Protein AF-A0A7S1A4Q5-F1 (afdb_monomer)

Nearest PDB structures (foldseek):
  4fxq-assembly2_B  TM=7.069E-01  e=4.166E-07  Bacillus cereus
  5urp-assembly1_A  TM=6.986E-01  e=5.870E-07  Paenibacillus larvae
  4fk7-assembly1_A  TM=6.008E-01  e=5.321E-08  Bacillus cereus
  3szi-assembly4_G  TM=4.950E-01  e=6.701E-01  Shewanella denitrificans OS217
  4lqq-assembly2_D  TM=1.536E-01  e=6.594E+00  Saccharomyces cerevisiae S288C

Solvent-accessible surface area (backbone atoms only — not comparable to full-atom values): 23622 Å² total; per-residue (Å²): 109,70,68,61,52,55,52,52,50,52,52,50,52,50,50,49,52,51,48,50,52,51,49,50,50,51,49,50,50,51,48,46,53,49,44,53,58,44,67,75,68,60,91,78,89,88,84,77,46,84,67,91,88,88,71,83,94,76,79,86,86,76,76,76,88,83,81,86,72,96,74,72,81,75,38,55,74,73,47,40,26,32,30,66,89,54,37,40,33,32,32,26,41,39,92,92,44,45,36,38,38,31,43,87,56,81,79,99,62,87,80,83,69,85,65,66,60,24,36,20,41,60,73,49,94,85,51,38,21,41,34,50,54,66,89,44,44,40,31,36,69,58,84,87,31,41,37,37,40,30,74,47,36,72,44,48,27,41,70,58,66,79,44,94,79,54,72,84,71,96,67,71,76,76,53,78,58,34,87,64,84,53,68,53,59,52,46,44,70,69,73,51,66,54,85,50,73,40,98,69,26,43,30,41,53,58,50,42,31,74,50,67,74,44,80,61,56,63,83,83,45,89,77,39,47,69,30,42,50,44,47,48,27,58,48,51,35,101,39,62,54,41,55,55,48,36,47,18,38,45,70,63,35,51,69,56,36,34,34,40,34,26,42,53,50,54,48,42,56,41,32,42,34,71,60,96,68,51,80,52,54,73,42,64,47,66,35,16,31,28,41,51,63,84,64,69,87,52,45,59,76,74,48,38,66,71,42,66,34,25,43,52,23,64,43,75,26,10,67,39,58,72,62,15,47,74,62,26,67,31,30,38,38,36,39,38,62,77,62,65,86,89,48,65,29,46,38,39,20,50,40,28,96,52,36,74,55,43,89,48,46,32,29,40,32,47,50,43,35,28,34,30,30,68,40,62,45,84,47,42,60,46,98,85,69,47,75,75,37,56,25,34,42,33,31,34,50,41,30,28,38,31,87,84,66,45,74,47,72,40,85,67,76,92,66,76,77,76,88,127

Foldseek 3Di:
DVVVVVVVVVVVVVVVVVVVVVVVVVVVVVVVVVVVVVVVPDDDDDDADDDDDQDDDDDLPPDDDDDAPPPDPPFDWQFWWAKRNGWIWIWGDDPPKIKIFTDDDDDDDPPPDRDTQWMWIQDDPQQWTFIGHDLTAIWHDDQQWIWGAHRHDIIIIHTSCVDQLRDGDQDDDQQQFDQAADPLLVCLQPVDPLPDCDPQAHAPQVVLCVWPVDGAPDPPPPLCLSRLLVLLQSCQDPTPLVRQCLCCQRVVPNSSVNNCSNSLVSNQVQQFDLDPSNNFDFDFFKWKAADADSDCPCVCVSAPAFDKGWRQGKDKTAPDHVLRNVSHLEMEIEGEDSFDHNAGFRGWGFSLVRHPHVVRSITIGRGTFMKGFHDWAPFDADPVRHTPGGTYGYIYGQWGQGPVRDTDGGPDPPDDDPPD

Radius of gyration: 25.94 Å; Cα contacts (8 Å, |Δi|>4): 741; chains: 1; bounding box: 69×56×72 Å

InterPro domains:
  IPR000768 NAD:arginine ADP-ribosyltransferase, ART [PF01129] (229-377)

Sequence (420 aa):
MVSALVVRARELVQQHQLHDVQMEQGLQNLDHMLQELKSFSDGKAAPRVHTDFQAPDVKPEEAVKVTLSEGVVCGIRIGAYKSDDGWIGAFFADGSDLHFTVTSCLKSVEITDERPWWTAKLQNEAGIFRVEGGPGGCMSMKGSTLVHTWNTHQRVWTYLEVVPKHNKFLREHSGLPLAEISQNFKQVMWSHTHSQNEIFSPDADRLVKTFTQKVLPSKDVEDGKARKIAVLKAYTMESGLYRLMNIALRDDLFKQMRYFSAFIQELRDVFLTGGAHDVVVPYKGLLWRGVRLKDTKDLEKTYQKGSTFVWPAFTSMSTEKKVAESFGNVTFCIRCGAGQTGVSMYRPAKVCMYSEFPSESEVIFPPNAHFKVLEVRPGKKTLFGLWNENPVVSCIMVALATTSDQIALLRVPSLSLPEV

Organism: Noctiluca scintillans (NCBI:txid2966)

Secondary structure (DSSP, 8-state):
-HHHHHHHHHHHHHHHHHHHHHHHHHHHHHHHHHHHHHHTT-S----------------TT--------SS----EEEEEEEETTS-EEEEEEETTEEEEEEE--SSS------S-SEEEEE-STT-EEEEESTT--EEEEETTEEEEEETTEEEEEEE---STT--SS------PPBSS--HHHHHHHHH--TTS-BTTB--HHHHHHHHHS--PPPTTSTTSHHHHHHHHHHHHSSSHHHHHHHHHHHTT-HHHHHHTHHHHHHHHHHSEESSTT--SEEP-EEEEEEE--S-STTHHHHS-TT-EEEE-S-EEEES-HHHHHTT-SEEEEEEE----TT--EE--EE-TTTSS-GGG-EEEEPTTEEEEEEEEEPPEE-TTS-EEE--EEEEEEEEEEBTT--EEE------PPPP-

pLDDT: mean 75.25, std 20.98, range [23.47, 97.62]

Structure (mmCIF, N/CA/C/O backbone):
data_AF-A0A7S1A4Q5-F1
#
_entry.id   AF-A0A7S1A4Q5-F1
#
loop_
_atom_site.group_PDB
_atom_site.id
_atom_site.type_symbol
_atom_site.label_atom_id
_atom_site.label_alt_id
_atom_site.label_comp_id
_atom_site.label_asym_id
_atom_site.label_entity_id
_atom_site.label_seq_id
_atom_site.pdbx_PDB_ins_code
_atom_site.Cartn_x
_atom_site.Cartn_y
_atom_site.Cartn_z
_atom_site.occupancy
_atom_site.B_iso_or_equiv
_atom_site.auth_seq_id
_atom_site.auth_comp_id
_atom_site.auth_asym_id
_atom_site.auth_atom_id
_atom_site.pdbx_PDB_model_num
ATOM 1 N N . MET A 1 1 ? 43.241 -26.275 -14.668 1.00 70.12 1 MET A N 1
ATOM 2 C CA . MET A 1 1 ? 41.874 -25.950 -14.195 1.00 70.12 1 MET A CA 1
ATOM 3 C C . MET A 1 1 ? 41.891 -25.122 -12.907 1.00 70.12 1 MET A C 1
ATOM 5 O O . MET A 1 1 ? 41.392 -24.009 -12.932 1.00 70.12 1 MET A O 1
ATOM 9 N N . VAL A 1 2 ? 42.544 -25.581 -11.830 1.00 64.50 2 VAL A N 1
ATOM 10 C CA . VAL A 1 2 ? 42.675 -24.822 -10.560 1.00 64.50 2 VAL A CA 1
ATOM 11 C C . VAL A 1 2 ? 43.346 -23.451 -10.742 1.00 64.50 2 VAL A C 1
ATOM 13 O O . VAL A 1 2 ? 42.856 -22.455 -10.227 1.00 64.50 2 VAL A O 1
ATOM 16 N N . SER A 1 3 ? 44.412 -23.367 -11.546 1.00 74.56 3 SER A N 1
ATOM 17 C CA . SER A 1 3 ? 45.103 -22.094 -11.821 1.00 74.56 3 SER A CA 1
ATOM 18 C C . SER A 1 3 ? 44.190 -21.030 -12.461 1.00 74.56 3 SER A C 1
ATOM 20 O O . SER A 1 3 ? 44.219 -19.880 -12.038 1.00 74.56 3 SER A O 1
ATOM 22 N N . ALA A 1 4 ? 43.304 -21.415 -13.386 1.00 73.69 4 ALA A N 1
ATOM 23 C CA . ALA A 1 4 ? 42.361 -20.488 -14.023 1.00 73.69 4 ALA A CA 1
ATOM 24 C C . ALA A 1 4 ? 41.278 -19.980 -13.049 1.00 73.69 4 ALA A C 1
ATOM 26 O O . ALA A 1 4 ? 40.873 -18.823 -13.117 1.00 73.69 4 ALA A O 1
ATOM 27 N N . LEU A 1 5 ? 40.847 -20.823 -12.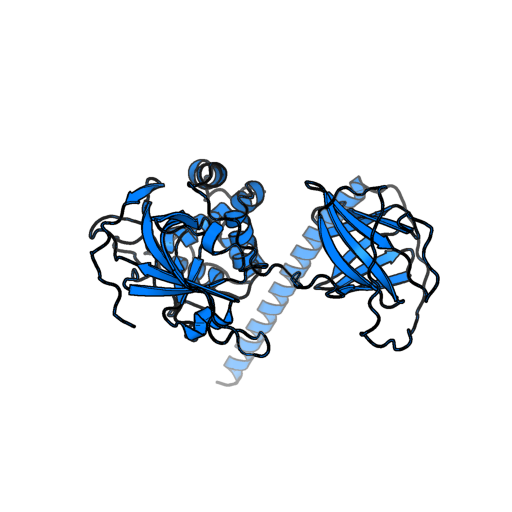104 1.00 58.34 5 LEU A N 1
ATOM 28 C CA . LEU A 1 5 ? 39.921 -20.437 -11.031 1.00 58.34 5 LEU A CA 1
ATOM 29 C C . LEU A 1 5 ? 40.551 -19.430 -10.062 1.00 58.34 5 LEU A C 1
ATOM 31 O O . LEU A 1 5 ? 39.894 -18.468 -9.675 1.00 58.34 5 LEU A O 1
ATOM 35 N N . VAL A 1 6 ? 41.829 -19.610 -9.711 1.00 69.44 6 VAL A N 1
ATOM 36 C CA . VAL A 1 6 ? 42.554 -18.665 -8.844 1.00 69.44 6 VAL A CA 1
ATOM 37 C C . VAL A 1 6 ? 42.739 -17.310 -9.531 1.00 69.44 6 VAL A C 1
ATOM 39 O O . VAL A 1 6 ? 42.589 -16.280 -8.879 1.00 69.44 6 VAL A O 1
ATOM 42 N N . VAL A 1 7 ? 43.020 -17.293 -10.840 1.00 83.25 7 VAL A N 1
ATOM 43 C CA . VAL A 1 7 ? 43.113 -16.046 -11.622 1.00 83.25 7 VAL A CA 1
ATOM 44 C C . VAL A 1 7 ? 41.775 -15.300 -11.608 1.00 83.25 7 VAL A C 1
ATOM 46 O O . VAL A 1 7 ? 41.735 -14.140 -11.211 1.00 83.25 7 VAL A O 1
ATOM 49 N N . ARG A 1 8 ? 40.666 -15.989 -11.900 1.00 72.50 8 ARG A N 1
ATOM 50 C CA . ARG A 1 8 ? 39.324 -15.384 -11.907 1.00 72.50 8 ARG A CA 1
ATOM 51 C C . ARG A 1 8 ? 38.873 -14.884 -10.528 1.00 72.50 8 ARG A C 1
ATOM 53 O O . ARG A 1 8 ? 38.211 -13.857 -10.425 1.00 72.50 8 ARG A O 1
ATOM 60 N N . ALA A 1 9 ? 39.240 -15.588 -9.455 1.00 58.00 9 ALA A N 1
ATOM 61 C CA . ALA A 1 9 ? 38.962 -15.144 -8.089 1.00 58.00 9 ALA A CA 1
ATOM 62 C C . ALA A 1 9 ? 39.733 -13.860 -7.735 1.00 58.00 9 ALA A C 1
ATOM 64 O O . ALA A 1 9 ? 39.181 -12.973 -7.089 1.00 58.00 9 ALA A O 1
ATOM 65 N N . ARG A 1 10 ? 40.987 -13.729 -8.190 1.00 75.00 10 ARG A N 1
ATOM 66 C CA . ARG A 1 10 ? 41.782 -12.505 -8.000 1.00 75.00 10 ARG A CA 1
ATOM 67 C C . ARG A 1 10 ? 41.213 -11.322 -8.778 1.00 75.00 10 ARG A C 1
ATOM 69 O O . ARG A 1 10 ? 41.162 -10.229 -8.226 1.00 75.00 10 ARG A O 1
ATOM 76 N N . GLU A 1 11 ? 40.743 -11.547 -10.003 1.00 79.44 11 GLU A N 1
ATOM 77 C CA . GLU A 1 11 ? 40.060 -10.522 -10.804 1.00 79.44 11 GLU A CA 1
ATOM 78 C C . GLU A 1 11 ? 38.780 -10.025 -10.115 1.00 79.44 11 GLU A C 1
ATOM 80 O O . GLU A 1 11 ? 38.565 -8.820 -10.027 1.00 79.44 11 GLU A O 1
ATOM 85 N N . LEU A 1 12 ? 37.969 -10.928 -9.548 1.00 61.56 12 LEU A N 1
ATOM 86 C CA . LEU A 1 12 ? 36.769 -10.559 -8.784 1.00 61.56 12 LEU A CA 1
ATOM 87 C C . LEU A 1 12 ? 37.105 -9.763 -7.517 1.00 61.56 12 LEU A C 1
ATOM 89 O O . LEU A 1 12 ? 36.447 -8.767 -7.232 1.00 61.56 12 LEU A O 1
ATOM 93 N N . VAL A 1 13 ? 38.142 -10.161 -6.774 1.00 70.94 13 VAL A N 1
ATOM 94 C CA . VAL A 1 13 ? 38.605 -9.408 -5.595 1.00 70.94 13 VAL A CA 1
ATOM 95 C C . VAL A 1 13 ? 39.099 -8.016 -5.996 1.00 70.94 13 VAL A C 1
ATOM 97 O O . VAL A 1 13 ? 38.755 -7.047 -5.328 1.00 70.94 13 VAL A O 1
ATOM 100 N N . GLN A 1 14 ? 39.834 -7.886 -7.105 1.00 72.94 14 GLN A N 1
ATOM 101 C CA . GLN A 1 14 ? 40.253 -6.580 -7.628 1.00 72.94 14 GLN A CA 1
ATOM 102 C C . GLN A 1 14 ? 39.066 -5.722 -8.084 1.00 72.94 14 GLN A C 1
ATOM 104 O O . GLN A 1 14 ? 39.059 -4.522 -7.825 1.00 72.94 14 GLN A O 1
ATOM 109 N N . GLN A 1 15 ? 38.046 -6.311 -8.715 1.00 66.06 15 GLN A N 1
ATOM 110 C CA . GLN A 1 15 ? 36.818 -5.597 -9.080 1.00 66.06 15 GLN A CA 1
ATOM 111 C C . GLN A 1 15 ? 36.044 -5.115 -7.846 1.00 66.06 15 GLN A C 1
ATOM 113 O O . GLN A 1 15 ? 35.574 -3.979 -7.838 1.00 66.06 15 GLN A O 1
ATOM 118 N N . HIS A 1 16 ? 35.958 -5.935 -6.794 1.00 58.16 16 HIS A N 1
ATOM 119 C CA . HIS A 1 16 ? 35.366 -5.539 -5.514 1.00 58.16 16 HIS A CA 1
ATOM 120 C C . HIS A 1 16 ? 36.159 -4.418 -4.837 1.00 58.16 16 HIS A C 1
ATOM 122 O O . HIS A 1 16 ? 35.565 -3.434 -4.419 1.00 58.16 16 HIS A O 1
ATOM 128 N N . GLN A 1 17 ? 37.491 -4.502 -4.818 1.00 73.50 17 GLN A N 1
ATOM 129 C CA . GLN A 1 17 ? 38.344 -3.439 -4.280 1.00 73.50 17 GLN A CA 1
ATOM 130 C C . GLN A 1 17 ? 38.195 -2.129 -5.063 1.00 73.50 17 GLN A C 1
ATOM 132 O O . GLN A 1 17 ? 38.120 -1.062 -4.464 1.00 73.50 17 GLN A O 1
ATOM 137 N N . LEU A 1 18 ? 38.101 -2.190 -6.396 1.00 66.69 18 LEU A N 1
ATOM 138 C CA . LEU A 1 18 ? 37.864 -1.007 -7.226 1.00 66.69 18 LEU A CA 1
ATOM 139 C C . LEU A 1 18 ? 36.475 -0.401 -6.965 1.00 66.69 18 LEU A C 1
ATOM 141 O O . LEU A 1 18 ? 36.337 0.819 -6.934 1.00 66.69 18 LEU A O 1
ATOM 145 N N . HIS A 1 19 ? 35.458 -1.241 -6.752 1.00 63.69 19 HIS A N 1
ATOM 146 C CA . HIS A 1 19 ? 34.109 -0.810 -6.385 1.00 63.69 19 HIS A CA 1
ATOM 147 C C . HIS A 1 19 ? 34.070 -0.162 -4.996 1.00 63.69 19 HIS A C 1
ATOM 149 O O . HIS A 1 19 ? 33.427 0.872 -4.833 1.00 63.69 19 HIS A O 1
ATOM 155 N N . ASP A 1 20 ? 34.778 -0.725 -4.018 1.00 61.00 20 ASP A N 1
ATOM 156 C CA . ASP A 1 20 ? 34.889 -0.158 -2.673 1.00 61.00 20 ASP A CA 1
ATOM 157 C C . ASP A 1 20 ? 35.591 1.202 -2.720 1.00 61.00 20 ASP A C 1
ATOM 159 O O . ASP A 1 20 ? 35.082 2.158 -2.145 1.00 61.00 20 ASP A O 1
ATOM 163 N N . VAL A 1 21 ? 36.656 1.343 -3.519 1.00 73.31 21 VAL A N 1
ATOM 164 C CA . VAL A 1 21 ? 37.319 2.636 -3.767 1.00 73.31 21 VAL A CA 1
ATOM 165 C C . VAL A 1 21 ? 36.376 3.630 -4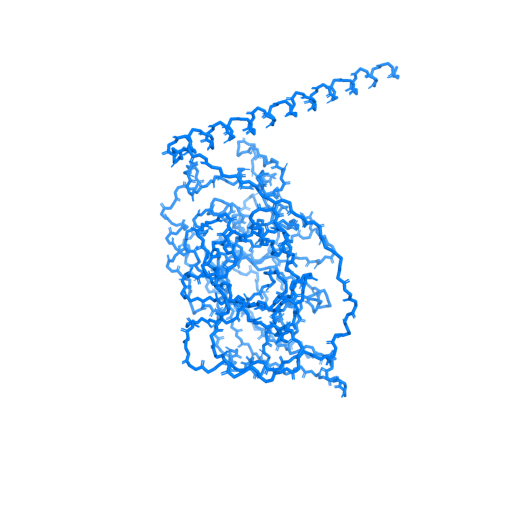.455 1.00 73.31 21 VAL A C 1
ATOM 167 O O . VAL A 1 21 ? 36.340 4.794 -4.076 1.00 73.31 21 VAL A O 1
ATOM 170 N N . GLN A 1 22 ? 35.566 3.208 -5.433 1.00 60.16 22 GLN A N 1
ATOM 171 C CA . GLN A 1 22 ? 34.577 4.083 -6.085 1.00 60.16 22 GLN A CA 1
ATOM 172 C C . GLN A 1 22 ? 33.434 4.493 -5.145 1.00 60.16 22 GLN A C 1
ATOM 174 O O . GLN A 1 22 ? 32.962 5.628 -5.216 1.00 60.16 22 GLN A O 1
ATOM 179 N N . MET A 1 23 ? 32.991 3.594 -4.260 1.00 51.47 23 MET A N 1
ATOM 180 C CA . MET A 1 23 ? 32.025 3.893 -3.201 1.00 51.47 23 MET A CA 1
ATOM 181 C C . MET A 1 23 ? 32.616 4.851 -2.174 1.00 51.47 23 MET A C 1
ATOM 183 O O . MET A 1 23 ? 31.963 5.829 -1.831 1.00 51.47 23 MET A O 1
ATOM 187 N N . GLU A 1 24 ? 33.846 4.615 -1.724 1.00 58.78 24 GLU A N 1
ATOM 188 C CA . GLU A 1 24 ? 34.573 5.516 -0.833 1.00 58.78 24 GLU A CA 1
ATOM 189 C C . GLU A 1 24 ? 34.770 6.882 -1.481 1.00 58.78 24 GLU A C 1
ATOM 191 O O . GLU A 1 24 ? 34.552 7.889 -0.825 1.00 58.78 24 GLU A O 1
ATOM 196 N N . GLN A 1 25 ? 35.074 6.948 -2.777 1.00 56.25 25 GLN A N 1
ATOM 197 C CA . GLN A 1 25 ? 35.195 8.207 -3.507 1.00 56.25 25 GLN A CA 1
ATOM 198 C C . GLN A 1 25 ? 33.836 8.902 -3.692 1.00 56.25 25 GLN A C 1
ATOM 200 O O . GLN A 1 25 ? 33.748 10.123 -3.619 1.00 56.25 25 GLN A O 1
ATOM 205 N N . GLY A 1 26 ? 32.750 8.140 -3.870 1.00 51.81 26 GLY A N 1
ATOM 206 C CA . GLY A 1 26 ? 31.377 8.648 -3.872 1.00 51.81 26 GLY A CA 1
ATOM 207 C C . GLY A 1 26 ? 30.952 9.195 -2.508 1.00 51.81 26 GLY A C 1
ATOM 208 O O . GLY A 1 26 ? 30.355 10.266 -2.446 1.00 51.81 26 GLY A O 1
ATOM 209 N N . LEU A 1 27 ? 31.315 8.504 -1.425 1.00 46.09 27 LEU A N 1
ATOM 210 C CA . LEU A 1 27 ? 31.121 8.936 -0.041 1.00 46.09 27 LEU A CA 1
ATOM 211 C C . LEU A 1 27 ? 31.989 10.153 0.288 1.00 46.09 27 LEU A C 1
ATOM 213 O O . LEU A 1 27 ? 31.479 11.080 0.898 1.00 46.09 27 LEU A O 1
ATOM 217 N N . GLN A 1 28 ? 33.236 10.208 -0.187 1.00 55.06 28 GLN A N 1
ATOM 218 C CA . GLN A 1 28 ? 34.127 11.365 -0.067 1.00 55.06 28 GLN A CA 1
ATOM 219 C C . GLN A 1 28 ? 33.610 12.566 -0.861 1.00 55.06 28 GLN A C 1
ATOM 221 O O . GLN A 1 28 ? 33.697 13.683 -0.370 1.00 55.06 28 GLN A O 1
ATOM 226 N N . ASN A 1 29 ? 33.027 12.365 -2.047 1.00 50.19 29 ASN A N 1
ATOM 227 C CA . ASN A 1 29 ? 32.380 13.431 -2.818 1.00 50.19 29 ASN A CA 1
ATOM 228 C C . ASN A 1 29 ? 31.109 13.934 -2.119 1.00 50.19 29 ASN A C 1
ATOM 230 O O . ASN A 1 29 ? 30.856 15.135 -2.102 1.00 50.19 29 ASN A O 1
ATOM 234 N N . LEU A 1 30 ? 30.328 13.038 -1.508 1.00 43.06 30 LEU A N 1
ATOM 235 C CA . LEU A 1 30 ? 29.146 13.398 -0.721 1.00 43.06 30 LEU A CA 1
ATOM 236 C C . LEU A 1 30 ? 29.541 14.118 0.576 1.00 43.06 30 LEU A C 1
ATOM 238 O O . LEU A 1 30 ? 28.911 15.110 0.930 1.00 43.06 30 LEU A O 1
ATOM 242 N N . ASP A 1 31 ? 30.618 13.676 1.229 1.00 48.47 31 ASP A N 1
ATOM 243 C CA . ASP A 1 31 ? 31.245 14.336 2.374 1.00 48.47 31 ASP A CA 1
ATOM 244 C C . ASP A 1 31 ? 31.862 15.680 1.983 1.00 48.47 31 ASP A C 1
ATOM 246 O O . ASP A 1 31 ? 31.768 16.621 2.761 1.00 48.47 31 ASP A O 1
ATOM 250 N N . HIS A 1 32 ? 32.435 15.818 0.784 1.00 47.22 32 HIS A N 1
ATOM 251 C CA . HIS A 1 32 ? 32.965 17.080 0.270 1.00 47.22 32 HIS A CA 1
ATOM 252 C C . HIS A 1 32 ? 31.834 18.062 -0.042 1.00 47.22 32 HIS A C 1
ATOM 254 O O . HIS A 1 32 ? 31.905 19.197 0.411 1.00 47.22 32 HIS A O 1
ATOM 260 N N . MET A 1 33 ? 30.744 17.618 -0.678 1.00 42.53 33 MET A N 1
ATOM 261 C CA . MET A 1 33 ? 29.528 18.423 -0.859 1.00 42.53 33 MET A CA 1
ATOM 262 C C . MET A 1 33 ? 28.901 18.812 0.488 1.00 42.53 33 MET A C 1
ATOM 264 O O . MET A 1 33 ? 28.478 19.951 0.674 1.00 42.53 33 MET A O 1
ATOM 268 N N . LEU A 1 34 ? 28.874 17.891 1.458 1.00 43.28 34 LEU A N 1
ATOM 269 C CA . LEU A 1 34 ? 28.434 18.158 2.830 1.00 43.28 34 LEU A CA 1
ATOM 270 C C . LEU A 1 34 ? 29.388 19.106 3.572 1.00 43.28 34 LEU A C 1
ATOM 272 O O . LEU A 1 34 ? 28.921 19.888 4.394 1.00 43.28 34 LEU A O 1
ATOM 276 N N . GLN A 1 35 ? 30.698 19.062 3.315 1.00 47.62 35 GLN A N 1
ATOM 277 C CA . GLN A 1 35 ? 31.689 19.972 3.894 1.00 47.62 35 GLN A CA 1
ATOM 278 C C . GLN A 1 35 ? 31.665 21.353 3.239 1.00 47.62 35 GLN A C 1
ATOM 280 O O . GLN A 1 35 ? 31.772 22.334 3.964 1.00 47.62 35 GLN A O 1
ATOM 285 N N . GLU A 1 36 ? 31.458 21.457 1.925 1.00 42.31 36 GLU A N 1
ATOM 286 C CA . GLU A 1 36 ? 31.213 22.728 1.239 1.00 42.31 36 GLU A CA 1
ATOM 287 C C . GLU A 1 36 ? 29.946 23.374 1.804 1.00 42.31 36 GLU A C 1
ATOM 289 O O . GLU A 1 36 ? 30.009 24.503 2.289 1.00 42.31 36 GLU A O 1
ATOM 294 N N . LEU A 1 37 ? 28.840 22.622 1.896 1.00 41.38 37 LEU A N 1
ATOM 295 C CA . LEU A 1 37 ? 27.591 23.073 2.524 1.00 41.38 37 LEU A CA 1
ATOM 296 C C . LEU A 1 37 ? 27.765 23.480 4.002 1.00 41.38 37 LEU A C 1
ATOM 298 O O . LEU A 1 37 ? 27.154 24.455 4.432 1.00 41.38 37 LEU A O 1
ATOM 302 N N . LYS A 1 38 ? 28.617 22.788 4.775 1.00 40.03 38 LYS A N 1
ATOM 303 C CA . LYS A 1 38 ? 28.957 23.139 6.173 1.00 40.03 38 LYS A CA 1
ATOM 304 C C . LYS A 1 38 ? 29.918 24.329 6.292 1.00 40.03 38 LYS A C 1
ATOM 306 O O . LYS A 1 38 ? 29.831 25.089 7.251 1.00 40.03 38 LYS A O 1
ATOM 311 N N . SER A 1 39 ? 30.819 24.524 5.329 1.00 39.50 39 SER A N 1
ATOM 312 C CA . SER A 1 39 ? 31.722 25.684 5.275 1.00 39.50 39 SER A CA 1
ATOM 313 C C . SER A 1 39 ? 30.974 26.983 4.966 1.00 39.50 39 SER A C 1
ATOM 315 O O . SER A 1 39 ? 31.402 28.054 5.389 1.00 39.50 39 SER A O 1
ATOM 317 N N . PHE A 1 40 ? 29.811 26.872 4.313 1.00 37.47 40 PHE A N 1
ATOM 318 C CA . PHE A 1 40 ? 28.850 27.962 4.181 1.00 37.47 40 PHE A CA 1
ATOM 319 C C . PHE A 1 40 ? 28.084 28.242 5.483 1.00 37.47 40 PHE A C 1
ATOM 321 O O . PHE A 1 40 ? 27.575 29.352 5.635 1.00 37.47 40 PHE A O 1
ATOM 328 N N . SER A 1 41 ? 27.985 27.277 6.411 1.00 39.22 41 SER A N 1
ATOM 329 C CA . SER A 1 41 ? 27.123 27.402 7.593 1.00 39.22 41 SER A CA 1
ATOM 330 C C . SER A 1 41 ? 27.841 27.789 8.886 1.00 39.22 41 SER A C 1
ATOM 332 O O . SER A 1 41 ? 27.266 28.557 9.650 1.00 39.22 41 SER A O 1
ATOM 334 N N . ASP A 1 42 ? 29.080 27.346 9.137 1.00 44.00 42 ASP A N 1
ATOM 335 C CA . ASP A 1 42 ? 29.667 27.483 10.480 1.00 44.00 42 ASP A CA 1
ATOM 336 C C . ASP A 1 42 ? 31.020 28.210 10.510 1.00 44.00 42 ASP A C 1
ATOM 338 O O . ASP A 1 42 ? 32.109 27.628 10.483 1.00 44.00 42 ASP A O 1
ATOM 342 N N . GLY A 1 43 ? 30.949 29.523 10.724 1.00 39.34 43 GLY A N 1
ATOM 343 C CA . GLY A 1 43 ? 32.023 30.269 11.366 1.00 39.34 43 GLY A CA 1
ATOM 344 C C . GLY A 1 43 ? 32.192 29.864 12.840 1.00 39.34 43 GLY A C 1
ATOM 345 O O . GLY A 1 43 ? 31.663 30.532 13.717 1.00 39.34 43 GLY A O 1
ATOM 346 N N . LYS A 1 44 ? 33.038 28.849 13.076 1.00 34.59 44 LYS A N 1
ATOM 347 C CA . LYS A 1 44 ? 33.800 28.519 14.311 1.00 34.59 44 LYS A CA 1
ATOM 348 C C . LYS A 1 44 ? 33.109 27.824 15.515 1.00 34.59 44 LYS A C 1
ATOM 350 O O . LYS A 1 44 ? 31.964 28.061 15.867 1.00 34.59 44 LYS A O 1
ATOM 355 N N . ALA A 1 45 ? 33.933 26.954 16.126 1.00 35.44 45 ALA A N 1
ATOM 356 C CA . ALA A 1 45 ? 33.719 25.863 17.101 1.00 35.44 45 ALA A CA 1
ATOM 357 C C . ALA A 1 45 ? 33.684 26.316 18.593 1.00 35.44 45 ALA A C 1
ATOM 359 O O . ALA A 1 45 ? 33.818 27.507 18.843 1.00 35.44 45 ALA A O 1
ATOM 360 N N . ALA A 1 46 ? 33.580 25.515 19.674 1.00 31.11 46 ALA A N 1
ATOM 361 C CA . ALA A 1 46 ? 33.697 24.077 20.043 1.00 31.11 46 ALA A CA 1
ATOM 362 C C . ALA A 1 46 ? 33.127 23.932 21.511 1.00 31.11 46 ALA A C 1
ATOM 364 O O . ALA A 1 46 ? 32.469 24.881 21.934 1.00 31.11 46 ALA A O 1
ATOM 365 N N . PRO A 1 47 ? 33.477 22.972 22.419 1.00 35.03 47 PRO A N 1
ATOM 366 C CA . PRO A 1 47 ? 33.827 21.535 22.380 1.00 35.03 47 PRO A CA 1
ATOM 367 C C . PRO A 1 47 ? 33.120 20.648 23.480 1.00 35.03 47 PRO A C 1
ATOM 369 O O . PRO A 1 47 ? 32.287 21.097 24.256 1.00 35.03 47 PRO A O 1
ATOM 372 N N . ARG A 1 48 ? 33.523 19.362 23.511 1.00 38.12 48 ARG A N 1
ATOM 373 C CA . ARG A 1 48 ? 33.155 18.133 24.281 1.00 38.12 48 ARG A CA 1
ATOM 374 C C . ARG A 1 48 ? 33.201 18.173 25.834 1.00 38.12 48 ARG A C 1
ATOM 376 O O . ARG A 1 48 ? 34.081 18.838 26.357 1.00 38.12 48 ARG A O 1
ATOM 383 N N . VAL A 1 49 ? 32.463 17.278 26.538 1.00 23.47 49 VAL A N 1
ATOM 384 C CA . VAL A 1 49 ? 32.849 16.664 27.861 1.00 23.47 49 VAL A CA 1
ATOM 385 C C . VAL A 1 49 ? 32.252 15.267 28.151 1.00 23.47 49 VAL A C 1
ATOM 387 O O . VAL A 1 49 ? 31.018 15.215 28.194 1.00 23.47 49 VAL A O 1
ATOM 390 N N . HIS A 1 50 ? 33.115 14.236 28.413 1.00 35.41 50 HIS A N 1
ATOM 391 C CA . HIS A 1 50 ? 32.921 12.782 28.805 1.00 35.41 50 HIS A CA 1
ATOM 392 C C . HIS A 1 50 ? 31.816 12.507 29.866 1.00 35.41 50 HIS A C 1
ATOM 394 O O . HIS A 1 50 ? 31.580 13.413 30.653 1.00 35.41 50 HIS A O 1
ATOM 400 N N . THR A 1 51 ? 31.164 11.316 29.901 1.00 27.05 51 THR A N 1
ATOM 401 C CA . THR A 1 51 ? 31.283 10.286 30.991 1.00 27.05 51 THR A CA 1
ATOM 402 C C . THR A 1 51 ? 30.263 9.116 30.977 1.00 27.05 51 THR A C 1
ATOM 404 O O . THR A 1 51 ? 29.106 9.286 30.600 1.00 27.05 51 THR A O 1
ATOM 407 N N . ASP A 1 52 ? 30.743 7.949 31.443 1.00 35.25 52 ASP A N 1
ATOM 408 C CA . ASP A 1 52 ? 30.094 6.640 31.678 1.00 35.25 52 ASP A CA 1
ATOM 409 C C . ASP A 1 52 ? 29.036 6.606 32.811 1.00 35.25 52 ASP A C 1
ATOM 411 O O . ASP A 1 52 ? 29.179 7.319 33.804 1.00 35.25 52 ASP A O 1
ATOM 415 N N . PHE A 1 53 ? 28.036 5.704 32.731 1.00 24.25 53 PHE A N 1
ATOM 416 C CA . PHE A 1 53 ? 27.144 5.334 33.856 1.00 24.25 53 PHE A CA 1
ATOM 417 C C . PHE A 1 53 ? 26.559 3.903 33.718 1.00 24.25 53 PHE A C 1
ATOM 419 O O . PHE A 1 53 ? 26.176 3.496 32.623 1.00 24.25 53 PHE A O 1
ATOM 426 N N . GLN A 1 54 ? 26.447 3.150 34.827 1.00 31.38 54 GLN A N 1
ATOM 427 C CA . GLN A 1 54 ? 25.682 1.887 34.936 1.00 31.38 54 GLN A CA 1
ATOM 428 C C . GLN A 1 54 ? 24.409 2.102 35.778 1.00 31.38 54 GLN A C 1
ATOM 430 O O . GLN A 1 54 ? 24.470 2.753 36.821 1.00 31.38 54 GLN A O 1
ATOM 435 N N . ALA A 1 55 ? 23.271 1.539 35.352 1.00 27.16 55 ALA A N 1
ATOM 436 C CA . ALA A 1 55 ? 21.960 1.704 35.998 1.00 27.16 55 ALA A CA 1
ATOM 437 C C . ALA A 1 55 ? 21.448 0.408 36.680 1.00 27.16 55 ALA A C 1
ATOM 439 O O . ALA A 1 55 ? 21.748 -0.683 36.192 1.00 27.16 55 ALA A O 1
ATOM 440 N N . PRO A 1 56 ? 20.668 0.500 37.783 1.00 30.30 56 PRO A N 1
ATOM 441 C CA . PRO A 1 56 ? 20.144 -0.656 38.517 1.00 30.30 56 PRO A CA 1
ATOM 442 C C . PRO A 1 56 ? 18.782 -1.164 37.998 1.00 30.30 56 PRO A C 1
ATOM 444 O O . PRO A 1 56 ? 17.983 -0.408 37.441 1.00 30.30 56 PRO A O 1
ATOM 447 N N . ASP A 1 57 ? 18.503 -2.447 38.256 1.00 30.55 57 ASP A N 1
ATOM 448 C CA . ASP A 1 57 ? 17.293 -3.178 37.847 1.00 30.55 57 ASP A CA 1
ATOM 449 C C . ASP A 1 57 ? 16.001 -2.657 38.508 1.00 30.55 57 ASP A C 1
ATOM 451 O O . ASP A 1 57 ? 15.886 -2.581 39.734 1.00 30.55 57 ASP A O 1
ATOM 455 N N . VAL A 1 58 ? 14.982 -2.367 37.687 1.00 29.41 58 VAL A N 1
ATOM 456 C CA . VAL A 1 58 ? 13.623 -1.988 38.122 1.00 29.41 58 VAL A CA 1
ATOM 457 C C . VAL A 1 58 ? 12.596 -2.863 37.400 1.00 29.41 58 VAL A C 1
ATOM 459 O O . VAL A 1 58 ? 12.616 -2.959 36.172 1.00 29.41 58 VAL A O 1
ATOM 462 N N . LYS A 1 59 ? 11.680 -3.482 38.160 1.00 29.89 59 LYS A N 1
ATOM 463 C CA . LYS A 1 59 ? 10.644 -4.388 37.638 1.00 29.89 59 LYS A CA 1
ATOM 464 C C . LYS A 1 59 ? 9.523 -3.638 36.882 1.00 29.89 59 LYS A C 1
ATOM 466 O O . LYS A 1 59 ? 9.217 -2.504 37.242 1.00 29.89 59 LYS A O 1
ATOM 471 N N . PRO A 1 60 ? 8.886 -4.249 35.860 1.00 33.12 60 PRO A N 1
ATOM 472 C CA . PRO A 1 60 ? 8.068 -3.535 34.864 1.00 33.12 60 PRO A CA 1
ATOM 473 C C . PRO A 1 60 ? 6.638 -3.158 35.293 1.00 33.12 60 PRO A C 1
ATOM 475 O O . PRO A 1 60 ? 5.927 -2.522 34.521 1.00 33.12 60 PRO A O 1
ATOM 478 N N . GLU A 1 61 ? 6.186 -3.559 36.481 1.00 30.80 61 GLU A N 1
ATOM 479 C CA . GLU A 1 61 ? 4.753 -3.584 36.830 1.00 30.80 61 GLU A CA 1
ATOM 480 C C . GLU A 1 61 ? 4.236 -2.301 37.518 1.00 30.80 61 GLU A C 1
ATOM 482 O O . GLU A 1 61 ? 3.043 -2.176 37.776 1.00 30.80 61 GLU A O 1
ATOM 487 N N . GLU A 1 62 ? 5.092 -1.296 37.731 1.00 30.91 62 GLU A N 1
ATOM 488 C CA . GLU A 1 62 ? 4.746 -0.014 38.377 1.00 30.91 62 GLU A CA 1
ATOM 489 C C . GLU A 1 62 ? 4.771 1.181 37.396 1.00 30.91 62 GLU A C 1
ATOM 491 O O . GLU A 1 62 ? 5.347 2.236 37.667 1.00 30.91 62 GLU A O 1
ATOM 496 N N . ALA A 1 63 ? 4.166 1.042 36.212 1.00 29.30 63 ALA A N 1
ATOM 497 C CA . ALA A 1 63 ? 4.045 2.158 35.270 1.00 29.30 63 ALA A CA 1
ATOM 498 C C . ALA A 1 63 ? 2.926 3.136 35.695 1.00 29.30 63 ALA A C 1
ATOM 500 O O . ALA A 1 63 ? 1.735 2.839 35.607 1.00 29.30 63 ALA A O 1
ATOM 501 N N . VAL A 1 64 ? 3.336 4.322 36.151 1.00 31.09 64 VAL A N 1
ATOM 502 C CA . VAL A 1 64 ? 2.502 5.439 36.629 1.00 31.09 64 VAL A CA 1
ATOM 503 C C . VAL A 1 64 ? 1.529 5.951 35.552 1.00 31.09 64 VAL A C 1
ATOM 505 O O . VAL A 1 64 ? 1.907 6.203 34.406 1.00 31.09 64 VAL A O 1
ATOM 508 N N . LYS A 1 65 ? 0.268 6.178 35.940 1.00 28.83 65 LYS A N 1
ATOM 509 C CA . LYS A 1 65 ? -0.757 6.849 35.126 1.00 28.83 65 LYS A CA 1
ATOM 510 C C . LYS A 1 65 ? -0.541 8.367 35.196 1.00 28.83 65 LYS A C 1
ATOM 512 O O . LYS A 1 65 ? -0.981 9.010 36.141 1.00 28.83 65 LYS A O 1
ATOM 517 N N . VAL A 1 66 ? 0.156 8.938 34.214 1.00 33.91 66 VAL A N 1
ATOM 518 C CA . VAL A 1 66 ? 0.394 10.391 34.134 1.00 33.91 66 VAL A CA 1
ATOM 519 C C . VAL A 1 66 ? -0.787 11.060 33.425 1.00 33.91 66 VAL A C 1
ATOM 521 O O . VAL A 1 66 ? -1.051 10.764 32.259 1.00 33.91 66 VAL A O 1
ATOM 524 N N . THR A 1 67 ? -1.494 11.947 34.126 1.00 32.34 67 THR A N 1
ATOM 525 C CA . THR A 1 67 ? -2.527 12.829 33.556 1.00 32.34 67 THR A CA 1
ATOM 526 C C . THR A 1 67 ? -1.925 14.229 33.492 1.00 32.34 67 THR A C 1
ATOM 528 O O . THR A 1 67 ? -1.459 14.718 34.513 1.00 32.34 67 THR A O 1
ATOM 531 N N . LEU A 1 68 ? -1.860 14.836 32.305 1.00 38.44 68 LEU A N 1
ATOM 532 C CA . LEU A 1 68 ? -1.334 16.194 32.122 1.00 38.44 68 LEU A CA 1
ATOM 533 C C . LEU A 1 68 ? -2.510 17.182 32.142 1.00 38.44 68 LEU A C 1
ATOM 535 O O . LEU A 1 68 ? -3.423 17.040 31.328 1.00 38.44 68 LEU A O 1
ATOM 539 N N . SER A 1 69 ? -2.498 18.139 33.067 1.00 33.62 69 SER A N 1
ATOM 540 C CA . SER A 1 69 ? -3.395 19.303 33.113 1.00 33.62 69 SER A CA 1
ATOM 541 C C . SER A 1 69 ? -2.907 20.422 32.180 1.00 33.62 69 SER A C 1
ATOM 543 O O . SER A 1 69 ? -1.788 20.401 31.665 1.00 33.62 69 SER A O 1
ATOM 545 N N . GLU A 1 70 ? -3.807 21.354 31.877 1.00 35.25 70 GLU A N 1
ATOM 546 C CA . GLU A 1 70 ? -3.739 22.322 30.780 1.00 35.25 70 GLU A CA 1
ATOM 547 C C . GLU A 1 70 ? -2.542 23.299 30.856 1.00 35.25 70 GLU A C 1
ATOM 549 O O . GLU A 1 70 ? -2.597 24.349 31.484 1.00 35.25 70 GLU A O 1
ATOM 554 N N . GLY A 1 71 ? -1.470 22.976 30.125 1.00 39.91 71 GLY A N 1
ATOM 555 C CA . GLY A 1 71 ? -0.326 23.850 29.803 1.00 39.91 71 GLY A CA 1
ATOM 556 C C . GLY A 1 71 ? 0.248 23.517 28.417 1.00 39.91 71 GLY A C 1
ATOM 557 O O . GLY A 1 71 ? 1.451 23.365 28.232 1.00 39.91 71 GLY A O 1
ATOM 558 N N . VAL A 1 72 ? -0.668 23.275 27.480 1.00 50.16 72 VAL A N 1
ATOM 559 C CA . VAL A 1 72 ? -0.685 22.156 26.527 1.00 50.16 72 VAL A CA 1
ATOM 560 C C . VAL A 1 72 ? 0.291 22.321 25.350 1.00 50.16 72 VAL A C 1
ATOM 562 O O . VAL A 1 72 ? 0.113 23.193 24.506 1.00 50.16 72 VAL A O 1
ATOM 565 N N . VAL A 1 73 ? 1.261 21.406 25.211 1.00 47.72 73 VAL A N 1
ATOM 566 C CA . VAL A 1 73 ? 1.744 21.027 23.869 1.00 47.72 73 VAL A CA 1
ATOM 567 C C . VAL A 1 73 ? 0.550 20.373 23.173 1.00 47.72 73 VAL A C 1
ATOM 569 O O . VAL A 1 73 ? 0.174 19.252 23.523 1.00 47.72 73 VAL A O 1
ATOM 572 N N . CYS A 1 74 ? -0.103 21.099 22.264 1.00 44.50 74 CYS A N 1
ATOM 573 C CA . CYS A 1 74 ? -1.309 20.660 21.560 1.00 44.50 74 CYS A CA 1
ATOM 574 C C . CYS A 1 74 ? -0.957 19.601 20.518 1.00 44.50 74 CYS A C 1
ATOM 576 O O . CYS A 1 74 ? -0.926 19.870 19.331 1.00 44.50 74 CYS A O 1
ATOM 578 N N . GLY A 1 75 ? -0.685 18.372 20.948 1.00 50.59 75 GLY A N 1
ATOM 579 C CA . GLY A 1 75 ? -0.305 17.317 20.019 1.00 50.59 75 GLY A CA 1
ATOM 580 C C . GLY A 1 75 ? -0.857 15.950 20.375 1.00 50.59 75 GLY A C 1
ATOM 581 O O . GLY A 1 75 ? -1.092 15.610 21.534 1.00 50.59 75 GLY A O 1
ATOM 582 N N . ILE A 1 76 ? -1.035 15.120 19.353 1.00 53.84 76 ILE A N 1
ATOM 583 C CA . ILE A 1 76 ? -1.388 13.715 19.532 1.00 53.84 76 ILE A CA 1
ATOM 584 C C . ILE A 1 76 ? -0.145 12.996 20.051 1.00 53.84 76 ILE A C 1
ATOM 586 O O . ILE A 1 76 ? 0.886 12.970 19.379 1.00 53.84 76 ILE A O 1
ATOM 590 N N . ARG A 1 77 ? -0.227 12.379 21.234 1.00 68.44 77 ARG A N 1
ATOM 591 C CA . ARG A 1 77 ? 0.862 11.541 21.749 1.00 68.44 77 ARG A CA 1
ATOM 592 C C . ARG A 1 77 ? 1.032 10.303 20.864 1.00 68.44 77 ARG A C 1
ATOM 594 O O . ARG A 1 77 ? 0.134 9.467 20.786 1.00 68.44 77 ARG A O 1
ATOM 601 N N . ILE A 1 78 ? 2.203 10.149 20.256 1.00 59.78 78 ILE A N 1
ATOM 602 C CA . ILE A 1 78 ? 2.535 9.043 19.340 1.00 59.78 78 ILE A CA 1
ATOM 603 C C . ILE A 1 78 ? 3.522 8.030 19.941 1.00 59.78 78 ILE A C 1
ATOM 605 O O . ILE A 1 78 ? 3.762 6.973 19.360 1.00 59.78 78 ILE A O 1
ATOM 609 N N . GLY A 1 79 ? 4.097 8.300 21.118 1.00 69.88 79 GLY A N 1
ATOM 610 C CA . GLY A 1 79 ? 5.005 7.347 21.758 1.00 69.88 79 GLY A CA 1
ATOM 611 C C . GLY A 1 79 ? 5.387 7.683 23.195 1.00 69.88 79 GLY A C 1
ATOM 612 O O . GLY A 1 79 ? 5.191 8.805 23.657 1.00 69.88 79 GLY A O 1
ATOM 613 N N . ALA A 1 80 ? 5.925 6.686 23.899 1.00 80.81 80 ALA A N 1
ATOM 614 C CA . ALA A 1 80 ? 6.465 6.783 25.252 1.00 80.81 80 ALA A CA 1
ATOM 615 C C . ALA A 1 80 ? 7.810 6.053 25.304 1.00 80.81 80 ALA A C 1
ATOM 617 O O . ALA A 1 80 ? 7.937 4.966 24.740 1.00 80.81 80 ALA A O 1
ATOM 618 N N . TYR A 1 81 ? 8.798 6.637 25.965 1.00 84.56 81 TYR A N 1
ATOM 619 C CA . TYR A 1 81 ? 10.172 6.152 25.984 1.00 84.56 81 TYR A CA 1
ATOM 620 C C . TYR A 1 81 ? 10.720 6.252 27.401 1.00 84.56 81 TYR A C 1
ATOM 622 O O . TYR A 1 81 ? 10.399 7.201 28.107 1.00 84.56 81 TYR A O 1
ATOM 630 N N . LYS A 1 82 ? 11.547 5.290 27.797 1.00 86.19 82 LYS A N 1
ATOM 631 C CA . LYS A 1 82 ? 12.319 5.276 29.034 1.00 86.19 82 LYS A CA 1
ATOM 632 C C . LYS A 1 82 ? 13.772 5.355 28.674 1.00 86.19 82 LYS A C 1
ATOM 634 O O . LYS A 1 82 ? 14.236 4.559 27.859 1.00 86.19 82 LYS A O 1
ATOM 639 N N . SER A 1 83 ? 14.479 6.294 29.261 1.00 88.31 83 SER A N 1
ATOM 640 C CA . SER A 1 83 ? 15.919 6.293 29.141 1.00 88.31 83 SER A CA 1
ATOM 641 C C . SER A 1 83 ? 16.566 5.195 29.980 1.00 88.31 83 SER A C 1
ATOM 643 O O . SER A 1 83 ? 16.000 4.708 30.960 1.00 88.31 83 SER A O 1
ATOM 645 N N . ASP A 1 84 ? 17.774 4.821 29.590 1.00 84.06 84 ASP A N 1
ATOM 646 C CA . ASP A 1 84 ? 18.709 4.001 30.361 1.00 84.06 84 ASP A CA 1
ATOM 647 C C . ASP A 1 84 ? 18.917 4.496 31.803 1.00 84.06 84 ASP A C 1
ATOM 649 O O . ASP A 1 84 ? 19.017 3.679 32.714 1.00 84.06 84 ASP A O 1
ATOM 653 N N . ASP A 1 85 ? 18.886 5.809 32.036 1.00 81.88 85 ASP A N 1
ATOM 654 C CA . ASP A 1 85 ? 18.945 6.422 33.372 1.00 81.88 85 ASP A CA 1
ATOM 655 C C . ASP A 1 85 ? 17.567 6.667 34.028 1.00 81.88 85 ASP A C 1
ATOM 657 O O . ASP A 1 85 ? 17.470 7.324 35.063 1.00 81.88 85 ASP A O 1
ATOM 661 N N . GLY A 1 86 ? 16.494 6.104 33.464 1.00 78.81 86 GLY A N 1
ATOM 662 C CA . GLY A 1 86 ? 15.198 5.960 34.129 1.00 78.81 86 GLY A CA 1
ATOM 663 C C . GLY A 1 86 ? 14.166 7.064 33.896 1.00 78.81 86 GLY A C 1
ATOM 664 O O . GLY A 1 86 ? 13.083 6.952 34.460 1.00 78.81 86 GLY A O 1
ATOM 665 N N . TRP A 1 87 ? 14.438 8.069 33.061 1.00 82.56 87 TRP A N 1
ATOM 666 C CA . TRP A 1 87 ? 13.500 9.144 32.700 1.00 82.56 87 TRP A CA 1
ATOM 667 C C . TRP A 1 87 ? 12.414 8.674 31.745 1.00 82.56 87 TRP A C 1
ATOM 669 O O . TRP A 1 87 ? 12.688 7.851 30.876 1.00 82.56 87 TRP A O 1
ATOM 679 N N . ILE A 1 88 ? 11.213 9.263 31.823 1.00 80.50 88 ILE A N 1
ATOM 680 C CA . ILE A 1 88 ? 10.151 9.028 30.840 1.00 80.50 88 ILE A CA 1
ATOM 681 C C . ILE A 1 88 ? 9.993 10.232 29.909 1.00 80.50 88 ILE A C 1
ATOM 683 O O . ILE A 1 88 ? 9.754 11.360 30.333 1.00 80.50 88 ILE A O 1
ATOM 687 N N . GLY A 1 89 ? 10.068 9.966 28.609 1.00 83.44 89 GLY A N 1
ATOM 688 C CA . GLY A 1 89 ? 9.732 10.910 27.554 1.00 83.44 89 GLY A CA 1
ATOM 689 C C . GLY A 1 89 ? 8.527 10.457 26.741 1.00 83.44 89 GLY A C 1
ATOM 690 O O . GLY A 1 89 ? 8.183 9.273 26.693 1.00 83.44 89 GLY A O 1
ATOM 691 N N . ALA A 1 90 ? 7.870 11.399 26.080 1.00 80.81 90 ALA A N 1
ATOM 692 C CA . ALA A 1 90 ? 6.749 11.147 25.194 1.00 80.81 90 ALA A CA 1
ATOM 693 C C . ALA A 1 90 ? 6.875 11.970 23.912 1.00 80.81 90 ALA A C 1
ATOM 695 O O . ALA A 1 90 ? 7.183 13.155 23.956 1.00 80.81 90 ALA A O 1
ATOM 696 N N . PHE A 1 91 ? 6.607 11.341 22.768 1.00 76.50 91 PHE A N 1
ATOM 697 C CA . PHE A 1 91 ? 6.494 12.053 21.496 1.00 76.50 91 PHE A CA 1
ATOM 698 C C . PHE A 1 91 ? 5.064 12.543 21.288 1.00 76.50 91 PHE A C 1
ATOM 700 O O . PHE A 1 91 ? 4.119 11.780 21.500 1.00 76.50 91 PHE A O 1
ATOM 707 N N . PHE A 1 92 ? 4.933 13.763 20.788 1.00 72.00 92 PHE A N 1
ATOM 708 C CA . PHE A 1 92 ? 3.704 14.433 20.396 1.00 72.00 92 PHE A CA 1
ATOM 709 C C . PHE A 1 92 ? 3.837 14.928 18.951 1.00 72.00 92 PHE A C 1
ATOM 711 O O . PHE A 1 92 ? 4.906 15.388 18.550 1.00 72.00 92 PHE A O 1
ATOM 718 N N . ALA A 1 93 ? 2.765 14.820 18.171 1.00 60.09 93 ALA A N 1
ATOM 719 C CA . ALA A 1 93 ? 2.650 15.430 16.849 1.00 60.09 93 ALA A CA 1
ATOM 720 C C . ALA A 1 93 ? 1.636 16.577 16.906 1.00 60.09 93 ALA A C 1
ATOM 722 O O . ALA A 1 93 ? 0.485 16.336 17.272 1.00 60.09 93 ALA A O 1
ATOM 723 N N . ASP A 1 94 ? 2.063 17.786 16.549 1.00 63.78 94 ASP A N 1
ATOM 724 C CA . ASP A 1 94 ? 1.242 18.997 16.456 1.00 63.78 94 ASP A CA 1
ATOM 725 C C . ASP A 1 94 ? 1.324 19.528 15.014 1.00 63.78 94 ASP A C 1
ATOM 727 O O . ASP A 1 94 ? 2.332 20.093 14.590 1.00 63.78 94 ASP A O 1
ATOM 731 N N . GLY A 1 95 ? 0.305 19.240 14.199 1.00 65.62 95 GLY A N 1
ATOM 732 C CA . GLY A 1 95 ? 0.339 19.534 12.764 1.00 65.62 95 GLY A CA 1
ATOM 733 C C . GLY A 1 95 ? 1.490 18.814 12.041 1.00 65.62 95 GLY A C 1
ATOM 734 O O . GLY A 1 95 ? 1.532 17.584 12.004 1.00 65.62 95 GLY A O 1
ATOM 735 N N . SER A 1 96 ? 2.406 19.580 11.437 1.00 48.91 96 SER A N 1
ATOM 736 C CA . SER A 1 96 ? 3.641 19.068 10.814 1.00 48.91 96 SER A CA 1
ATOM 737 C C . SER A 1 96 ? 4.813 18.932 11.788 1.00 48.91 96 SER A C 1
ATOM 739 O O . SER A 1 96 ? 5.847 18.374 11.419 1.00 48.91 96 SER A O 1
ATOM 741 N N . ASP A 1 97 ? 4.674 19.453 13.006 1.00 58.56 97 ASP A N 1
ATOM 742 C CA . ASP A 1 97 ? 5.753 19.524 13.976 1.00 58.56 97 ASP A CA 1
ATOM 743 C C . ASP A 1 97 ? 5.742 18.294 14.890 1.00 58.56 97 ASP A C 1
ATOM 745 O O . ASP A 1 97 ? 4.706 17.807 15.350 1.00 58.56 97 ASP A O 1
ATOM 749 N N . LEU A 1 98 ? 6.938 17.772 15.158 1.00 66.94 98 LEU A N 1
ATOM 750 C CA . LEU A 1 98 ? 7.152 16.653 16.067 1.00 66.94 98 LEU A CA 1
ATOM 751 C C . LEU A 1 98 ? 7.900 17.142 17.303 1.00 66.94 98 LEU A C 1
ATOM 753 O O . LEU A 1 98 ? 9.000 17.692 17.205 1.00 66.94 98 LEU A O 1
ATOM 757 N N . HIS A 1 99 ? 7.301 16.895 18.464 1.00 76.56 99 HIS A N 1
ATOM 758 C CA . HIS A 1 99 ? 7.802 17.299 19.770 1.00 76.56 99 HIS A CA 1
ATOM 759 C C . HIS A 1 99 ? 8.107 16.066 20.619 1.00 76.56 99 HIS A C 1
ATOM 761 O O . HIS A 1 99 ? 7.283 15.164 20.725 1.00 76.56 99 HIS A O 1
ATOM 767 N N . PHE A 1 100 ? 9.266 16.019 21.264 1.00 76.88 100 PHE A N 1
ATOM 768 C CA . PHE A 1 100 ? 9.580 15.048 22.306 1.00 76.88 100 PHE A CA 1
ATOM 769 C C . PHE A 1 100 ? 9.604 15.747 23.654 1.00 76.88 100 PHE A C 1
ATOM 771 O O . PHE A 1 100 ? 10.461 16.582 23.903 1.00 76.88 100 PHE A O 1
ATOM 778 N N . THR A 1 101 ? 8.686 15.409 24.538 1.00 80.12 101 THR A N 1
ATOM 779 C CA . THR A 1 101 ? 8.565 16.049 25.843 1.00 80.12 101 THR A CA 1
ATOM 780 C C . THR A 1 101 ? 9.008 15.082 26.923 1.00 80.12 101 THR A C 1
ATOM 782 O O . THR A 1 101 ? 8.528 13.949 26.968 1.00 80.12 101 THR A O 1
ATOM 785 N N . VAL A 1 102 ? 9.899 15.518 27.810 1.00 74.69 102 VAL A N 1
ATOM 786 C CA . VAL A 1 102 ? 10.375 14.701 28.930 1.00 74.69 102 VAL A CA 1
ATOM 787 C C . VAL A 1 102 ? 9.742 15.157 30.228 1.00 74.69 102 VAL A C 1
ATOM 789 O O . VAL A 1 102 ? 9.796 16.329 30.601 1.00 74.69 102 VAL A O 1
ATOM 792 N N . THR A 1 103 ? 9.145 14.197 30.924 1.00 66.88 103 THR A N 1
ATOM 793 C CA . THR A 1 103 ? 8.545 14.373 32.244 1.00 66.88 103 THR A CA 1
ATOM 794 C C . THR A 1 103 ? 9.415 13.661 33.273 1.00 66.88 103 THR A C 1
ATOM 796 O O . THR A 1 103 ? 9.904 12.559 33.020 1.00 66.88 103 TH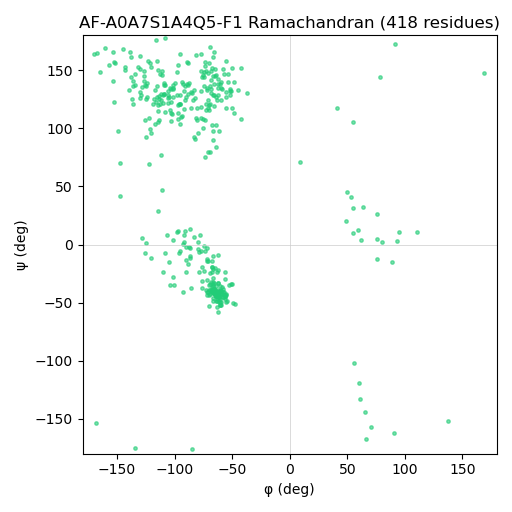R A O 1
ATOM 799 N N . SER A 1 104 ? 9.643 14.290 34.423 1.00 59.16 104 SER A N 1
ATOM 800 C CA . SER A 1 104 ? 10.486 13.715 35.475 1.00 59.16 104 SER A CA 1
ATOM 801 C C . SER A 1 104 ? 9.921 12.404 36.018 1.00 59.16 104 SER A C 1
ATOM 803 O O . SER A 1 104 ? 8.712 12.269 36.198 1.00 59.16 104 SER A O 1
ATOM 805 N N . CYS A 1 105 ? 10.805 11.455 36.329 1.00 48.84 105 CYS A N 1
ATOM 806 C CA . CYS A 1 105 ? 10.484 10.365 37.242 1.00 48.84 105 CYS A CA 1
ATOM 807 C C . CYS A 1 105 ? 11.727 9.889 38.004 1.00 48.84 105 CYS A C 1
ATOM 809 O O . CYS A 1 105 ? 12.484 9.032 37.555 1.00 48.84 105 CYS A O 1
ATOM 811 N N . LEU A 1 106 ? 11.873 10.391 39.227 1.00 45.56 106 LEU A N 1
ATOM 812 C CA . LEU A 1 106 ? 12.535 9.659 40.298 1.00 45.56 106 LEU A CA 1
ATOM 813 C C . LEU A 1 106 ? 11.541 9.535 41.458 1.00 45.56 106 LEU A C 1
ATOM 815 O O . LEU A 1 106 ? 11.211 10.522 42.098 1.00 45.56 106 LEU A O 1
ATOM 819 N N . LYS A 1 107 ? 11.056 8.298 41.643 1.00 44.56 107 LYS A N 1
ATOM 820 C CA . LYS A 1 107 ? 10.361 7.697 42.800 1.00 44.56 107 LYS A CA 1
ATOM 821 C C . LYS A 1 107 ? 9.306 8.532 43.553 1.00 44.56 107 LYS A C 1
ATOM 823 O O . LYS A 1 107 ? 9.626 9.475 44.259 1.00 44.56 107 LYS A O 1
ATOM 828 N N . SER A 1 108 ? 8.069 8.026 43.516 1.00 41.78 108 SER A N 1
ATOM 829 C CA . SER A 1 108 ? 7.056 8.060 44.594 1.00 41.78 108 SER A CA 1
ATOM 830 C C . SER A 1 108 ? 6.644 9.396 45.228 1.00 41.78 108 SER A C 1
ATOM 832 O O . SER A 1 108 ? 5.930 9.369 46.225 1.00 41.78 108 SER A O 1
ATOM 834 N N . VAL A 1 109 ? 7.039 10.544 44.691 1.00 40.28 109 VAL A N 1
ATOM 835 C CA . VAL A 1 109 ? 6.535 11.840 45.156 1.00 40.28 109 VAL A CA 1
ATOM 836 C C . VAL A 1 109 ? 5.506 12.320 44.144 1.00 40.28 109 VAL A C 1
ATOM 838 O O . VAL A 1 109 ? 5.804 12.395 42.952 1.00 40.28 109 VAL A O 1
ATOM 841 N N . GLU A 1 110 ? 4.281 12.572 44.610 1.00 42.38 110 GLU A N 1
ATOM 842 C CA . GLU A 1 110 ? 3.224 13.197 43.816 1.00 42.38 110 GLU A CA 1
ATOM 843 C C . GLU A 1 110 ? 3.789 14.445 43.133 1.00 42.38 110 GLU A C 1
ATOM 845 O O . GLU A 1 110 ? 4.211 15.402 43.781 1.00 42.38 110 GLU A O 1
ATOM 850 N N . ILE A 1 111 ? 3.870 14.396 41.804 1.00 43.53 111 ILE A N 1
ATOM 851 C CA . ILE A 1 111 ? 4.362 15.503 40.993 1.00 43.53 111 ILE A CA 1
ATOM 852 C C . ILE A 1 111 ? 3.247 16.546 40.971 1.00 43.53 111 ILE A C 1
ATOM 854 O O . ILE A 1 111 ? 2.276 16.401 40.235 1.00 43.53 111 ILE A O 1
ATOM 858 N N . THR A 1 112 ? 3.377 17.581 41.795 1.00 46.19 112 THR A N 1
ATOM 859 C CA . THR A 1 112 ? 2.474 18.742 41.800 1.00 46.19 112 THR A CA 1
ATOM 860 C C . THR A 1 112 ? 2.903 19.829 40.815 1.00 46.19 112 THR A C 1
ATOM 862 O O . THR A 1 112 ? 2.233 20.851 40.717 1.00 46.19 112 THR A O 1
ATOM 865 N N . ASP A 1 113 ? 4.026 19.643 40.112 1.00 45.72 113 ASP A N 1
ATOM 866 C CA . ASP A 1 113 ? 4.566 20.633 39.178 1.00 45.72 113 ASP A CA 1
ATOM 867 C C . ASP A 1 113 ? 4.277 20.218 37.728 1.00 45.72 113 ASP A C 1
ATOM 869 O O . ASP A 1 113 ? 4.862 19.282 37.181 1.00 45.72 113 ASP A O 1
ATOM 873 N N . GLU A 1 114 ? 3.320 20.915 37.117 1.00 52.44 114 GLU A N 1
ATOM 874 C CA . GLU A 1 114 ? 2.633 20.551 35.869 1.00 52.44 114 GLU A CA 1
ATOM 875 C C . GLU A 1 114 ? 3.442 20.833 34.586 1.00 52.44 114 GLU A C 1
ATOM 877 O O . GLU A 1 114 ? 2.916 20.730 33.477 1.00 52.44 114 GLU A O 1
ATOM 882 N N . ARG A 1 115 ? 4.725 21.207 34.692 1.00 54.97 115 ARG A N 1
ATOM 883 C CA . ARG A 1 115 ? 5.532 21.611 33.529 1.00 54.97 115 ARG A CA 1
ATOM 884 C C . ARG A 1 115 ? 6.475 20.508 33.049 1.00 54.97 115 ARG A C 1
ATOM 886 O O . ARG A 1 115 ? 7.151 19.870 33.859 1.00 54.97 115 ARG A O 1
ATOM 893 N N . PRO A 1 116 ? 6.591 20.301 31.724 1.00 57.41 116 PRO A N 1
ATOM 894 C CA . PRO A 1 116 ? 7.607 19.413 31.184 1.00 57.41 116 PRO A CA 1
ATOM 895 C C . PRO A 1 116 ? 9.007 19.911 31.549 1.00 57.41 116 PRO A C 1
ATOM 897 O O . PRO A 1 116 ? 9.287 21.106 31.475 1.00 57.41 116 PRO A O 1
ATOM 900 N N . TRP A 1 117 ? 9.896 18.988 31.923 1.00 64.12 117 TRP A N 1
ATOM 901 C CA . TRP A 1 117 ? 11.271 19.324 32.310 1.00 64.12 117 TRP A CA 1
ATOM 902 C C . TRP A 1 117 ? 12.071 19.878 31.130 1.00 64.12 117 TRP A C 1
ATOM 904 O O . TRP A 1 117 ? 12.939 20.730 31.312 1.00 64.12 117 TRP A O 1
ATOM 914 N N . TRP A 1 118 ? 11.775 19.388 29.924 1.00 77.75 118 TRP A N 1
ATOM 915 C CA . TRP A 1 118 ? 12.232 19.949 28.657 1.00 77.75 118 TRP A CA 1
ATOM 916 C C . TRP A 1 118 ? 11.472 19.340 27.482 1.00 77.75 118 TRP A C 1
ATOM 918 O O . TRP A 1 118 ? 10.807 18.306 27.603 1.00 77.75 118 TRP A O 1
ATOM 928 N N . THR A 1 119 ? 11.590 19.991 26.331 1.00 75.25 119 THR A N 1
ATOM 929 C CA . THR A 1 119 ? 11.006 19.555 25.061 1.00 75.25 119 THR A CA 1
ATOM 930 C C . THR A 1 119 ? 12.100 19.412 24.014 1.00 75.25 119 THR A C 1
ATOM 932 O O . THR A 1 119 ? 13.158 20.003 24.148 1.00 75.25 119 THR A O 1
ATOM 935 N N . ALA A 1 120 ? 11.899 18.632 22.964 1.00 76.31 120 ALA A N 1
ATOM 936 C CA . ALA A 1 120 ? 12.776 18.605 21.809 1.00 76.31 120 ALA A CA 1
ATOM 937 C C . ALA A 1 120 ? 11.936 18.735 20.554 1.00 76.31 120 ALA A C 1
ATOM 939 O O . ALA A 1 120 ? 10.998 17.967 20.362 1.00 76.31 120 ALA A O 1
ATOM 940 N N . LYS A 1 121 ? 12.262 19.700 19.703 1.00 75.19 121 LYS A N 1
ATOM 941 C CA . LYS A 1 121 ? 11.541 19.936 18.459 1.00 75.19 121 LYS A CA 1
ATOM 942 C C . LYS A 1 121 ? 12.329 19.352 17.296 1.00 75.19 121 LYS A C 1
ATOM 944 O O . LYS A 1 121 ? 13.550 19.518 17.221 1.00 75.19 121 LYS A O 1
ATOM 949 N N . LEU A 1 122 ? 11.648 18.646 16.396 1.00 66.06 122 LEU A N 1
ATOM 950 C CA . LEU A 1 122 ? 12.262 18.171 15.160 1.00 66.06 122 LEU A CA 1
ATOM 951 C C . LEU A 1 122 ? 12.761 19.374 14.359 1.00 66.06 122 LEU A C 1
ATOM 953 O O . LEU A 1 122 ? 11.991 20.288 14.077 1.00 66.06 122 LEU A O 1
ATOM 957 N N . GLN A 1 123 ? 14.045 19.382 14.010 1.00 62.56 123 GLN A N 1
ATOM 958 C CA . GLN A 1 123 ? 14.632 20.512 13.292 1.00 62.56 123 GLN A CA 1
ATOM 959 C C . GLN A 1 123 ? 14.798 20.267 11.802 1.00 62.56 123 GLN A C 1
ATOM 961 O O . GLN A 1 123 ? 14.821 21.224 11.034 1.00 62.56 123 GLN A O 1
ATOM 966 N N . ASN A 1 124 ? 14.957 19.012 11.382 1.00 56.69 124 ASN A N 1
ATOM 967 C CA . ASN A 1 124 ? 15.217 18.694 9.986 1.00 56.69 124 ASN A CA 1
ATOM 968 C C . ASN A 1 124 ? 14.745 17.290 9.590 1.00 56.69 124 ASN A C 1
ATOM 970 O O . ASN A 1 124 ? 14.476 16.421 10.421 1.00 56.69 124 ASN A O 1
ATOM 974 N N . GLU A 1 125 ? 14.693 17.070 8.277 1.00 50.88 125 GLU A N 1
ATOM 975 C CA . GLU A 1 125 ? 14.261 15.820 7.642 1.00 50.88 125 GLU A CA 1
ATOM 976 C C . GLU A 1 125 ? 15.212 14.636 7.909 1.00 50.88 125 GLU A C 1
ATOM 978 O O . GLU A 1 125 ? 14.856 13.489 7.650 1.00 50.88 125 GLU A O 1
ATOM 983 N N . ALA A 1 126 ? 16.395 14.883 8.490 1.00 52.53 126 ALA A N 1
ATOM 984 C CA . ALA A 1 126 ? 17.344 13.845 8.899 1.00 52.53 126 ALA A CA 1
ATOM 985 C C . ALA A 1 126 ? 16.980 13.180 10.244 1.00 52.53 126 ALA A C 1
ATOM 987 O O . ALA A 1 126 ? 17.722 12.328 10.733 1.00 52.53 126 ALA A O 1
ATOM 988 N N . GLY A 1 127 ? 15.853 13.560 10.861 1.00 60.28 127 GLY A N 1
ATOM 989 C CA . GLY A 1 127 ? 15.389 12.963 12.115 1.00 60.28 127 GLY A CA 1
ATOM 990 C C . GLY A 1 127 ? 16.176 13.431 13.341 1.00 60.28 127 GLY A C 1
ATOM 991 O O . GLY A 1 127 ? 16.264 12.692 14.326 1.00 60.28 127 GLY A O 1
ATOM 992 N N . ILE A 1 128 ? 16.770 14.630 13.274 1.00 73.06 128 ILE A N 1
ATOM 993 C CA . ILE A 1 128 ? 17.467 15.260 14.398 1.00 73.06 128 ILE A CA 1
ATOM 994 C C . ILE A 1 128 ? 16.508 16.218 15.108 1.00 73.06 128 ILE A C 1
ATOM 996 O O . ILE A 1 128 ? 15.997 17.179 14.527 1.00 73.06 128 ILE A O 1
ATOM 1000 N N . PHE A 1 129 ? 16.292 15.967 16.392 1.00 78.31 129 PHE A N 1
ATOM 1001 C CA . PHE A 1 129 ? 15.504 16.806 17.282 1.00 78.31 129 PHE A CA 1
ATOM 1002 C C . PHE A 1 129 ? 16.453 17.694 18.074 1.00 78.31 129 PHE A C 1
ATOM 1004 O O . PHE A 1 129 ? 17.398 17.198 18.689 1.00 78.31 129 PHE A O 1
ATOM 1011 N N . ARG A 1 130 ? 16.222 19.003 18.094 1.00 79.94 130 ARG A N 1
ATOM 1012 C CA . ARG A 1 130 ? 16.945 19.886 19.010 1.00 79.94 130 ARG A CA 1
ATOM 1013 C C . ARG A 1 130 ? 16.191 19.943 20.312 1.00 79.94 130 ARG A C 1
ATOM 1015 O O . ARG A 1 130 ? 14.990 20.192 20.317 1.00 79.94 130 ARG A O 1
ATOM 1022 N N . VAL A 1 131 ? 16.910 19.715 21.397 1.00 79.81 131 VAL A N 1
ATOM 1023 C CA . VAL A 1 131 ? 16.349 19.788 22.737 1.00 79.81 131 VAL A CA 1
ATOM 1024 C C . VAL A 1 131 ? 16.277 21.256 23.162 1.00 79.81 131 VAL A C 1
ATOM 1026 O O . VAL A 1 131 ? 17.294 21.943 23.233 1.00 79.81 131 VAL A O 1
ATOM 1029 N N . GLU A 1 132 ? 15.061 21.736 23.395 1.00 74.12 132 GLU A N 1
ATOM 1030 C CA . GLU A 1 132 ? 14.703 23.052 23.913 1.00 74.1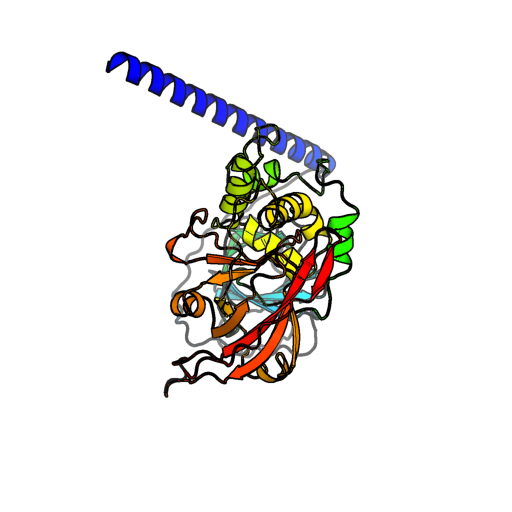2 132 GLU A CA 1
ATOM 1031 C C . GLU A 1 132 ? 14.327 22.932 25.403 1.00 74.12 132 GLU A C 1
ATOM 1033 O O . GLU A 1 132 ? 13.320 22.321 25.778 1.00 74.12 132 GLU A O 1
ATOM 1038 N N . GLY A 1 133 ? 15.164 23.516 26.266 1.00 68.94 133 GLY A N 1
ATOM 1039 C CA . GLY A 1 133 ? 15.098 23.350 27.723 1.00 68.94 133 GLY A CA 1
ATOM 1040 C C . GLY A 1 133 ? 15.962 22.190 28.242 1.00 68.94 133 GLY A C 1
ATOM 1041 O O . GLY A 1 133 ? 16.526 21.415 27.470 1.00 68.94 133 GLY A O 1
ATOM 1042 N N . GLY A 1 134 ? 16.092 22.060 29.567 1.00 71.12 134 GLY A N 1
ATOM 1043 C CA . GLY A 1 134 ? 16.839 20.956 30.187 1.00 71.12 134 GLY A CA 1
ATOM 1044 C C . GLY A 1 134 ? 18.347 20.986 29.878 1.00 71.12 134 GLY A C 1
ATOM 1045 O O . GLY A 1 134 ? 18.922 22.070 29.802 1.00 71.12 134 GLY A O 1
ATOM 1046 N N . PRO A 1 135 ? 19.023 19.827 29.706 1.00 75.12 135 PRO A N 1
ATOM 1047 C CA . PRO A 1 135 ? 20.477 19.773 29.502 1.00 75.12 135 PRO A CA 1
ATOM 1048 C C . PRO A 1 135 ? 20.931 20.223 28.097 1.00 75.12 135 PRO A C 1
ATOM 1050 O O . PRO A 1 135 ? 22.131 20.237 27.818 1.00 75.12 135 PRO A O 1
ATOM 1053 N N . GLY A 1 136 ? 19.994 20.577 27.207 1.00 83.31 136 GLY A N 1
ATOM 1054 C CA . GLY A 1 136 ? 20.267 20.924 25.812 1.00 83.31 136 GLY A CA 1
ATOM 1055 C C . GLY A 1 136 ? 20.685 19.719 24.961 1.00 83.31 136 GLY A C 1
ATOM 1056 O O . GLY A 1 136 ? 20.377 18.572 25.284 1.00 83.31 136 GLY A O 1
ATOM 1057 N N . GLY A 1 137 ? 21.384 19.975 23.853 1.00 88.19 137 GLY A N 1
ATOM 1058 C CA . GLY A 1 137 ? 21.887 18.943 22.940 1.00 88.19 137 GLY A CA 1
ATOM 1059 C C . GLY A 1 137 ? 20.928 18.570 21.805 1.00 88.19 137 GLY A C 1
ATOM 1060 O O . GLY A 1 137 ? 20.006 19.315 21.461 1.00 88.19 137 GLY A O 1
ATOM 1061 N N . CYS A 1 138 ? 21.175 17.415 21.191 1.00 86.44 138 CYS A N 1
ATOM 1062 C CA . CYS A 1 138 ? 20.362 16.888 20.101 1.00 86.44 138 CYS A CA 1
ATOM 1063 C C . CYS A 1 138 ? 19.902 15.465 20.398 1.00 86.44 138 CYS A C 1
ATOM 1065 O O . CYS A 1 138 ? 20.588 14.694 21.067 1.00 86.44 138 CYS A O 1
ATOM 1067 N N . MET A 1 139 ? 18.736 15.101 19.884 1.00 84.75 139 MET A N 1
ATOM 1068 C CA . MET A 1 139 ? 18.297 13.719 19.826 1.00 84.75 139 MET A CA 1
ATOM 1069 C C . MET A 1 139 ? 18.327 13.252 18.383 1.00 84.75 139 MET A C 1
ATOM 1071 O O . MET A 1 139 ? 17.947 13.985 17.476 1.00 84.75 139 MET A O 1
ATOM 1075 N N . SER A 1 140 ? 18.775 12.029 18.164 1.00 82.88 140 SER A N 1
ATOM 1076 C CA . SER A 1 140 ? 18.785 11.398 16.850 1.00 82.88 140 SER A CA 1
ATOM 1077 C C . SER A 1 140 ? 18.250 9.984 16.968 1.00 82.88 140 SER A C 1
ATOM 1079 O O . SER A 1 140 ? 18.431 9.311 17.984 1.00 82.88 140 SER A O 1
ATOM 1081 N N . MET A 1 141 ? 17.568 9.527 15.929 1.00 73.94 141 MET A N 1
ATOM 1082 C CA . MET A 1 141 ? 17.105 8.148 15.859 1.00 73.94 141 MET A CA 1
ATOM 1083 C C . MET A 1 141 ? 18.239 7.247 15.363 1.00 73.94 141 MET A C 1
ATOM 1085 O O . MET A 1 141 ? 18.796 7.474 14.291 1.00 73.94 141 MET A O 1
ATOM 1089 N N . LYS A 1 142 ? 18.554 6.193 16.120 1.00 73.31 142 LYS A N 1
ATOM 1090 C CA . LYS A 1 142 ? 19.441 5.099 15.702 1.00 73.31 142 LYS A CA 1
ATOM 1091 C C . LYS A 1 142 ? 18.662 3.789 15.763 1.00 73.31 142 LYS A C 1
ATOM 1093 O O . LYS A 1 142 ? 18.519 3.184 16.825 1.00 73.31 142 LYS A O 1
ATOM 1098 N N . GLY A 1 143 ? 18.104 3.362 14.631 1.00 71.94 143 GLY A N 1
ATOM 1099 C CA . GLY A 1 143 ? 17.168 2.236 14.618 1.00 71.94 143 GLY A CA 1
ATOM 1100 C C . GLY A 1 143 ? 15.935 2.543 15.476 1.00 71.94 143 GLY A C 1
ATOM 1101 O O . GLY A 1 143 ? 15.344 3.611 15.331 1.00 71.94 143 GLY A O 1
ATOM 1102 N N . SER A 1 144 ? 15.514 1.613 16.344 1.00 62.19 144 SER A N 1
ATOM 1103 C CA . SER A 1 144 ? 14.348 1.779 17.246 1.00 62.19 144 SER A CA 1
ATOM 1104 C C . SER A 1 144 ? 14.587 2.719 18.418 1.00 62.19 144 SER A C 1
ATOM 1106 O O . SER A 1 144 ? 13.679 2.948 19.218 1.00 62.19 144 SER A O 1
ATOM 1108 N N . THR A 1 145 ? 15.816 3.187 18.565 1.00 73.81 145 THR A N 1
ATOM 1109 C CA . THR A 1 145 ? 16.294 3.789 19.792 1.00 73.81 145 THR A CA 1
ATOM 1110 C C . THR A 1 145 ? 16.531 5.262 19.547 1.00 73.81 145 THR A C 1
ATOM 1112 O O . THR A 1 145 ? 17.182 5.648 18.574 1.00 73.81 145 THR A O 1
ATOM 1115 N N . LEU A 1 146 ? 15.983 6.093 20.422 1.00 82.69 146 LEU A N 1
ATOM 1116 C CA . LEU A 1 146 ? 16.219 7.524 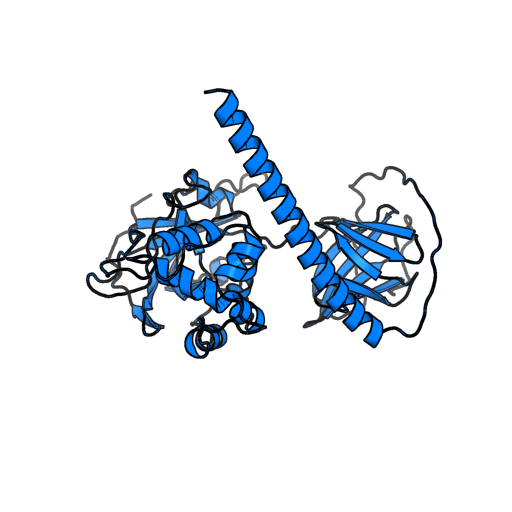20.372 1.00 82.69 146 LEU A CA 1
ATOM 1117 C C . LEU A 1 146 ? 17.451 7.812 21.231 1.00 82.69 146 LEU A C 1
ATOM 1119 O O . LEU A 1 146 ? 17.548 7.369 22.368 1.00 82.69 146 LEU A O 1
ATOM 1123 N N . VAL A 1 147 ? 18.436 8.497 20.671 1.00 87.44 147 VAL A N 1
ATOM 1124 C CA . VAL A 1 147 ? 19.699 8.787 21.345 1.00 87.44 147 VAL A CA 1
ATOM 1125 C C . VAL A 1 147 ? 19.793 10.281 21.545 1.00 87.44 147 VAL A C 1
ATOM 1127 O O . VAL A 1 147 ? 19.878 11.023 20.573 1.00 87.44 147 VAL A O 1
ATOM 1130 N N . HIS A 1 148 ? 19.783 10.712 22.799 1.00 91.94 148 HIS A N 1
ATOM 1131 C CA . HIS A 1 148 ? 19.992 12.100 23.186 1.00 91.94 148 HIS A CA 1
ATOM 1132 C C . HIS A 1 148 ? 21.453 12.296 23.552 1.00 91.94 148 HIS A C 1
ATOM 1134 O O . HIS A 1 148 ? 21.964 11.629 24.445 1.00 91.94 148 HIS A O 1
ATOM 1140 N N . THR A 1 149 ? 22.125 13.198 22.854 1.00 86.62 149 THR A N 1
ATOM 1141 C CA . THR A 1 149 ? 23.522 13.540 23.090 1.00 86.62 149 THR A CA 1
ATOM 1142 C C . THR A 1 149 ? 23.622 15.007 23.485 1.00 86.62 149 THR A C 1
ATOM 1144 O O . THR A 1 149 ? 23.155 15.887 22.760 1.00 86.62 149 THR A O 1
ATOM 1147 N N . TRP A 1 150 ? 24.250 15.277 24.627 1.00 92.25 150 TRP A N 1
ATOM 1148 C CA . TRP A 1 150 ? 24.586 16.626 25.079 1.00 92.25 150 TRP A CA 1
ATOM 1149 C C . TRP A 1 150 ? 25.984 16.605 25.696 1.00 92.25 150 TRP A C 1
ATOM 1151 O O . TRP A 1 150 ? 26.318 15.724 26.485 1.00 92.25 150 TRP A O 1
ATOM 1161 N N . ASN A 1 151 ? 26.834 17.561 25.326 1.00 90.31 151 ASN A N 1
ATOM 1162 C CA . ASN A 1 151 ? 28.259 17.563 25.673 1.00 90.31 151 ASN A CA 1
ATOM 1163 C C . ASN A 1 151 ? 28.945 16.262 25.208 1.00 90.31 151 ASN A C 1
ATOM 1165 O O . ASN A 1 151 ? 29.211 16.124 24.019 1.00 90.31 151 ASN A O 1
ATOM 1169 N N . THR A 1 152 ? 29.210 15.285 26.073 1.00 88.81 152 THR A N 1
ATOM 1170 C CA . THR A 1 152 ? 29.417 13.887 25.620 1.00 88.81 152 THR A CA 1
ATOM 1171 C C . THR A 1 152 ? 28.547 12.875 26.366 1.00 88.81 152 THR A C 1
ATOM 1173 O O . THR A 1 152 ? 28.714 11.666 26.204 1.00 88.81 152 THR A O 1
ATOM 1176 N N . HIS A 1 153 ? 27.660 13.357 27.222 1.00 86.88 153 HIS A N 1
ATOM 1177 C CA . HIS A 1 153 ? 26.699 12.464 27.812 1.00 86.88 153 HIS A CA 1
ATOM 1178 C C . HIS A 1 153 ? 25.800 11.964 26.688 1.00 86.88 153 HIS A C 1
ATOM 1180 O O . HIS A 1 153 ? 25.410 12.709 25.777 1.00 86.88 153 HIS A O 1
ATOM 1186 N N . GLN A 1 154 ? 25.514 10.676 26.743 1.00 91.06 154 GLN A N 1
ATOM 1187 C CA . GLN A 1 154 ? 24.599 10.016 25.843 1.00 91.06 154 GLN A CA 1
ATOM 1188 C C . GLN A 1 154 ? 23.538 9.347 26.699 1.00 91.06 154 GLN A C 1
ATOM 1190 O O . GLN A 1 154 ? 23.862 8.587 27.603 1.00 91.06 154 GLN A O 1
ATOM 1195 N N . ARG A 1 155 ? 22.279 9.630 26.388 1.00 90.25 155 ARG A N 1
ATOM 1196 C CA . ARG A 1 155 ? 21.125 8.968 26.982 1.00 90.25 155 ARG A CA 1
ATOM 1197 C C . ARG A 1 155 ? 20.396 8.193 25.912 1.00 90.25 155 ARG A C 1
ATOM 1199 O O . ARG A 1 155 ? 20.047 8.734 24.855 1.00 90.25 155 ARG A O 1
ATOM 1206 N N . VAL A 1 156 ? 20.174 6.922 26.194 1.00 88.25 156 VAL A N 1
ATOM 1207 C CA . VAL A 1 156 ? 19.551 5.990 25.269 1.00 88.25 156 VAL A CA 1
ATOM 1208 C C . VAL A 1 156 ? 18.107 5.773 25.687 1.00 88.25 156 VAL A C 1
ATOM 1210 O O . VAL A 1 156 ? 17.815 5.198 26.726 1.00 88.25 156 VAL A O 1
ATOM 1213 N N . TRP A 1 157 ? 17.185 6.228 24.852 1.00 88.69 157 TRP A N 1
ATOM 1214 C CA . TRP A 1 157 ? 15.751 6.145 25.072 1.00 88.69 157 TRP A CA 1
ATOM 1215 C C . TRP A 1 157 ? 15.190 4.894 24.405 1.00 88.69 157 TRP A C 1
ATOM 1217 O O . TRP A 1 157 ? 15.103 4.788 23.177 1.00 88.69 157 TRP A O 1
ATOM 1227 N N . THR A 1 158 ? 14.772 3.956 25.242 1.00 82.12 158 THR A N 1
ATOM 1228 C CA . THR A 1 158 ? 14.101 2.722 24.855 1.00 82.12 158 THR A CA 1
ATOM 1229 C C . THR A 1 158 ? 12.597 2.929 24.864 1.00 82.12 158 THR A C 1
ATOM 1231 O O . THR A 1 158 ? 12.023 3.454 25.810 1.00 82.12 158 THR A O 1
ATOM 1234 N N . TYR A 1 159 ? 11.925 2.503 23.805 1.00 79.31 159 TYR A N 1
ATOM 1235 C CA . TYR A 1 159 ? 10.472 2.589 23.722 1.00 79.31 159 TYR A CA 1
ATOM 1236 C C . TYR A 1 159 ? 9.780 1.757 24.819 1.00 79.31 159 TYR A C 1
ATOM 1238 O O . TYR A 1 159 ? 10.068 0.568 24.952 1.00 79.31 159 TYR A O 1
ATOM 1246 N N . LEU A 1 160 ? 8.850 2.366 25.562 1.00 66.19 160 LEU A N 1
ATOM 1247 C CA . LEU A 1 160 ? 8.225 1.781 26.757 1.00 66.19 160 LEU A CA 1
ATOM 1248 C C . LEU A 1 160 ? 6.879 1.074 26.554 1.00 66.19 160 LEU A C 1
ATOM 1250 O O . LEU A 1 160 ? 6.351 0.528 27.514 1.00 66.19 160 LEU A O 1
ATOM 1254 N N . GLU A 1 161 ? 6.278 1.100 25.365 1.00 59.81 161 GLU A N 1
ATOM 1255 C CA . GLU A 1 161 ? 4.977 0.436 25.131 1.00 59.81 161 GLU A CA 1
ATOM 1256 C C . GLU A 1 161 ? 3.828 0.851 26.087 1.00 59.81 161 GLU A C 1
ATOM 1258 O O . GLU A 1 161 ? 2.900 0.088 26.329 1.00 59.81 161 GLU A O 1
ATOM 1263 N N . VAL A 1 162 ? 3.796 2.094 26.587 1.00 44.03 162 VAL A N 1
ATOM 1264 C CA . VAL A 1 162 ? 2.718 2.541 27.512 1.00 44.03 162 VAL A CA 1
ATOM 1265 C C . VAL A 1 162 ? 1.461 3.076 26.807 1.00 44.03 162 VAL A C 1
ATOM 1267 O O . VAL A 1 162 ? 0.593 3.680 27.428 1.00 44.03 162 VAL A O 1
ATOM 1270 N N . VAL A 1 163 ? 1.313 2.851 25.502 1.00 40.19 163 VAL A N 1
ATOM 1271 C CA . VAL A 1 163 ? -0.003 2.947 24.861 1.00 40.19 163 VAL A CA 1
ATOM 1272 C C . VAL A 1 163 ? -0.324 1.556 24.339 1.00 40.19 163 VAL A C 1
ATOM 1274 O O . VAL A 1 163 ? 0.219 1.169 23.300 1.00 40.19 163 VAL A O 1
ATOM 1277 N N . PRO A 1 164 ? -1.210 0.792 25.003 1.00 35.88 164 PRO A N 1
ATOM 1278 C CA . PRO A 1 164 ? -1.813 -0.367 24.368 1.00 35.88 164 PRO A CA 1
ATOM 1279 C C . PRO A 1 164 ? -2.356 0.107 23.016 1.00 35.88 164 PRO A C 1
ATOM 1281 O O . PRO A 1 164 ? -3.217 0.987 22.991 1.00 35.88 164 PRO A O 1
ATOM 1284 N N . LYS A 1 165 ? -1.826 -0.441 21.909 1.00 37.34 165 LYS A N 1
ATOM 1285 C CA . LYS A 1 165 ? -2.081 -0.060 20.497 1.00 37.34 165 LYS A CA 1
ATOM 1286 C C . LYS A 1 165 ? -1.108 0.935 19.831 1.00 37.34 165 LYS A C 1
ATOM 1288 O O . LYS A 1 165 ? -1.400 1.347 18.709 1.00 37.34 165 LYS A O 1
ATOM 1293 N N . HIS A 1 166 ? 0.046 1.280 20.400 1.00 34.91 166 HIS A N 1
ATOM 1294 C CA . HIS A 1 166 ? 1.109 1.948 19.633 1.00 34.91 166 HIS A CA 1
ATOM 1295 C C . HIS A 1 166 ? 2.328 1.025 19.535 1.00 34.91 166 HIS A C 1
ATOM 1297 O O . HIS A 1 166 ? 3.019 0.770 20.511 1.00 34.91 166 HIS A O 1
ATOM 1303 N N . ASN A 1 167 ? 2.530 0.445 18.350 1.00 37.50 167 ASN A N 1
ATOM 1304 C CA . ASN A 1 167 ? 3.633 -0.470 18.075 1.00 37.50 167 ASN A CA 1
ATOM 1305 C C . ASN A 1 167 ? 4.815 0.306 17.497 1.00 37.50 167 ASN A C 1
ATOM 1307 O O . ASN A 1 167 ? 4.646 1.176 16.639 1.00 37.50 167 ASN A O 1
ATOM 1311 N N . LYS A 1 168 ? 6.010 -0.083 17.944 1.00 36.22 168 LYS A N 1
ATOM 1312 C CA . LYS A 1 168 ? 7.304 0.189 17.316 1.00 36.22 168 LYS A CA 1
ATOM 1313 C C . LYS A 1 168 ? 7.172 0.129 15.790 1.00 36.22 168 LYS A C 1
ATOM 1315 O O . LYS A 1 168 ? 6.662 -0.851 15.257 1.00 36.22 168 LYS A O 1
ATOM 1320 N N . PHE A 1 169 ? 7.674 1.165 15.121 1.00 35.66 169 PHE A N 1
ATOM 1321 C CA . PHE A 1 169 ? 7.935 1.207 13.684 1.00 35.66 169 PHE A CA 1
ATOM 1322 C C . PHE A 1 169 ? 6.772 0.873 12.745 1.00 35.66 169 PHE A C 1
ATOM 1324 O O . PHE A 1 169 ? 6.513 -0.290 12.461 1.00 35.66 169 PHE A O 1
ATOM 1331 N N . LEU A 1 170 ? 6.224 1.924 12.116 1.00 38.69 170 LEU A N 1
ATOM 1332 C CA . LEU A 1 170 ? 5.390 1.943 10.899 1.00 38.69 170 LEU A CA 1
ATOM 1333 C C . LEU A 1 170 ? 4.925 0.558 10.390 1.00 38.69 170 LEU A C 1
ATOM 1335 O O . LEU A 1 170 ? 5.417 0.050 9.380 1.00 38.69 170 LEU A O 1
ATOM 1339 N N . ARG A 1 171 ? 4.014 -0.077 11.122 1.00 39.59 171 ARG A N 1
ATOM 1340 C CA . ARG A 1 171 ? 3.179 -1.158 10.602 1.00 39.59 171 ARG A CA 1
ATOM 1341 C C . ARG A 1 171 ? 1.805 -0.561 10.371 1.00 39.59 171 ARG A C 1
ATOM 1343 O O . ARG A 1 171 ? 1.339 0.247 11.168 1.00 39.59 171 ARG A O 1
ATOM 1350 N N . GLU A 1 172 ? 1.260 -0.898 9.214 1.00 39.50 172 GLU A N 1
ATOM 1351 C CA . GLU A 1 172 ? 0.223 -0.177 8.484 1.00 39.50 172 GLU A CA 1
ATOM 1352 C C . GLU A 1 172 ? -0.903 0.362 9.372 1.00 39.50 172 GLU A C 1
ATOM 1354 O O . GLU A 1 172 ? -1.777 -0.373 9.827 1.00 39.50 172 GLU A O 1
ATOM 1359 N N . HIS A 1 173 ? -0.917 1.681 9.555 1.00 34.91 173 HIS A N 1
ATOM 1360 C CA . HIS A 1 173 ? -2.171 2.368 9.783 1.00 34.91 173 HIS A CA 1
ATOM 1361 C C . HIS A 1 173 ? -2.947 2.326 8.474 1.00 34.91 173 HIS A C 1
ATOM 1363 O O . HIS A 1 173 ? -2.487 2.856 7.467 1.00 34.91 173 HIS A O 1
ATOM 1369 N N . SER A 1 174 ? -4.095 1.652 8.468 1.00 42.75 174 SER A N 1
ATOM 1370 C CA . SER A 1 174 ? -5.069 1.799 7.396 1.00 42.75 174 SER A CA 1
ATOM 1371 C C . SER A 1 174 ? -5.614 3.225 7.472 1.00 42.75 174 SER A C 1
ATOM 1373 O O . SER A 1 174 ? -6.493 3.496 8.295 1.00 42.75 174 SER A O 1
ATOM 1375 N N . GLY A 1 175 ? -5.079 4.139 6.658 1.00 44.50 175 GLY A N 1
ATOM 1376 C CA . GLY A 1 175 ? -5.823 5.331 6.265 1.00 44.50 175 GLY A CA 1
ATOM 1377 C C . GLY A 1 175 ? -7.240 4.895 5.899 1.00 44.50 175 GLY A C 1
ATOM 1378 O O . GLY A 1 175 ? -7.423 3.846 5.267 1.00 44.50 175 GLY A O 1
ATOM 1379 N N . LEU A 1 176 ? -8.238 5.614 6.413 1.00 49.34 176 LEU A N 1
ATOM 1380 C CA . LEU A 1 176 ? -9.630 5.342 6.077 1.00 49.34 176 LEU A CA 1
ATOM 1381 C C . LEU A 1 176 ? -9.738 5.308 4.551 1.00 49.34 176 LEU A C 1
ATOM 1383 O O . LEU A 1 176 ? -9.169 6.177 3.886 1.00 49.34 176 LEU A O 1
ATOM 1387 N N . PRO A 1 177 ? -10.390 4.290 3.984 1.00 55.66 177 PRO A N 1
ATOM 1388 C CA . PRO A 1 177 ? -10.438 4.176 2.546 1.00 55.66 177 PRO A CA 1
ATOM 1389 C C . PRO A 1 177 ? -11.162 5.390 1.952 1.00 55.66 177 PRO A C 1
ATOM 1391 O O . PRO A 1 177 ? -12.159 5.863 2.501 1.00 55.66 177 PRO A O 1
ATOM 1394 N N . LEU A 1 178 ? -10.627 5.917 0.851 1.00 56.31 178 LEU A N 1
ATOM 1395 C CA . LEU A 1 178 ? -11.159 7.126 0.227 1.00 56.31 178 LEU A CA 1
ATOM 1396 C C . LEU A 1 178 ? -12.481 6.818 -0.485 1.00 56.31 178 LEU A C 1
ATOM 1398 O O . LEU A 1 178 ? -12.717 5.688 -0.919 1.00 56.31 178 LEU A O 1
ATOM 1402 N N . ALA A 1 179 ? -13.334 7.832 -0.624 1.00 67.75 179 ALA A N 1
ATOM 1403 C CA . ALA A 1 179 ? -14.529 7.735 -1.462 1.00 67.75 179 ALA A CA 1
ATOM 1404 C C . ALA A 1 179 ? -14.171 7.737 -2.960 1.00 67.75 179 ALA A C 1
ATOM 1406 O O . ALA A 1 179 ? -14.862 7.109 -3.757 1.00 67.75 179 ALA A O 1
ATOM 1407 N N . GLU A 1 180 ? -13.078 8.416 -3.326 1.00 76.25 180 GLU A N 1
ATOM 1408 C CA . GLU A 1 180 ? -12.629 8.622 -4.704 1.00 76.25 180 GLU A CA 1
ATOM 1409 C C . GLU A 1 180 ? -11.095 8.628 -4.805 1.00 76.25 180 GLU A C 1
ATOM 1411 O O . GLU A 1 180 ? -10.385 8.732 -3.804 1.00 76.25 180 GLU A O 1
ATOM 1416 N N . ILE A 1 181 ? -10.579 8.556 -6.036 1.00 84.88 181 ILE A N 1
ATOM 1417 C CA . ILE A 1 181 ? -9.152 8.742 -6.336 1.00 84.88 181 ILE A CA 1
ATOM 1418 C C . ILE A 1 181 ? -8.737 10.176 -5.991 1.00 84.88 181 ILE A C 1
ATOM 1420 O O . ILE A 1 181 ? -9.339 11.131 -6.497 1.00 84.88 181 ILE A O 1
ATOM 1424 N N . SER A 1 182 ? -7.680 10.325 -5.189 1.00 89.88 182 SER A N 1
ATOM 1425 C CA . SER A 1 182 ? -7.208 11.634 -4.735 1.00 89.88 182 SER A CA 1
ATOM 1426 C C . SER A 1 182 ? -6.695 12.514 -5.880 1.00 89.88 182 SER A C 1
ATOM 1428 O O . SER A 1 182 ? -6.188 12.040 -6.900 1.00 89.88 182 SER A O 1
ATOM 1430 N N . GLN A 1 183 ? -6.812 13.833 -5.705 1.00 89.56 183 GLN A N 1
ATOM 1431 C CA . GLN A 1 183 ? -6.276 14.803 -6.665 1.00 89.56 183 GLN A CA 1
ATOM 1432 C C . GLN A 1 183 ? -4.745 14.809 -6.677 1.00 89.56 183 GLN A C 1
ATOM 1434 O O . GLN A 1 183 ? -4.153 14.976 -7.737 1.00 89.56 183 GLN A O 1
ATOM 1439 N N . ASN A 1 184 ? -4.105 14.546 -5.535 1.00 92.44 184 ASN A N 1
ATOM 1440 C CA . ASN A 1 184 ? -2.651 14.426 -5.451 1.00 92.44 184 ASN A CA 1
ATOM 1441 C C . ASN A 1 184 ? -2.140 13.245 -6.281 1.00 92.44 184 ASN A C 1
ATOM 1443 O O . ASN A 1 184 ? -1.188 13.412 -7.038 1.00 92.44 184 ASN A O 1
ATOM 1447 N N . PHE A 1 185 ? -2.805 12.084 -6.207 1.00 91.94 185 PHE A N 1
ATOM 1448 C CA . PHE A 1 185 ? -2.466 10.932 -7.043 1.00 91.94 185 PHE A CA 1
ATOM 1449 C C . PHE A 1 185 ? -2.599 11.263 -8.525 1.00 91.94 185 PHE A C 1
ATOM 1451 O O . PHE A 1 185 ? -1.673 11.037 -9.298 1.00 91.94 185 PHE A O 1
ATOM 1458 N N . LYS A 1 186 ? -3.731 11.853 -8.916 1.00 90.31 186 LYS A N 1
ATOM 1459 C CA . LYS A 1 186 ? -3.975 12.308 -10.289 1.00 90.31 186 LYS A CA 1
ATOM 1460 C C . LYS A 1 186 ? -2.885 13.262 -10.770 1.00 90.31 186 LYS A C 1
ATOM 1462 O O . LYS A 1 186 ? -2.309 13.049 -11.828 1.00 90.31 186 LYS A O 1
ATOM 1467 N N . GLN A 1 187 ? -2.556 14.274 -9.972 1.00 90.44 187 GLN A N 1
ATOM 1468 C CA . GLN A 1 187 ? -1.521 15.243 -10.303 1.00 90.44 187 GLN A CA 1
ATOM 1469 C C . GLN A 1 187 ? -0.162 14.561 -10.482 1.00 90.44 187 GLN A C 1
ATOM 1471 O O . GLN A 1 187 ? 0.449 14.712 -11.533 1.00 90.44 187 GLN A O 1
ATOM 1476 N N . VAL A 1 188 ? 0.282 13.758 -9.511 1.00 90.88 188 VAL A N 1
ATOM 1477 C CA . VAL A 1 188 ? 1.571 13.055 -9.589 1.00 90.88 188 VAL A CA 1
ATOM 1478 C C . VAL A 1 188 ? 1.632 12.131 -10.802 1.00 90.88 188 VAL A C 1
ATOM 1480 O O . VAL A 1 188 ? 2.637 12.122 -11.496 1.00 90.88 188 VAL A O 1
ATOM 1483 N N . MET A 1 189 ? 0.569 11.388 -11.104 1.00 89.50 189 MET A N 1
ATOM 1484 C CA . MET A 1 189 ? 0.596 10.435 -12.215 1.00 89.50 189 MET A CA 1
ATOM 1485 C C . MET A 1 189 ? 0.418 11.089 -13.595 1.00 89.50 189 MET A C 1
ATOM 1487 O O . MET A 1 189 ? 0.834 10.495 -14.588 1.00 89.50 189 MET A O 1
ATOM 1491 N N . TRP A 1 190 ? -0.190 12.278 -13.690 1.00 83.88 190 TRP A N 1
ATOM 1492 C CA . TRP A 1 190 ? -0.511 12.917 -14.977 1.00 83.88 190 TRP A CA 1
ATOM 1493 C C . TRP A 1 190 ? 0.410 14.067 -15.365 1.00 83.88 190 TRP A C 1
ATOM 1495 O O . TRP A 1 190 ? 0.658 14.262 -16.553 1.00 83.88 190 TRP A O 1
ATOM 1505 N N . SER A 1 191 ? 0.895 14.857 -14.402 1.00 77.56 191 SER A N 1
ATOM 1506 C CA . SER A 1 191 ? 1.717 16.032 -14.715 1.00 77.56 191 SER A CA 1
ATOM 1507 C C . SER A 1 191 ? 3.206 15.723 -14.815 1.00 77.56 191 SER A C 1
ATOM 1509 O O . SER A 1 191 ? 3.960 16.540 -15.340 1.00 77.56 191 SER A O 1
ATOM 1511 N N . HIS A 1 192 ? 3.646 14.574 -14.297 1.00 72.62 192 HIS A N 1
ATOM 1512 C CA . HIS A 1 192 ? 5.064 14.246 -14.210 1.00 72.62 192 HIS A CA 1
ATOM 1513 C C . HIS A 1 192 ? 5.539 13.410 -15.391 1.00 72.62 192 HIS A C 1
ATOM 1515 O O . HIS A 1 192 ? 4.991 12.358 -15.715 1.00 72.62 192 HIS A O 1
ATOM 1521 N N . THR A 1 193 ? 6.623 13.867 -16.017 1.00 76.19 193 THR A N 1
ATOM 1522 C CA . THR A 1 193 ? 7.357 13.064 -16.994 1.00 76.19 193 THR A CA 1
ATOM 1523 C C . THR A 1 193 ? 8.320 12.159 -16.233 1.00 76.19 193 THR A C 1
ATOM 1525 O O . THR A 1 193 ? 9.446 12.537 -15.933 1.00 76.19 193 THR A O 1
ATOM 1528 N N . HIS A 1 194 ? 7.875 10.947 -15.914 1.00 68.50 194 HIS A N 1
ATOM 1529 C CA . HIS A 1 194 ? 8.597 9.972 -15.084 1.00 68.50 194 HIS A CA 1
ATOM 1530 C C . HIS A 1 194 ? 9.942 9.487 -15.663 1.00 68.50 194 HIS A C 1
ATOM 1532 O O . HIS A 1 194 ? 10.693 8.781 -14.992 1.00 68.50 194 HIS A O 1
ATOM 1538 N N . SER A 1 195 ? 10.249 9.832 -16.918 1.00 65.75 195 SER A N 1
ATOM 1539 C CA . SER A 1 195 ? 11.543 9.567 -17.554 1.00 65.75 195 SER A CA 1
ATOM 1540 C C . SER A 1 195 ? 12.589 10.655 -17.294 1.00 65.75 195 SER A C 1
ATOM 1542 O O . SER A 1 195 ? 13.762 10.441 -17.593 1.00 65.75 195 SER A O 1
ATOM 1544 N N . GLN A 1 196 ? 12.197 11.808 -16.747 1.00 67.44 196 GLN A N 1
ATOM 1545 C CA . GLN A 1 196 ? 13.121 12.881 -16.397 1.00 67.44 196 GLN A CA 1
ATOM 1546 C C . GLN A 1 196 ? 13.562 12.697 -14.944 1.00 67.44 196 GLN A C 1
ATOM 1548 O O . GLN A 1 196 ? 12.748 12.746 -14.026 1.00 67.44 196 GLN A O 1
ATOM 1553 N N . ASN A 1 197 ? 14.860 12.462 -14.738 1.00 67.69 197 ASN A N 1
ATOM 1554 C CA . ASN A 1 197 ? 15.467 12.348 -13.412 1.00 67.69 197 ASN A CA 1
ATOM 1555 C C . ASN A 1 197 ? 15.508 13.736 -12.747 1.00 67.69 197 ASN A C 1
ATOM 1557 O O . ASN A 1 197 ? 16.521 14.436 -12.784 1.00 67.69 197 ASN A O 1
ATOM 1561 N N . GLU A 1 198 ? 14.373 14.168 -12.199 1.00 78.00 198 GLU A N 1
ATOM 1562 C CA . GLU A 1 198 ? 14.272 15.409 -11.438 1.00 78.00 198 GLU A CA 1
ATOM 1563 C C . GLU A 1 198 ? 14.847 15.212 -10.032 1.00 78.00 198 GLU A C 1
ATOM 1565 O O . GLU A 1 198 ? 14.721 14.150 -9.422 1.00 78.00 198 GLU A O 1
ATOM 1570 N N . ILE A 1 199 ? 15.399 16.281 -9.455 1.00 74.25 199 ILE A N 1
ATOM 1571 C CA . ILE A 1 199 ? 15.995 16.271 -8.107 1.00 74.25 199 ILE A CA 1
ATOM 1572 C C . ILE A 1 199 ? 15.030 15.705 -7.046 1.00 74.25 199 ILE A C 1
ATOM 1574 O O . ILE A 1 199 ? 15.459 15.012 -6.126 1.00 74.25 199 ILE A O 1
ATOM 1578 N N . PHE A 1 200 ? 13.726 15.961 -7.195 1.00 80.62 200 PHE A N 1
ATOM 1579 C CA . PHE A 1 200 ? 12.677 15.540 -6.257 1.00 80.62 200 PHE A CA 1
ATOM 1580 C C . PHE A 1 200 ? 11.805 14.385 -6.771 1.00 80.62 200 PHE A C 1
ATOM 1582 O O . PHE A 1 200 ? 10.788 14.071 -6.157 1.00 80.62 200 PHE A O 1
ATOM 1589 N N . SER A 1 201 ? 12.172 13.783 -7.900 1.00 88.19 201 SER A N 1
ATOM 1590 C CA . SER A 1 201 ? 11.466 12.659 -8.516 1.00 88.19 201 SER A CA 1
ATOM 1591 C C . SER A 1 201 ? 12.490 11.763 -9.219 1.00 88.19 201 SER A C 1
ATOM 1593 O O . SER A 1 201 ? 12.560 11.769 -10.451 1.00 88.19 201 SER A O 1
ATOM 1595 N N . PRO A 1 202 ? 13.336 11.048 -8.452 1.00 90.56 202 PRO A N 1
ATOM 1596 C CA . PRO A 1 202 ? 14.318 10.142 -9.030 1.00 90.56 202 PRO A CA 1
ATOM 1597 C C . PRO A 1 202 ? 13.641 9.072 -9.891 1.00 90.56 202 PRO A C 1
ATOM 1599 O O . PRO A 1 202 ? 12.508 8.661 -9.632 1.00 90.56 202 PRO A O 1
ATOM 1602 N N . ASP A 1 203 ? 14.363 8.585 -10.897 1.00 93.56 203 ASP A N 1
ATOM 1603 C CA . ASP A 1 203 ? 13.904 7.452 -11.695 1.00 93.56 203 ASP A CA 1
ATOM 1604 C C . ASP A 1 203 ? 13.813 6.146 -10.874 1.00 93.56 203 ASP A C 1
ATOM 1606 O O . ASP A 1 203 ? 14.325 6.015 -9.753 1.00 93.56 203 ASP A O 1
ATOM 1610 N N . ALA A 1 204 ? 13.126 5.153 -11.444 1.00 95.31 204 ALA A N 1
ATOM 1611 C CA . ALA A 1 204 ? 12.937 3.856 -10.803 1.00 95.31 204 ALA A CA 1
ATOM 1612 C C . ALA A 1 204 ? 14.268 3.119 -10.565 1.00 95.31 204 ALA A C 1
ATOM 1614 O O . ALA A 1 204 ? 14.402 2.423 -9.560 1.00 95.31 204 ALA A O 1
ATOM 1615 N N . ASP A 1 205 ? 15.259 3.281 -11.445 1.00 95.50 205 ASP A N 1
ATOM 1616 C CA . ASP A 1 205 ? 16.574 2.645 -11.326 1.00 95.50 205 ASP A CA 1
ATOM 1617 C C . ASP A 1 205 ? 17.310 3.124 -10.073 1.00 95.50 205 ASP A C 1
ATOM 1619 O O . ASP A 1 205 ? 17.806 2.309 -9.289 1.00 95.50 205 ASP A O 1
ATOM 1623 N N . ARG A 1 206 ? 17.328 4.440 -9.834 1.00 94.06 206 ARG A N 1
ATOM 1624 C CA . ARG A 1 206 ? 17.927 5.046 -8.645 1.00 94.06 206 ARG A CA 1
ATOM 1625 C C . ARG A 1 206 ? 17.191 4.623 -7.383 1.00 94.06 206 ARG A C 1
ATOM 1627 O O . ARG A 1 206 ? 17.849 4.241 -6.421 1.00 94.06 206 ARG A O 1
ATOM 1634 N N . LEU A 1 207 ? 15.856 4.631 -7.390 1.00 94.94 207 LEU A N 1
ATOM 1635 C CA . LEU A 1 207 ? 15.057 4.167 -6.251 1.00 94.94 207 LEU A CA 1
ATOM 1636 C C . LEU A 1 207 ? 15.356 2.698 -5.922 1.00 94.94 207 LEU A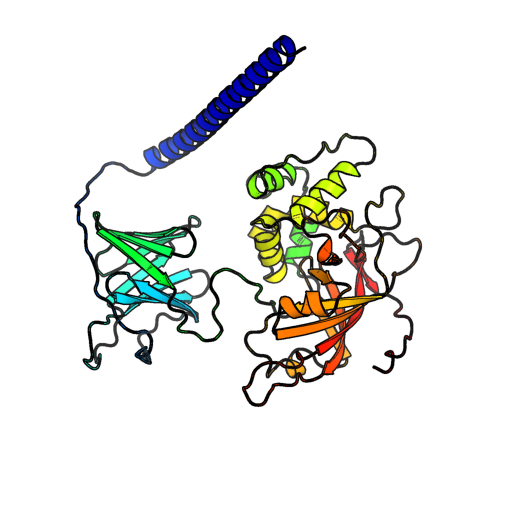 C 1
ATOM 1638 O O . LEU A 1 207 ? 15.715 2.379 -4.789 1.00 94.94 207 LEU A O 1
ATOM 1642 N N . VAL A 1 208 ? 15.281 1.801 -6.907 1.00 96.31 208 VAL A N 1
ATOM 1643 C CA . VAL A 1 208 ? 15.546 0.372 -6.693 1.00 96.31 208 VAL A CA 1
ATOM 1644 C C . VAL A 1 208 ? 16.980 0.151 -6.220 1.00 96.31 208 VAL A C 1
ATOM 1646 O O . VAL A 1 208 ? 17.178 -0.565 -5.236 1.00 96.31 208 VAL A O 1
ATOM 1649 N N . LYS A 1 209 ? 17.974 0.815 -6.819 1.00 95.50 209 LYS A N 1
ATOM 1650 C CA . LYS A 1 209 ? 19.369 0.721 -6.371 1.00 95.50 209 LYS A CA 1
ATOM 1651 C C . LYS A 1 209 ? 19.543 1.212 -4.935 1.00 95.50 209 LYS A C 1
ATOM 1653 O O . LYS A 1 209 ? 20.172 0.522 -4.139 1.00 95.50 209 LYS A O 1
ATOM 1658 N N . THR A 1 210 ? 18.965 2.358 -4.579 1.00 93.94 210 THR A N 1
ATOM 1659 C CA . THR A 1 210 ? 19.066 2.930 -3.229 1.00 93.94 210 THR A CA 1
ATOM 1660 C C . THR A 1 210 ? 18.419 2.038 -2.170 1.00 93.94 210 THR A C 1
ATOM 1662 O O . THR A 1 210 ? 19.012 1.833 -1.115 1.00 93.94 210 THR A O 1
ATOM 1665 N N . PHE A 1 211 ? 17.230 1.489 -2.429 1.00 92.50 211 PHE A N 1
ATOM 1666 C CA . PHE A 1 211 ? 16.484 0.735 -1.416 1.00 92.50 211 PHE A CA 1
ATOM 1667 C C . PHE A 1 211 ? 16.790 -0.764 -1.382 1.00 92.50 211 PHE A C 1
ATOM 1669 O O . PHE A 1 211 ? 16.562 -1.396 -0.352 1.00 92.50 211 PHE A O 1
ATOM 1676 N N . THR A 1 212 ? 17.270 -1.343 -2.485 1.00 91.88 212 THR A N 1
ATOM 1677 C CA . THR A 1 212 ? 17.438 -2.803 -2.616 1.00 91.88 212 THR A CA 1
ATOM 1678 C C . THR A 1 212 ? 18.847 -3.233 -3.014 1.00 91.88 212 THR A C 1
ATOM 1680 O O . THR A 1 212 ? 19.118 -4.430 -3.041 1.00 91.88 212 THR A O 1
ATOM 1683 N N . GLN A 1 213 ? 19.732 -2.285 -3.355 1.00 93.38 213 GLN A N 1
ATOM 1684 C CA . GLN A 1 213 ? 21.076 -2.533 -3.902 1.00 93.38 213 GLN A CA 1
ATOM 1685 C C . GLN A 1 213 ? 21.085 -3.333 -5.219 1.00 93.38 213 GLN A C 1
ATOM 1687 O O . GLN A 1 213 ? 22.137 -3.777 -5.676 1.00 93.38 213 GLN A O 1
ATOM 1692 N N . LYS A 1 214 ? 19.924 -3.500 -5.864 1.00 94.94 214 LYS A N 1
ATOM 1693 C CA . LYS A 1 214 ? 19.782 -4.170 -7.161 1.00 94.94 214 LYS A CA 1
ATOM 1694 C C . LYS A 1 214 ? 19.737 -3.150 -8.292 1.00 94.94 214 LYS A C 1
ATOM 1696 O O . LYS A 1 214 ? 19.332 -2.006 -8.110 1.00 94.94 214 LYS A O 1
ATOM 1701 N N . VAL A 1 215 ? 20.134 -3.592 -9.479 1.00 96.31 215 VAL A N 1
ATOM 1702 C CA . VAL A 1 215 ? 20.045 -2.809 -10.713 1.00 96.31 215 VAL A CA 1
ATOM 1703 C C . VAL A 1 215 ? 18.901 -3.370 -11.544 1.00 96.31 215 VAL A C 1
ATOM 1705 O O . VAL A 1 215 ? 18.790 -4.588 -11.708 1.00 96.31 215 VAL A O 1
ATOM 1708 N N . LEU A 1 216 ? 18.031 -2.493 -12.040 1.00 96.31 216 LEU A N 1
ATOM 1709 C CA . LEU A 1 216 ? 16.977 -2.907 -12.954 1.00 96.31 216 LEU A CA 1
ATOM 1710 C C . LEU A 1 216 ? 17.577 -3.201 -14.339 1.00 96.31 216 LEU A C 1
ATOM 1712 O O . LEU A 1 216 ? 18.503 -2.515 -14.771 1.00 96.31 216 LEU A O 1
ATOM 1716 N N . PRO A 1 217 ? 17.054 -4.202 -15.066 1.00 96.12 217 PRO A N 1
ATOM 1717 C CA . PRO A 1 217 ? 17.374 -4.378 -16.476 1.00 96.12 217 PRO A CA 1
ATOM 1718 C C . PRO A 1 217 ? 17.106 -3.097 -17.279 1.00 96.12 217 PRO A C 1
ATOM 1720 O O . PRO A 1 217 ? 16.160 -2.357 -16.975 1.00 96.12 217 PRO A O 1
ATOM 1723 N N . SER A 1 218 ? 17.921 -2.862 -18.315 1.00 92.38 218 SER A N 1
ATOM 1724 C CA . SER A 1 218 ? 17.750 -1.708 -19.205 1.00 92.38 218 SER A CA 1
ATOM 1725 C C . SER A 1 218 ? 16.352 -1.697 -19.831 1.00 92.38 218 SER A C 1
ATOM 1727 O O . SER A 1 218 ? 15.777 -2.749 -20.124 1.00 92.38 218 SER A O 1
ATOM 1729 N N . LYS A 1 219 ? 15.823 -0.490 -20.050 1.00 85.81 219 LYS A N 1
ATOM 1730 C CA . LYS A 1 219 ? 14.563 -0.257 -20.767 1.00 85.81 219 LYS A CA 1
ATOM 1731 C C . LYS A 1 219 ? 14.657 -0.639 -22.250 1.00 85.81 219 LYS A C 1
ATOM 1733 O O . LYS A 1 219 ? 13.626 -0.920 -22.847 1.00 85.81 219 LYS A O 1
ATOM 1738 N N . ASP A 1 220 ? 15.871 -0.707 -22.798 1.00 83.62 220 ASP A N 1
ATOM 1739 C CA . ASP A 1 220 ? 16.128 -0.951 -24.225 1.00 83.62 220 ASP A CA 1
ATOM 1740 C C . ASP A 1 220 ? 16.188 -2.442 -24.600 1.00 83.62 220 ASP A C 1
ATOM 1742 O O . ASP A 1 220 ? 16.363 -2.787 -25.767 1.00 83.62 220 ASP A O 1
ATOM 1746 N N . VAL A 1 221 ? 16.076 -3.350 -23.623 1.00 81.38 221 VAL A N 1
ATOM 1747 C CA . VAL A 1 221 ? 16.032 -4.795 -23.895 1.00 81.38 221 VAL A CA 1
ATOM 1748 C C . VAL A 1 221 ? 14.683 -5.151 -24.520 1.00 81.38 221 VAL A C 1
ATOM 1750 O O . VAL A 1 221 ? 13.640 -4.745 -24.002 1.00 81.38 221 VAL A O 1
ATOM 1753 N N . GLU A 1 222 ? 14.702 -5.936 -25.605 1.00 70.19 222 GLU A N 1
ATOM 1754 C CA . GLU A 1 222 ? 13.482 -6.344 -26.308 1.00 70.19 222 GLU A CA 1
ATOM 1755 C C . GLU A 1 222 ? 12.435 -6.929 -25.348 1.00 70.19 222 GLU A C 1
ATOM 1757 O O . GLU A 1 222 ? 12.742 -7.780 -24.520 1.00 70.19 222 GLU A O 1
ATOM 1762 N N . ASP A 1 223 ? 11.198 -6.445 -25.495 1.00 81.06 223 ASP A N 1
ATOM 1763 C CA . ASP A 1 223 ? 9.971 -6.802 -24.767 1.00 81.06 223 ASP A CA 1
ATOM 1764 C C . ASP A 1 223 ? 9.778 -6.272 -23.332 1.00 81.06 223 ASP A C 1
ATOM 1766 O O . ASP A 1 223 ? 8.653 -6.322 -22.821 1.00 81.06 223 ASP A O 1
ATOM 1770 N N . GLY A 1 224 ? 10.819 -5.728 -22.689 1.00 90.31 224 GLY A N 1
ATOM 1771 C CA . GLY A 1 224 ? 10.739 -5.101 -21.362 1.00 90.31 224 GLY A CA 1
ATOM 1772 C C . GLY A 1 224 ? 10.293 -6.024 -20.212 1.00 90.31 224 GLY A C 1
ATOM 1773 O O . GLY A 1 224 ? 10.157 -5.566 -19.071 1.00 90.31 224 GLY A O 1
ATOM 1774 N N . LYS A 1 225 ? 10.076 -7.326 -20.450 1.00 93.31 225 LYS A N 1
ATOM 1775 C CA . LYS A 1 225 ? 9.521 -8.246 -19.443 1.00 93.31 225 LYS A CA 1
ATOM 1776 C C . LYS A 1 225 ? 10.465 -8.448 -18.273 1.00 93.31 225 LYS A C 1
ATOM 1778 O O . LYS A 1 225 ? 10.031 -8.439 -17.121 1.00 93.31 225 LYS A O 1
ATOM 1783 N N . ALA A 1 226 ? 11.760 -8.593 -18.555 1.00 93.94 226 ALA A N 1
ATOM 1784 C CA . ALA A 1 226 ? 12.780 -8.749 -17.523 1.00 93.94 226 ALA A CA 1
ATOM 1785 C C . ALA A 1 226 ? 12.760 -7.571 -16.536 1.00 93.94 226 ALA A C 1
ATOM 1787 O O . ALA A 1 226 ? 12.842 -7.777 -15.323 1.00 93.94 226 ALA A O 1
ATOM 1788 N N . ARG A 1 227 ? 12.577 -6.346 -17.047 1.00 95.69 227 ARG A N 1
ATOM 1789 C CA . ARG A 1 227 ? 12.468 -5.142 -16.222 1.00 95.69 227 ARG A CA 1
ATOM 1790 C C . ARG A 1 227 ? 11.205 -5.153 -15.367 1.00 95.69 227 ARG A C 1
ATOM 1792 O O . ARG A 1 227 ? 11.314 -4.968 -14.159 1.00 95.69 227 ARG A O 1
ATOM 1799 N N . LYS A 1 228 ? 10.038 -5.453 -15.948 1.00 96.00 228 LYS A N 1
ATOM 1800 C CA . LYS A 1 228 ? 8.778 -5.576 -15.189 1.00 96.00 228 LYS A CA 1
ATOM 1801 C C . LYS A 1 228 ? 8.886 -6.597 -14.047 1.00 96.00 228 LYS A C 1
ATOM 1803 O O . LYS A 1 228 ? 8.460 -6.320 -12.929 1.00 96.00 228 LYS A O 1
ATOM 1808 N N . ILE A 1 229 ? 9.510 -7.750 -14.302 1.00 96.12 229 ILE A N 1
ATOM 1809 C CA . ILE A 1 229 ? 9.757 -8.779 -13.279 1.00 96.12 229 ILE A CA 1
ATOM 1810 C C . ILE A 1 229 ? 10.694 -8.256 -12.180 1.00 96.12 229 ILE A C 1
ATOM 1812 O O . ILE A 1 229 ? 10.464 -8.524 -11.003 1.00 96.12 229 ILE A O 1
ATOM 1816 N N . ALA A 1 230 ? 11.746 -7.514 -12.536 1.00 96.81 230 ALA A N 1
ATOM 1817 C CA . ALA A 1 230 ? 12.683 -6.946 -11.568 1.00 96.81 230 ALA A CA 1
ATOM 1818 C C . ALA A 1 230 ? 12.043 -5.852 -10.693 1.00 96.81 230 ALA A C 1
ATOM 1820 O O . ALA A 1 230 ? 12.277 -5.831 -9.486 1.00 96.81 230 ALA A O 1
ATOM 1821 N N . VAL A 1 231 ? 11.195 -4.997 -11.275 1.00 97.56 231 VAL A N 1
ATOM 1822 C CA . VAL A 1 231 ? 10.399 -3.995 -10.544 1.00 97.56 231 VAL A CA 1
ATOM 1823 C C . VAL A 1 231 ? 9.458 -4.675 -9.549 1.00 97.56 231 VAL A C 1
ATOM 1825 O O . VAL A 1 231 ? 9.429 -4.308 -8.375 1.00 97.56 231 VAL A O 1
ATOM 1828 N N . LEU A 1 232 ? 8.747 -5.719 -9.987 1.00 97.56 232 LEU A N 1
ATOM 1829 C CA . LEU A 1 232 ? 7.869 -6.499 -9.118 1.00 97.56 232 LEU A CA 1
ATOM 1830 C C . LEU A 1 232 ? 8.642 -7.165 -7.968 1.00 97.56 232 LEU A C 1
ATOM 1832 O O . LEU A 1 232 ? 8.236 -7.051 -6.814 1.00 97.56 232 LEU A O 1
ATOM 1836 N N . LYS A 1 233 ? 9.792 -7.784 -8.263 1.00 97.00 233 LYS A N 1
ATOM 1837 C CA . LYS A 1 233 ? 10.700 -8.342 -7.247 1.00 97.00 233 LYS A CA 1
ATOM 1838 C C . LYS A 1 233 ? 11.094 -7.295 -6.211 1.00 97.00 233 LYS A C 1
ATOM 1840 O O . LYS A 1 233 ? 10.990 -7.565 -5.021 1.00 97.00 233 LYS A O 1
ATOM 1845 N N . ALA A 1 234 ? 11.512 -6.109 -6.655 1.00 97.19 234 ALA A N 1
ATOM 1846 C CA . ALA A 1 234 ? 11.917 -5.020 -5.768 1.00 97.19 234 ALA A CA 1
ATOM 1847 C C . ALA A 1 234 ? 10.782 -4.564 -4.835 1.00 97.19 234 ALA A C 1
ATOM 1849 O O . ALA A 1 234 ? 11.046 -4.242 -3.680 1.00 97.19 234 ALA A O 1
ATOM 1850 N N . TYR A 1 235 ? 9.529 -4.575 -5.305 1.00 97.31 235 TYR A N 1
ATOM 1851 C CA . TYR A 1 235 ? 8.367 -4.273 -4.464 1.00 97.31 235 TYR A CA 1
ATOM 1852 C C . TYR A 1 235 ? 8.129 -5.331 -3.382 1.00 97.31 235 TYR A C 1
ATOM 1854 O O . TYR A 1 235 ? 7.822 -4.976 -2.252 1.00 97.31 235 TYR A O 1
ATOM 1862 N N . THR A 1 236 ? 8.275 -6.616 -3.710 1.00 95.50 236 THR A N 1
ATOM 1863 C CA . THR A 1 236 ? 8.033 -7.713 -2.752 1.00 95.50 236 THR A CA 1
ATOM 1864 C C . THR A 1 236 ? 9.161 -7.912 -1.742 1.00 95.50 236 THR A C 1
ATOM 1866 O O . THR A 1 236 ? 9.035 -8.748 -0.855 1.00 95.50 236 THR A O 1
ATOM 1869 N N . MET A 1 237 ? 10.273 -7.184 -1.887 1.00 91.00 237 MET A N 1
ATOM 1870 C CA . MET A 1 237 ? 11.402 -7.319 -0.978 1.00 91.00 237 MET A CA 1
ATOM 1871 C C . MET A 1 237 ? 11.138 -6.658 0.370 1.00 91.00 237 MET A C 1
ATOM 1873 O O . MET A 1 237 ? 10.561 -5.567 0.423 1.00 91.00 237 MET A O 1
ATOM 1877 N N . GLU A 1 238 ? 11.682 -7.241 1.440 1.00 84.69 238 GLU A N 1
ATOM 1878 C CA . GLU A 1 238 ? 11.698 -6.617 2.771 1.00 84.69 238 GLU A CA 1
ATOM 1879 C C . GLU A 1 238 ? 12.648 -5.400 2.769 1.00 84.69 238 GLU A C 1
ATOM 1881 O O . GLU A 1 238 ? 13.809 -5.457 3.173 1.00 84.69 238 GLU A O 1
ATOM 1886 N N . SER A 1 239 ? 12.159 -4.273 2.248 1.00 88.62 239 SER A N 1
ATOM 1887 C CA . SER A 1 239 ? 12.913 -3.034 2.066 1.00 88.62 239 SER A CA 1
ATOM 1888 C C . SER A 1 239 ? 12.083 -1.801 2.428 1.00 88.62 239 SER A C 1
ATOM 1890 O O . SER A 1 239 ? 10.853 -1.833 2.533 1.00 88.62 239 SER A O 1
ATOM 1892 N N . GLY A 1 240 ? 12.758 -0.657 2.588 1.00 87.56 240 GLY A N 1
ATOM 1893 C CA . GLY A 1 240 ? 12.085 0.624 2.815 1.00 87.56 240 GLY A CA 1
ATOM 1894 C C . GLY A 1 240 ? 11.184 1.065 1.653 1.00 87.56 240 GLY A C 1
ATOM 1895 O O . GLY A 1 240 ? 10.254 1.836 1.885 1.00 87.56 240 GLY A O 1
ATOM 1896 N N . LEU A 1 241 ? 11.418 0.556 0.436 1.00 92.25 241 LEU A N 1
ATOM 1897 C CA . LEU A 1 241 ? 10.720 0.973 -0.783 1.00 92.25 241 LEU A CA 1
ATOM 1898 C C . LEU A 1 241 ? 9.219 0.686 -0.712 1.00 92.25 241 LEU A C 1
ATOM 1900 O O . LEU A 1 241 ? 8.421 1.619 -0.773 1.00 92.25 241 LEU A O 1
ATOM 1904 N N . TYR A 1 242 ? 8.845 -0.584 -0.508 1.00 91.38 242 TYR A N 1
ATOM 1905 C CA . TYR A 1 242 ? 7.454 -1.027 -0.341 1.00 91.38 242 TYR A CA 1
ATOM 1906 C C . TYR A 1 242 ? 6.716 -0.166 0.687 1.00 91.38 242 TYR A C 1
ATOM 1908 O O . TYR A 1 242 ? 5.629 0.364 0.449 1.00 91.38 242 TYR A O 1
ATOM 1916 N N . ARG A 1 243 ? 7.346 -0.007 1.850 1.00 88.62 243 ARG A N 1
ATOM 1917 C CA . ARG A 1 243 ? 6.738 0.592 3.030 1.00 88.62 243 ARG A CA 1
ATOM 1918 C C . ARG A 1 243 ? 6.510 2.088 2.868 1.00 88.62 243 ARG A C 1
ATOM 1920 O O . ARG A 1 243 ? 5.399 2.556 3.101 1.00 88.62 243 ARG A O 1
ATOM 1927 N N . LEU A 1 244 ? 7.550 2.834 2.498 1.00 92.50 244 LEU A N 1
ATOM 1928 C CA . LEU A 1 244 ? 7.487 4.292 2.388 1.00 92.50 244 LEU A CA 1
ATOM 1929 C C . LEU A 1 244 ? 6.589 4.720 1.226 1.00 92.50 244 LEU A C 1
ATOM 1931 O O . LEU A 1 244 ? 5.786 5.637 1.385 1.00 92.50 244 LEU A O 1
ATOM 1935 N N . MET A 1 245 ? 6.658 4.009 0.098 1.00 96.38 245 MET A N 1
ATOM 1936 C CA . MET A 1 245 ? 5.792 4.264 -1.049 1.00 96.38 245 MET A CA 1
ATOM 1937 C C . MET A 1 245 ? 4.318 4.014 -0.711 1.00 96.38 245 MET A C 1
ATOM 1939 O O . MET A 1 245 ? 3.473 4.870 -0.970 1.00 96.38 245 MET A O 1
ATOM 1943 N N . ASN A 1 246 ? 3.986 2.869 -0.101 1.00 95.56 246 ASN A N 1
ATOM 1944 C CA . ASN A 1 246 ? 2.597 2.576 0.256 1.00 95.56 246 ASN A CA 1
ATOM 1945 C C . ASN A 1 246 ? 2.059 3.517 1.344 1.00 95.56 246 ASN A C 1
ATOM 1947 O O . ASN A 1 246 ? 0.862 3.782 1.346 1.00 95.56 246 ASN A O 1
ATOM 1951 N N . ILE A 1 247 ? 2.903 4.045 2.240 1.00 92.75 247 ILE A N 1
ATOM 1952 C CA . ILE A 1 247 ? 2.512 5.127 3.163 1.00 92.75 247 ILE A CA 1
ATOM 1953 C C . ILE A 1 247 ? 2.178 6.395 2.377 1.00 92.75 247 ILE A C 1
ATOM 1955 O O . ILE A 1 247 ? 1.108 6.959 2.576 1.00 92.75 247 ILE A O 1
ATOM 1959 N N . ALA A 1 248 ? 3.040 6.804 1.441 1.00 93.50 248 ALA A N 1
ATOM 1960 C CA . ALA A 1 248 ? 2.807 7.998 0.635 1.00 93.50 248 ALA A CA 1
ATOM 1961 C C . ALA A 1 248 ? 1.490 7.931 -0.155 1.00 93.50 248 ALA A C 1
ATOM 1963 O O . ALA A 1 248 ? 0.755 8.912 -0.205 1.00 93.50 248 ALA A O 1
ATOM 1964 N N . LEU A 1 249 ? 1.170 6.766 -0.725 1.00 94.56 249 LEU A N 1
ATOM 1965 C CA . LEU A 1 249 ? -0.099 6.528 -1.417 1.00 94.56 249 LEU A CA 1
ATOM 1966 C C . LEU A 1 249 ? -1.297 6.503 -0.461 1.00 94.56 249 LEU A C 1
ATOM 1968 O O . LEU A 1 249 ? -2.352 7.042 -0.777 1.00 94.56 249 LEU A O 1
ATOM 1972 N N . ARG A 1 250 ? -1.156 5.856 0.699 1.00 90.81 250 ARG A N 1
ATOM 1973 C CA . ARG A 1 250 ? -2.252 5.661 1.656 1.00 90.81 250 ARG A CA 1
ATOM 1974 C C . ARG A 1 250 ? -2.662 6.932 2.377 1.00 90.81 250 ARG A C 1
ATOM 1976 O O . ARG A 1 250 ? -3.855 7.157 2.556 1.00 90.81 250 ARG A O 1
ATOM 1983 N N . ASP A 1 251 ? -1.676 7.729 2.755 1.00 88.50 251 ASP A N 1
ATOM 1984 C CA . ASP A 1 251 ? -1.864 8.953 3.529 1.00 88.50 251 ASP A CA 1
ATOM 1985 C C . ASP A 1 251 ? -1.893 10.195 2.615 1.00 88.50 251 ASP A C 1
ATOM 1987 O O . ASP A 1 251 ? -1.836 11.325 3.090 1.00 88.50 251 ASP A O 1
ATOM 1991 N N . ASP A 1 252 ? -1.982 9.975 1.297 1.00 90.50 252 ASP A N 1
ATOM 1992 C CA . ASP A 1 252 ? -2.080 10.995 0.249 1.00 90.50 252 ASP A CA 1
ATOM 1993 C C . ASP A 1 252 ? -0.976 12.072 0.307 1.00 90.50 252 ASP A C 1
ATOM 1995 O O . ASP A 1 252 ? -1.200 13.268 0.104 1.00 90.50 252 ASP A O 1
ATOM 1999 N N . LEU A 1 253 ? 0.257 11.644 0.594 1.00 88.75 253 LEU A N 1
ATOM 2000 C CA . LEU A 1 253 ? 1.403 12.525 0.815 1.00 88.75 253 LEU A CA 1
ATOM 2001 C C . LEU A 1 253 ? 2.030 12.957 -0.516 1.00 88.75 253 LEU A C 1
ATOM 2003 O O . LEU A 1 253 ? 2.940 12.304 -1.029 1.00 88.75 253 LEU A O 1
ATOM 2007 N N . PHE A 1 254 ? 1.569 14.082 -1.069 1.00 88.81 254 PHE A N 1
ATOM 2008 C CA . PHE A 1 254 ? 1.953 14.565 -2.404 1.00 88.81 254 PHE A CA 1
ATOM 2009 C C . PHE A 1 254 ? 3.467 14.548 -2.692 1.00 88.81 254 PHE A C 1
ATOM 2011 O O . PHE A 1 254 ? 3.895 13.993 -3.703 1.00 88.81 254 PHE A O 1
ATOM 2018 N N . LYS A 1 255 ? 4.301 15.128 -1.814 1.00 88.19 255 LYS A N 1
ATOM 2019 C CA . LYS A 1 255 ? 5.757 15.238 -2.049 1.00 88.19 255 LYS A CA 1
ATOM 2020 C C . LYS A 1 255 ? 6.437 13.867 -2.096 1.00 88.19 255 LYS A C 1
ATOM 2022 O O . LYS A 1 255 ? 7.261 13.616 -2.969 1.00 88.19 255 LYS A O 1
ATOM 2027 N N . GLN A 1 256 ? 6.080 12.977 -1.176 1.00 92.75 256 GLN A N 1
ATOM 2028 C CA . GLN A 1 256 ? 6.620 11.622 -1.104 1.00 92.75 256 GLN A CA 1
ATOM 2029 C C . GLN A 1 256 ? 6.103 10.774 -2.266 1.00 92.75 256 GLN A C 1
ATOM 2031 O O . GLN A 1 256 ? 6.859 10.018 -2.866 1.00 92.75 256 GLN A O 1
ATOM 2036 N N . MET A 1 257 ? 4.834 10.934 -2.635 1.00 94.12 257 MET A N 1
ATOM 2037 C CA . MET A 1 257 ? 4.259 10.259 -3.791 1.00 94.12 257 MET A CA 1
ATOM 2038 C C . MET A 1 257 ? 4.970 10.683 -5.080 1.00 94.12 257 MET A C 1
ATOM 2040 O O . MET A 1 257 ? 5.343 9.820 -5.869 1.00 94.12 257 MET A O 1
ATOM 2044 N N . ARG A 1 258 ? 5.252 11.984 -5.249 1.00 92.25 258 ARG A N 1
ATOM 2045 C CA . ARG A 1 258 ? 6.082 12.506 -6.345 1.00 92.25 258 ARG A CA 1
ATOM 2046 C C . ARG A 1 258 ? 7.477 11.883 -6.344 1.00 92.25 258 ARG A C 1
ATOM 2048 O O . ARG A 1 258 ? 7.925 11.434 -7.393 1.00 92.25 258 ARG A O 1
ATOM 2055 N N . TYR A 1 259 ? 8.123 11.793 -5.182 1.00 93.06 259 TYR A N 1
ATOM 2056 C CA . TYR A 1 259 ? 9.440 11.163 -5.049 1.00 93.06 259 TYR A CA 1
ATOM 2057 C C . TYR A 1 259 ? 9.452 9.701 -5.526 1.00 93.06 259 TYR A C 1
ATOM 2059 O O . TYR A 1 259 ? 10.408 9.275 -6.163 1.00 93.06 259 TYR A O 1
ATOM 2067 N N . PHE A 1 260 ? 8.384 8.939 -5.265 1.00 95.81 260 PHE A N 1
ATOM 2068 C CA . PHE A 1 260 ? 8.259 7.542 -5.699 1.00 95.81 260 PHE A CA 1
ATOM 2069 C C . PHE A 1 260 ? 7.568 7.360 -7.060 1.00 95.81 260 PHE A C 1
ATOM 2071 O O . PHE A 1 260 ? 7.377 6.221 -7.487 1.00 95.81 260 PHE A O 1
ATOM 2078 N N . SER A 1 261 ? 7.181 8.441 -7.741 1.00 95.12 261 SER A N 1
ATOM 2079 C CA . SER A 1 261 ? 6.264 8.402 -8.889 1.00 95.12 261 SER A CA 1
ATOM 2080 C C . SER A 1 261 ? 6.742 7.485 -10.015 1.00 95.12 261 SER A C 1
ATOM 2082 O O . SER A 1 261 ? 5.969 6.663 -10.503 1.00 95.12 261 SER A O 1
ATOM 2084 N N . ALA A 1 262 ? 8.028 7.549 -10.382 1.00 95.06 262 ALA A N 1
ATOM 2085 C CA . ALA A 1 262 ? 8.586 6.726 -11.454 1.00 95.06 262 ALA A CA 1
ATOM 2086 C C . ALA A 1 262 ? 8.493 5.227 -11.134 1.00 95.06 262 ALA A C 1
ATOM 2088 O O . ALA A 1 262 ? 8.108 4.426 -11.984 1.00 95.06 262 ALA A O 1
ATOM 2089 N N . PHE A 1 263 ? 8.780 4.841 -9.887 1.00 97.00 263 PHE A N 1
ATOM 2090 C CA . PHE A 1 263 ? 8.636 3.453 -9.454 1.00 97.00 263 PHE A CA 1
ATOM 2091 C C . PHE A 1 263 ? 7.162 3.037 -9.338 1.00 97.00 263 PHE A C 1
ATOM 2093 O O . PHE A 1 263 ? 6.810 1.940 -9.769 1.00 97.00 263 PHE A O 1
ATOM 2100 N N . ILE A 1 264 ? 6.289 3.912 -8.817 1.00 96.81 264 ILE A N 1
ATOM 2101 C CA . ILE A 1 264 ? 4.835 3.684 -8.759 1.00 96.81 264 ILE A CA 1
ATOM 2102 C C . ILE A 1 264 ? 4.295 3.399 -10.162 1.00 96.81 264 ILE A C 1
ATOM 2104 O O . ILE A 1 264 ? 3.551 2.435 -10.330 1.00 96.81 264 ILE A O 1
ATOM 2108 N N . GLN A 1 265 ? 4.681 4.196 -11.162 1.00 95.31 265 GLN A N 1
ATOM 2109 C CA . GLN A 1 265 ? 4.243 4.014 -12.543 1.00 95.31 265 GLN A CA 1
ATOM 2110 C C . GLN A 1 265 ? 4.728 2.681 -13.116 1.00 95.31 265 GLN A C 1
ATOM 2112 O O . GLN A 1 265 ? 3.907 1.885 -13.571 1.00 95.31 265 GLN A O 1
ATOM 2117 N N . GLU A 1 266 ? 6.034 2.406 -13.053 1.00 96.19 266 GLU A N 1
ATOM 2118 C CA . GLU A 1 266 ? 6.589 1.171 -13.614 1.00 96.19 266 GLU A CA 1
ATOM 2119 C C . GLU A 1 266 ? 5.995 -0.074 -12.948 1.00 96.19 266 GLU A C 1
ATOM 2121 O O . GLU A 1 266 ? 5.674 -1.045 -13.634 1.00 96.19 266 GLU A O 1
ATOM 2126 N N . LEU A 1 267 ? 5.783 -0.038 -11.627 1.00 97.56 267 LEU A N 1
ATOM 2127 C CA . LEU A 1 267 ? 5.126 -1.123 -10.906 1.00 97.56 267 LEU A CA 1
ATOM 2128 C C . LEU A 1 267 ? 3.650 -1.247 -11.297 1.00 97.56 267 LEU A C 1
ATOM 2130 O O . LEU A 1 267 ? 3.161 -2.360 -11.474 1.00 97.56 267 LEU A O 1
ATOM 2134 N N . ARG A 1 268 ? 2.929 -0.133 -11.470 1.00 95.56 268 ARG A N 1
ATOM 2135 C CA . ARG A 1 268 ? 1.523 -0.135 -11.906 1.00 95.56 268 ARG A CA 1
ATOM 2136 C C . ARG A 1 268 ? 1.388 -0.806 -13.273 1.00 95.56 268 ARG A C 1
ATOM 2138 O O . ARG A 1 268 ? 0.504 -1.640 -13.460 1.00 95.56 268 ARG A O 1
ATOM 2145 N N . ASP A 1 269 ? 2.310 -0.521 -14.187 1.00 94.81 269 ASP A N 1
ATOM 2146 C CA . ASP A 1 269 ? 2.332 -1.058 -15.551 1.00 94.81 269 ASP A CA 1
ATOM 2147 C C . ASP A 1 269 ? 2.710 -2.549 -15.635 1.00 94.81 269 ASP A C 1
ATOM 2149 O O . ASP A 1 269 ? 2.475 -3.193 -16.664 1.00 94.81 269 ASP A O 1
ATOM 2153 N N . VAL A 1 270 ? 3.215 -3.146 -14.546 1.00 96.31 270 VAL A N 1
ATOM 2154 C CA . VAL A 1 270 ? 3.295 -4.612 -14.405 1.00 96.31 270 VAL A CA 1
ATOM 2155 C C . VAL A 1 270 ? 1.894 -5.228 -14.431 1.00 96.31 270 VAL A C 1
ATOM 2157 O O . VAL A 1 270 ? 1.699 -6.273 -15.045 1.00 96.31 270 VAL A O 1
ATOM 2160 N N . PHE A 1 271 ? 0.918 -4.571 -13.800 1.00 95.69 271 PHE A N 1
ATOM 2161 C CA . PHE A 1 271 ? -0.461 -5.048 -13.653 1.00 95.69 271 PHE A CA 1
ATOM 2162 C C . PHE A 1 271 ? -1.384 -4.612 -14.795 1.00 95.69 271 PHE A C 1
ATOM 2164 O O . PHE A 1 271 ? -2.563 -4.987 -14.812 1.00 95.69 271 PHE A O 1
ATOM 2171 N N . LEU A 1 272 ? -0.871 -3.831 -15.749 1.00 93.56 272 LEU A N 1
ATOM 2172 C CA . LEU A 1 272 ? -1.592 -3.487 -16.964 1.00 93.56 272 LEU A CA 1
ATOM 2173 C C . LEU A 1 272 ? -1.633 -4.704 -17.888 1.00 93.56 272 LEU A C 1
ATOM 2175 O O . LEU A 1 272 ? -0.616 -5.079 -18.463 1.00 93.56 272 LEU A O 1
ATOM 2179 N N . THR A 1 273 ? -2.806 -5.322 -17.999 1.00 90.62 273 THR A N 1
ATOM 2180 C CA . THR A 1 273 ? -2.981 -6.608 -18.690 1.00 90.62 273 THR A CA 1
ATOM 2181 C C . THR A 1 273 ? -3.979 -6.508 -19.835 1.00 90.62 273 THR A C 1
ATOM 2183 O O . THR A 1 273 ? -4.874 -5.656 -19.825 1.00 90.62 273 THR A O 1
ATOM 2186 N N . GLY A 1 274 ? -3.863 -7.413 -20.804 1.00 86.56 274 GLY A N 1
ATOM 2187 C CA . GLY A 1 274 ? -4.598 -7.397 -22.070 1.00 86.56 274 GLY A CA 1
ATOM 2188 C C . GLY A 1 274 ? -3.715 -7.103 -23.286 1.00 86.56 274 GLY A C 1
ATOM 2189 O O . GLY A 1 274 ? -4.258 -6.857 -24.361 1.00 86.56 274 GLY A O 1
ATOM 2190 N N . GLY A 1 275 ? -2.386 -7.112 -23.126 1.00 84.94 275 GLY A N 1
ATOM 2191 C CA . GLY A 1 275 ? -1.417 -6.916 -24.203 1.00 84.94 275 GLY A CA 1
ATOM 2192 C C . GLY A 1 275 ? -0.536 -8.143 -24.457 1.00 84.94 275 GLY A C 1
ATOM 2193 O O . GLY A 1 275 ? -0.578 -9.139 -23.741 1.00 84.94 275 GLY A O 1
ATOM 2194 N N . ALA A 1 276 ? 0.312 -8.065 -25.487 1.00 82.88 276 ALA A N 1
ATOM 2195 C CA . ALA A 1 276 ? 1.258 -9.132 -25.841 1.00 82.88 276 ALA A CA 1
ATOM 2196 C C . ALA A 1 276 ? 2.445 -9.272 -24.857 1.00 82.88 276 ALA A C 1
ATOM 2198 O O . ALA A 1 276 ? 3.163 -10.271 -24.884 1.00 82.88 276 ALA A O 1
ATOM 2199 N N . HIS A 1 277 ? 2.655 -8.276 -23.987 1.00 84.56 277 HIS A N 1
ATOM 2200 C CA . HIS A 1 277 ? 3.802 -8.174 -23.070 1.00 84.56 277 HIS A CA 1
ATOM 2201 C C . HIS A 1 277 ? 3.391 -8.263 -21.591 1.00 84.56 277 HIS A C 1
ATOM 2203 O O . HIS A 1 277 ? 4.036 -7.674 -20.714 1.00 84.56 277 HIS A O 1
ATOM 2209 N N . ASP A 1 278 ? 2.295 -8.964 -21.313 1.00 90.88 278 ASP A N 1
ATOM 2210 C CA . ASP A 1 278 ? 1.852 -9.245 -19.953 1.00 90.88 278 ASP A CA 1
ATOM 2211 C C . ASP A 1 278 ? 2.872 -10.177 -19.275 1.00 90.88 278 ASP A C 1
ATOM 2213 O O . ASP A 1 278 ? 3.259 -11.209 -19.827 1.00 90.88 278 ASP A O 1
ATOM 2217 N N . VAL A 1 279 ? 3.331 -9.807 -18.077 1.00 94.19 279 VAL A N 1
ATOM 2218 C CA . VAL A 1 279 ? 4.245 -10.640 -17.266 1.00 94.19 279 VAL A CA 1
ATOM 2219 C C . VAL A 1 279 ? 3.546 -11.321 -16.097 1.00 94.19 279 VAL A C 1
ATOM 2221 O O . VAL A 1 279 ? 4.090 -12.248 -15.509 1.00 94.19 279 VAL A O 1
ATOM 2224 N N . VAL A 1 280 ? 2.342 -10.871 -15.750 1.00 94.62 280 VAL A N 1
ATOM 2225 C CA . VAL A 1 280 ? 1.539 -11.421 -14.659 1.00 94.62 280 VAL A CA 1
ATOM 2226 C C . VAL A 1 280 ? 0.204 -11.918 -15.190 1.00 94.62 280 VAL A C 1
ATOM 2228 O O . VAL A 1 280 ? -0.323 -11.413 -16.179 1.00 94.62 280 VAL A O 1
ATOM 2231 N N . VAL A 1 281 ? -0.361 -12.907 -14.501 1.00 91.94 281 VAL A N 1
ATOM 2232 C CA . VAL A 1 281 ? -1.670 -13.471 -14.839 1.00 91.94 281 VAL A CA 1
ATOM 2233 C C . VAL A 1 281 ? -2.735 -12.818 -13.955 1.00 91.94 281 VAL A C 1
ATOM 2235 O O . VAL A 1 281 ? -2.657 -12.967 -12.727 1.00 91.94 281 VAL A O 1
ATOM 2238 N N . PRO A 1 282 ? -3.740 -12.131 -14.538 1.00 93.81 282 PRO A N 1
ATOM 2239 C CA . PRO A 1 282 ? -4.859 -11.586 -13.783 1.00 93.81 282 PRO A CA 1
ATOM 2240 C C . PRO A 1 282 ? -5.521 -12.631 -12.889 1.00 93.81 282 PRO A C 1
ATOM 2242 O O . PRO A 1 282 ? -5.820 -13.750 -13.313 1.00 93.81 282 PRO A O 1
ATOM 2245 N N . TYR A 1 283 ? -5.779 -12.258 -11.643 1.00 93.88 283 TYR A N 1
ATOM 2246 C CA . TYR A 1 283 ? -6.404 -13.131 -10.669 1.00 93.88 283 TYR A CA 1
ATOM 2247 C C . TYR A 1 283 ? -7.930 -13.020 -10.706 1.00 93.88 283 TYR A C 1
ATOM 2249 O O . TYR A 1 283 ? -8.507 -11.932 -10.736 1.00 93.88 283 TYR A O 1
ATOM 2257 N N . LYS A 1 284 ? -8.592 -14.176 -10.614 1.00 92.31 284 LYS A N 1
ATOM 2258 C CA . LYS A 1 284 ? -10.029 -14.309 -10.368 1.00 92.31 284 LYS A CA 1
ATOM 2259 C C . LYS A 1 284 ? -10.226 -15.272 -9.207 1.00 92.31 284 LYS A C 1
ATOM 2261 O O . LYS A 1 284 ? -9.622 -16.340 -9.189 1.00 92.31 284 LYS A O 1
ATOM 2266 N N . GLY A 1 285 ? -11.115 -14.924 -8.284 1.00 93.38 285 GLY A N 1
ATOM 2267 C CA . GLY A 1 285 ? -11.443 -15.783 -7.151 1.00 93.38 285 GLY A CA 1
ATOM 2268 C C . GLY A 1 285 ? -11.566 -15.012 -5.849 1.00 93.38 285 GLY A C 1
ATOM 2269 O O . GLY A 1 285 ? -11.935 -13.838 -5.840 1.00 93.38 285 GLY A O 1
ATOM 2270 N N . LEU A 1 286 ? -11.277 -15.700 -4.749 1.00 95.69 286 LEU A N 1
ATOM 2271 C CA . LEU A 1 286 ? -11.313 -15.143 -3.403 1.00 95.69 286 LEU A CA 1
ATOM 2272 C C . LEU A 1 286 ? -9.901 -14.771 -2.951 1.00 95.69 286 LEU A C 1
ATOM 2274 O O . LEU A 1 286 ? -8.960 -15.519 -3.221 1.00 95.69 286 LEU A O 1
ATOM 2278 N N . LEU A 1 287 ? -9.768 -13.631 -2.282 1.00 97.12 287 LEU A N 1
ATOM 2279 C CA . LEU A 1 287 ? -8.525 -13.152 -1.687 1.00 97.12 287 LEU A CA 1
ATOM 2280 C C . LEU A 1 287 ? -8.753 -12.746 -0.242 1.00 97.12 287 LEU A C 1
ATOM 2282 O O . LEU A 1 287 ? -9.838 -12.296 0.127 1.00 97.12 287 LEU A O 1
ATOM 2286 N N . TRP A 1 288 ? -7.698 -12.864 0.550 1.00 97.62 288 TRP A N 1
ATOM 2287 C CA . TRP A 1 288 ? -7.709 -12.578 1.970 1.00 97.62 288 TRP A CA 1
ATOM 2288 C C . TRP A 1 288 ? -6.610 -11.579 2.309 1.00 97.62 288 TRP A C 1
ATOM 2290 O O . TRP A 1 288 ? -5.487 -11.688 1.819 1.00 97.62 288 TRP A O 1
ATOM 2300 N N . ARG A 1 289 ? -6.922 -10.597 3.154 1.00 97.00 289 ARG A N 1
ATOM 2301 C CA . ARG A 1 289 ? -5.928 -9.667 3.704 1.00 97.00 289 ARG A CA 1
ATOM 2302 C C . ARG A 1 289 ? -6.175 -9.464 5.186 1.00 97.00 289 ARG A C 1
ATOM 2304 O O . ARG A 1 289 ? -7.247 -9.001 5.567 1.00 97.00 289 ARG A O 1
ATOM 2311 N N . GLY A 1 290 ? -5.184 -9.778 6.010 1.00 94.88 290 GLY A N 1
ATOM 2312 C CA . GLY A 1 290 ? -5.186 -9.361 7.406 1.00 94.88 290 GLY A CA 1
ATOM 2313 C C . GLY A 1 290 ? -4.814 -7.893 7.502 1.00 94.88 290 GLY A C 1
ATOM 2314 O O . GLY A 1 290 ? -3.833 -7.454 6.909 1.00 94.88 290 GLY A O 1
ATOM 2315 N N . VAL A 1 291 ? -5.594 -7.134 8.258 1.00 90.75 291 VAL A N 1
ATOM 2316 C CA . VAL A 1 291 ? -5.302 -5.747 8.606 1.00 90.75 291 VAL A CA 1
ATOM 2317 C C . VAL A 1 291 ? -5.314 -5.630 10.119 1.00 90.75 291 VAL A C 1
ATOM 2319 O O . VAL A 1 291 ? -6.150 -6.221 10.805 1.00 90.75 291 VAL A O 1
ATOM 2322 N N . ARG A 1 292 ? -4.360 -4.874 10.660 1.00 85.06 292 ARG A N 1
ATOM 2323 C CA . ARG A 1 292 ? -4.309 -4.584 12.088 1.00 85.06 292 ARG A CA 1
ATOM 2324 C C . ARG A 1 292 ? -4.988 -3.249 12.369 1.00 85.06 292 ARG A C 1
ATOM 2326 O O . ARG A 1 292 ? -4.404 -2.195 12.152 1.00 85.06 292 ARG A O 1
ATOM 2333 N N . LEU A 1 293 ? -6.206 -3.290 12.896 1.00 82.75 293 LEU A N 1
ATOM 2334 C CA . LEU A 1 293 ? -6.902 -2.102 13.378 1.00 82.75 293 LEU A CA 1
ATOM 2335 C C . LEU A 1 293 ? -6.615 -1.876 14.862 1.00 82.75 293 LEU A C 1
ATOM 2337 O O . LEU A 1 293 ? -6.656 -2.814 15.664 1.00 82.75 293 LEU A O 1
ATOM 2341 N N . LYS A 1 294 ? -6.359 -0.614 15.239 1.00 78.81 294 LYS A N 1
ATOM 2342 C CA . LYS A 1 294 ? -6.235 -0.212 16.650 1.00 78.81 294 LYS A CA 1
ATOM 2343 C C . LYS A 1 294 ? -7.515 -0.559 17.406 1.00 78.81 294 LYS A C 1
ATOM 2345 O O . LYS A 1 294 ? -7.446 -1.103 18.503 1.00 78.81 294 LYS A O 1
ATOM 2350 N N . ASP A 1 295 ? -8.679 -0.264 16.840 1.00 79.44 295 ASP A N 1
ATOM 2351 C CA . ASP A 1 295 ? -9.967 -0.629 17.418 1.00 79.44 295 ASP A CA 1
ATOM 2352 C C . ASP A 1 295 ? -10.852 -1.314 16.380 1.00 79.44 295 ASP A C 1
ATOM 2354 O O . ASP A 1 295 ? -10.986 -0.837 15.258 1.00 79.44 295 ASP A O 1
ATOM 2358 N N . THR A 1 296 ? -11.434 -2.448 16.760 1.00 82.94 296 THR A N 1
ATOM 2359 C CA . THR A 1 296 ? -12.382 -3.193 15.927 1.00 82.94 296 THR A CA 1
ATOM 2360 C C . THR A 1 296 ? -13.831 -2.860 16.275 1.00 82.94 296 THR A C 1
ATOM 2362 O O . THR A 1 296 ? -14.728 -3.323 15.580 1.00 82.94 296 THR A O 1
ATOM 2365 N N . LYS A 1 297 ? -14.084 -2.089 17.346 1.00 81.50 297 LYS A N 1
ATOM 2366 C CA . LYS A 1 297 ? -15.439 -1.749 17.814 1.00 81.50 297 LYS A CA 1
ATOM 2367 C C . LYS A 1 297 ? -16.237 -0.951 16.790 1.00 81.50 297 LYS A C 1
ATOM 2369 O O . LYS A 1 297 ? -17.445 -1.125 16.700 1.00 81.50 297 LYS A O 1
ATOM 2374 N N . ASP A 1 298 ? -15.564 -0.117 16.005 1.00 80.62 298 ASP A N 1
ATOM 2375 C CA . ASP A 1 298 ? -16.210 0.710 14.986 1.00 80.62 298 ASP A CA 1
ATOM 2376 C C . ASP A 1 298 ? -16.128 0.095 13.583 1.00 80.62 298 ASP A C 1
ATOM 2378 O O . ASP A 1 298 ? -16.501 0.749 12.616 1.00 80.62 298 ASP A O 1
ATOM 2382 N N . LEU A 1 299 ? -15.698 -1.168 13.448 1.00 86.75 299 LEU A N 1
ATOM 2383 C CA . LEU A 1 299 ? -15.548 -1.814 12.141 1.00 86.75 299 LEU A CA 1
ATOM 2384 C C . LEU A 1 299 ? -16.855 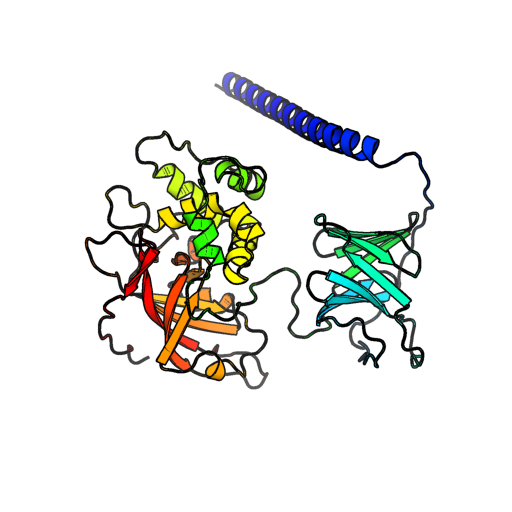-1.793 11.336 1.00 86.75 299 LEU A C 1
ATOM 2386 O O . LEU A 1 299 ? -16.839 -1.441 10.162 1.00 86.75 299 LEU A O 1
ATOM 2390 N N . GLU A 1 300 ? -17.984 -2.107 11.973 1.00 85.31 300 GLU A N 1
ATOM 2391 C CA . GLU A 1 300 ? -19.311 -2.065 11.342 1.00 85.31 300 GLU A CA 1
ATOM 2392 C C . GLU A 1 300 ? -19.747 -0.639 10.979 1.00 85.31 300 GLU A C 1
ATOM 2394 O O . GLU A 1 300 ? -20.424 -0.433 9.973 1.00 85.31 300 GLU A O 1
ATOM 2399 N N . LYS A 1 301 ? -19.328 0.365 11.762 1.00 86.44 301 LYS A N 1
ATOM 2400 C CA . LYS A 1 301 ? -19.620 1.775 11.469 1.00 86.44 301 LYS A CA 1
ATOM 2401 C C . LYS A 1 301 ? -18.793 2.286 10.294 1.00 86.44 301 LYS A C 1
ATOM 2403 O O . LYS A 1 301 ? -19.312 3.050 9.484 1.00 86.44 301 LYS A O 1
ATOM 2408 N N . THR A 1 302 ? -17.527 1.873 10.209 1.00 86.38 302 THR A N 1
ATOM 2409 C CA . THR A 1 302 ? -16.610 2.225 9.118 1.00 86.38 302 THR A CA 1
ATOM 2410 C C . THR A 1 302 ? -16.986 1.511 7.821 1.00 86.38 302 THR A C 1
ATOM 2412 O O . THR A 1 302 ? -17.003 2.129 6.761 1.00 86.38 302 THR A O 1
ATOM 2415 N N . TYR A 1 303 ? -17.319 0.221 7.893 1.00 90.88 303 TYR A N 1
ATOM 2416 C CA . TYR A 1 303 ? -17.623 -0.619 6.736 1.00 90.88 303 TYR A CA 1
ATOM 2417 C C . TYR A 1 303 ? -19.100 -1.006 6.731 1.00 90.88 303 TYR A C 1
ATOM 2419 O O . TYR A 1 303 ? -19.479 -2.126 7.060 1.00 90.88 303 TYR A O 1
ATOM 2427 N N . GLN A 1 304 ? -19.952 -0.067 6.339 1.00 91.38 304 GLN A N 1
ATOM 2428 C CA . GLN A 1 304 ? -21.388 -0.317 6.266 1.00 91.38 304 GLN A CA 1
ATOM 2429 C C . GLN A 1 304 ? -21.730 -1.181 5.052 1.00 91.38 304 GLN A C 1
ATOM 2431 O O . GLN A 1 304 ? -21.255 -0.942 3.944 1.00 91.38 304 GLN A O 1
ATOM 2436 N N . LYS A 1 305 ? -22.599 -2.177 5.234 1.00 93.56 305 LYS A N 1
ATOM 2437 C CA . LYS A 1 305 ? -23.090 -3.002 4.124 1.00 93.56 305 LYS A CA 1
ATOM 2438 C C . LYS A 1 305 ? -23.638 -2.122 2.997 1.00 93.56 305 LYS A C 1
ATOM 2440 O O . LYS A 1 305 ? -24.491 -1.270 3.214 1.00 93.56 305 LYS A O 1
ATOM 2445 N N . GLY A 1 306 ? -23.168 -2.372 1.780 1.00 88.44 306 GLY A N 1
ATOM 2446 C CA . GLY A 1 306 ? -23.544 -1.627 0.584 1.00 88.44 306 GLY A CA 1
ATOM 2447 C C . GLY A 1 306 ? -22.678 -0.401 0.294 1.00 88.44 306 GLY A C 1
ATOM 2448 O O . GLY A 1 306 ? -22.717 0.060 -0.848 1.00 88.44 306 GLY A O 1
ATOM 2449 N N . SER A 1 307 ? -21.878 0.082 1.251 1.00 90.62 307 SER A N 1
ATOM 2450 C CA . SER A 1 307 ? -20.954 1.191 1.016 1.00 90.62 307 SER A CA 1
ATOM 2451 C C . SER A 1 307 ? -19.800 0.778 0.103 1.00 90.62 307 SER A C 1
ATOM 2453 O O . SER A 1 307 ? -19.465 -0.406 -0.026 1.00 90.62 307 SER A O 1
ATOM 2455 N N . THR A 1 308 ? -19.201 1.767 -0.553 1.00 89.69 308 THR A N 1
ATOM 2456 C CA . THR A 1 308 ? -18.017 1.599 -1.396 1.00 89.69 308 THR A CA 1
ATOM 2457 C C . THR A 1 308 ? -16.827 2.326 -0.810 1.00 89.69 308 THR A C 1
ATOM 2459 O O . THR A 1 308 ? -16.987 3.350 -0.150 1.00 89.69 308 THR A O 1
ATOM 2462 N N . PHE A 1 309 ? -15.635 1.805 -1.071 1.00 90.50 309 PHE A N 1
ATOM 2463 C CA . PHE A 1 309 ? -14.400 2.372 -0.562 1.00 90.50 309 PHE A CA 1
ATOM 2464 C C . PHE A 1 309 ? -13.217 2.064 -1.490 1.00 90.50 309 PHE A C 1
ATOM 2466 O O . PHE A 1 309 ? -13.258 1.093 -2.252 1.00 90.50 309 PHE A O 1
ATOM 2473 N N . VAL A 1 310 ? -12.166 2.882 -1.417 1.00 90.38 310 VAL A N 1
ATOM 2474 C CA . VAL A 1 310 ? -10.966 2.777 -2.260 1.00 90.38 310 VAL A CA 1
ATOM 2475 C C . VAL A 1 310 ? -9.734 2.444 -1.428 1.00 90.38 310 VAL A C 1
ATOM 2477 O O . VAL A 1 310 ? -9.500 3.050 -0.382 1.00 90.38 310 VAL A O 1
ATOM 2480 N N . TRP A 1 311 ? -8.905 1.522 -1.920 1.00 93.81 311 TRP A N 1
ATOM 2481 C CA . TRP A 1 311 ? -7.527 1.385 -1.445 1.00 93.81 311 TRP A CA 1
ATOM 2482 C C . TRP A 1 311 ? -6.568 2.127 -2.379 1.00 93.81 311 TRP A C 1
ATOM 2484 O O . TRP A 1 311 ? -6.341 1.668 -3.499 1.00 93.81 311 TRP A O 1
ATOM 2494 N N . PRO A 1 312 ? -6.008 3.273 -1.950 1.00 93.06 312 PRO A N 1
ATOM 2495 C CA . PRO A 1 312 ? -5.184 4.120 -2.816 1.00 93.06 312 PRO A CA 1
ATOM 2496 C C . PRO A 1 312 ? -3.769 3.566 -3.039 1.00 93.06 312 PRO A C 1
ATOM 2498 O O . PRO A 1 312 ? -3.112 3.938 -4.002 1.00 93.06 312 PRO A O 1
ATOM 2501 N N . ALA A 1 313 ? -3.290 2.664 -2.181 1.00 95.31 313 ALA A N 1
ATOM 2502 C CA . ALA A 1 313 ? -1.967 2.055 -2.296 1.00 95.31 313 ALA A CA 1
ATOM 2503 C C . ALA A 1 313 ? -2.007 0.705 -3.028 1.00 95.31 313 ALA A C 1
ATOM 2505 O O . ALA A 1 313 ? -3.059 0.065 -3.125 1.00 95.31 313 ALA A O 1
ATOM 2506 N N . PHE A 1 314 ? -0.839 0.232 -3.475 1.00 97.19 314 PHE A N 1
ATOM 2507 C CA . PHE A 1 314 ? -0.704 -1.171 -3.859 1.00 97.19 314 PHE A CA 1
ATOM 2508 C C . PHE A 1 314 ? -1.045 -2.048 -2.658 1.00 97.19 314 PHE A C 1
ATOM 2510 O O . PHE A 1 314 ? -0.601 -1.781 -1.538 1.00 97.19 314 PHE A O 1
ATOM 2517 N N . THR A 1 315 ? -1.850 -3.081 -2.885 1.00 95.88 315 THR A N 1
ATOM 2518 C CA . THR A 1 315 ? -2.367 -3.901 -1.791 1.00 95.88 315 THR A CA 1
ATOM 2519 C C . THR A 1 315 ? -2.060 -5.373 -2.009 1.00 95.88 315 THR A C 1
ATOM 2521 O O . THR A 1 315 ? -2.693 -6.025 -2.838 1.00 95.88 315 THR A O 1
ATOM 2524 N N . SER A 1 316 ? -1.117 -5.901 -1.229 1.00 96.38 316 SER A N 1
ATOM 2525 C CA . SER A 1 316 ? -0.813 -7.333 -1.172 1.00 96.38 316 SER A CA 1
ATOM 2526 C C . SER A 1 316 ? -1.916 -8.117 -0.459 1.00 96.38 316 SER A C 1
ATOM 2528 O O . SER A 1 316 ? -2.426 -7.725 0.593 1.00 96.38 316 SER A O 1
ATOM 2530 N N . MET A 1 317 ? -2.310 -9.242 -1.029 1.00 97.06 317 MET A N 1
ATOM 2531 C CA . MET A 1 317 ? -3.305 -10.158 -0.481 1.00 97.06 317 MET A CA 1
ATOM 2532 C C . MET A 1 317 ? -2.828 -11.589 -0.681 1.00 97.06 317 MET A C 1
ATOM 2534 O O . MET A 1 317 ? -1.995 -11.848 -1.539 1.00 97.06 317 MET A O 1
ATOM 2538 N N . SER A 1 318 ? -3.388 -12.534 0.064 1.00 97.44 318 SER A N 1
ATOM 2539 C CA . SER A 1 318 ? -3.097 -13.954 -0.116 1.00 97.44 318 SER A CA 1
ATOM 2540 C C . SER A 1 318 ? -4.326 -14.695 -0.628 1.00 97.44 318 SER A C 1
ATOM 2542 O O . SER A 1 318 ? -5.464 -14.377 -0.267 1.00 97.44 318 SER A O 1
ATOM 2544 N N . THR A 1 319 ? -4.119 -15.728 -1.444 1.00 96.69 319 THR A N 1
ATOM 2545 C CA . THR A 1 319 ? -5.181 -16.709 -1.716 1.00 96.69 319 THR A CA 1
ATOM 2546 C C . THR A 1 319 ? -5.461 -17.606 -0.507 1.00 96.69 319 THR A C 1
ATOM 2548 O O . THR A 1 319 ? -6.490 -18.277 -0.459 1.00 96.69 319 THR A O 1
ATOM 2551 N N . GLU A 1 320 ? -4.573 -17.610 0.488 1.00 96.00 320 GLU A N 1
ATOM 2552 C CA . GLU A 1 320 ? -4.651 -18.442 1.681 1.00 96.00 320 GLU A CA 1
ATOM 2553 C C . GLU A 1 320 ? -5.108 -17.625 2.890 1.00 96.00 320 GLU A C 1
ATOM 2555 O O . GLU A 1 320 ? -4.416 -16.734 3.385 1.00 96.00 320 GLU A O 1
ATOM 2560 N N . LYS A 1 321 ? -6.286 -17.970 3.418 1.00 95.38 321 LYS A N 1
ATOM 2561 C CA . LYS A 1 321 ? -6.878 -17.276 4.569 1.00 95.38 321 LYS A CA 1
ATOM 2562 C C . LYS A 1 321 ? -5.945 -17.248 5.787 1.00 95.38 321 LYS A C 1
ATOM 2564 O O . LYS A 1 321 ? -5.790 -16.200 6.402 1.00 95.38 321 LYS A O 1
ATOM 2569 N N . LYS A 1 322 ? -5.297 -18.375 6.101 1.00 92.44 322 LYS A N 1
ATOM 2570 C CA . LYS A 1 322 ? -4.400 -18.502 7.265 1.00 92.44 322 LYS A CA 1
ATOM 2571 C C . LYS A 1 322 ? -3.174 -17.593 7.162 1.00 92.44 322 LYS A C 1
ATOM 2573 O O . LYS A 1 322 ? -2.791 -16.983 8.155 1.00 92.44 322 LYS A O 1
ATOM 2578 N N . VAL A 1 323 ? -2.592 -17.483 5.965 1.00 93.56 323 VAL A N 1
ATOM 2579 C CA . VAL A 1 323 ? -1.481 -16.562 5.689 1.00 93.56 323 VAL A CA 1
ATOM 2580 C C . VAL A 1 323 ? -1.949 -15.137 5.951 1.00 93.56 323 VAL A C 1
ATOM 2582 O O . VAL A 1 323 ? -1.361 -14.448 6.778 1.00 93.56 323 VAL A O 1
ATOM 2585 N N . ALA A 1 324 ? -3.071 -14.729 5.355 1.00 93.56 324 ALA A N 1
ATOM 2586 C CA . ALA A 1 324 ? -3.639 -13.402 5.567 1.00 93.56 324 ALA A CA 1
ATOM 2587 C C . ALA A 1 324 ? -3.924 -13.085 7.049 1.00 93.56 324 ALA A C 1
ATOM 2589 O O . ALA A 1 324 ? -3.597 -11.997 7.512 1.00 93.56 324 ALA A O 1
ATOM 2590 N N . GLU A 1 325 ? -4.493 -14.021 7.809 1.00 92.12 325 GLU A N 1
ATOM 2591 C CA . GLU A 1 325 ? -4.830 -13.839 9.231 1.00 92.12 325 GLU A CA 1
ATOM 2592 C C . GLU A 1 325 ? -3.611 -13.590 10.127 1.00 92.12 325 GLU A C 1
ATOM 2594 O O . GLU A 1 325 ? -3.741 -12.933 11.159 1.00 92.12 325 GLU A O 1
ATOM 2599 N N . SER A 1 326 ? -2.416 -14.020 9.715 1.00 91.06 326 SER A N 1
ATOM 2600 C CA . SER A 1 326 ? -1.178 -13.762 10.458 1.00 91.06 326 SER A CA 1
ATOM 2601 C C . SER A 1 326 ? -0.772 -12.277 10.481 1.00 91.06 326 SER A C 1
ATOM 2603 O O . SER A 1 326 ? -0.047 -11.840 11.378 1.00 91.06 326 SER A O 1
ATOM 2605 N N . PHE A 1 327 ? -1.293 -11.467 9.551 1.00 88.50 327 PHE A N 1
ATOM 2606 C CA . PHE A 1 327 ? -0.919 -10.058 9.401 1.00 88.50 327 PHE A CA 1
ATOM 2607 C C . PHE A 1 327 ? -1.785 -9.094 10.227 1.00 88.50 327 PHE A C 1
ATOM 2609 O O . PHE A 1 327 ? -1.415 -7.930 10.415 1.00 88.50 327 PHE A O 1
ATOM 2616 N N . GLY A 1 328 ? -2.924 -9.538 10.772 1.00 89.44 328 GLY A N 1
ATOM 2617 C CA . GLY A 1 328 ? -3.914 -8.617 11.330 1.00 89.44 328 GLY A CA 1
ATOM 2618 C C . GLY A 1 328 ? -4.908 -9.217 12.314 1.00 89.44 328 GLY A C 1
ATOM 2619 O O . GLY A 1 328 ? -5.017 -10.424 12.476 1.00 89.44 328 GLY A O 1
ATOM 2620 N N . ASN A 1 329 ? -5.646 -8.331 12.981 1.00 90.56 329 ASN A N 1
ATOM 2621 C CA . ASN A 1 329 ? -6.749 -8.683 13.881 1.00 90.56 329 ASN A CA 1
ATOM 2622 C C . ASN A 1 329 ? -8.127 -8.490 13.226 1.00 90.56 329 ASN A C 1
ATOM 2624 O O . ASN A 1 329 ? -9.136 -8.638 13.903 1.00 90.56 329 ASN A O 1
ATOM 2628 N N . VAL A 1 330 ? -8.167 -8.121 11.945 1.00 94.19 330 VAL A N 1
ATOM 2629 C CA . VAL A 1 330 ? -9.352 -8.055 11.084 1.00 94.19 330 VAL A CA 1
ATOM 2630 C C . VAL A 1 330 ? -8.972 -8.667 9.747 1.00 94.19 330 VAL A C 1
ATOM 2632 O O . VAL A 1 330 ? -7.871 -8.431 9.253 1.00 94.19 330 VAL A O 1
ATOM 2635 N N . THR A 1 331 ? -9.878 -9.425 9.143 1.00 96.38 331 THR A N 1
ATOM 2636 C CA . THR A 1 331 ? -9.632 -10.092 7.866 1.00 96.38 331 THR A CA 1
ATOM 2637 C C . THR A 1 331 ? -10.571 -9.539 6.799 1.00 96.38 331 THR A C 1
ATOM 2639 O O . THR A 1 331 ? -11.789 -9.608 6.922 1.00 96.38 331 THR A O 1
ATOM 2642 N N . PHE A 1 332 ? -10.021 -9.015 5.712 1.00 97.19 332 PHE A N 1
ATOM 2643 C CA . PHE A 1 332 ? -10.784 -8.691 4.513 1.00 97.19 332 PHE A CA 1
ATOM 2644 C C . PHE A 1 332 ? -10.884 -9.927 3.633 1.00 97.19 332 PHE A C 1
ATOM 2646 O O . PHE A 1 332 ? -9.876 -10.576 3.361 1.00 97.19 332 PHE A O 1
ATOM 2653 N N . CYS A 1 333 ? -12.094 -10.232 3.184 1.00 97.44 333 CYS A N 1
ATOM 2654 C CA . CYS A 1 333 ? -12.394 -11.292 2.236 1.00 97.44 333 CYS A CA 1
ATOM 2655 C C . CYS A 1 333 ? -12.902 -10.645 0.951 1.00 97.44 333 CYS A C 1
ATOM 2657 O O . CYS A 1 333 ? -14.008 -10.109 0.928 1.00 97.44 333 CYS A O 1
ATOM 2659 N N . ILE A 1 334 ? -12.095 -10.643 -0.106 1.00 96.00 334 ILE A N 1
ATOM 2660 C CA . ILE A 1 334 ? -12.389 -9.904 -1.332 1.00 96.00 334 ILE A CA 1
ATOM 2661 C C . ILE A 1 334 ? -12.658 -10.868 -2.471 1.00 96.00 334 ILE A C 1
ATOM 2663 O O . ILE A 1 334 ? -11.799 -11.657 -2.870 1.00 96.00 334 ILE A O 1
ATOM 2667 N N . ARG A 1 335 ? -13.855 -10.761 -3.045 1.00 92.56 335 ARG A N 1
ATOM 2668 C CA . ARG A 1 335 ? -14.185 -11.441 -4.293 1.00 92.56 335 ARG A CA 1
ATOM 2669 C C . ARG A 1 335 ? -13.718 -10.616 -5.490 1.00 92.56 335 ARG A C 1
ATOM 2671 O O . ARG A 1 335 ? -14.132 -9.470 -5.663 1.00 92.56 335 ARG A O 1
ATOM 2678 N N . CYS A 1 336 ? -12.913 -11.239 -6.343 1.00 90.81 336 CYS A N 1
ATOM 2679 C CA . CYS A 1 336 ? -12.303 -10.627 -7.520 1.00 90.81 336 CYS A CA 1
ATOM 2680 C C . CYS A 1 336 ? -12.850 -11.244 -8.806 1.00 90.81 336 CYS A C 1
ATOM 2682 O O . CYS A 1 336 ? -12.791 -12.462 -9.000 1.00 90.81 336 CYS A O 1
ATOM 2684 N N . GLY A 1 337 ? -13.367 -10.397 -9.696 1.00 83.31 337 GLY A N 1
ATOM 2685 C CA . GLY A 1 337 ? -13.699 -10.770 -11.070 1.00 83.31 337 GLY A CA 1
ATOM 2686 C C . GLY A 1 337 ? -12.513 -10.567 -12.016 1.00 83.31 337 GLY A C 1
ATOM 2687 O O . GLY A 1 337 ? -11.651 -9.739 -11.754 1.00 83.31 337 GLY A O 1
ATOM 2688 N N . ALA A 1 338 ? -12.506 -11.274 -13.150 1.00 66.75 338 ALA A N 1
ATOM 2689 C CA . ALA A 1 338 ? -11.454 -11.164 -14.173 1.00 66.75 338 ALA A CA 1
ATOM 2690 C C . ALA A 1 338 ? -11.494 -9.846 -14.988 1.00 66.75 338 ALA A C 1
ATOM 2692 O O . ALA A 1 338 ? -10.645 -9.610 -15.847 1.00 66.75 338 ALA A O 1
ATOM 2693 N N . GLY A 1 339 ? -12.486 -8.985 -14.739 1.00 71.12 339 GLY A N 1
ATOM 2694 C CA . GLY A 1 339 ? -12.786 -7.826 -15.577 1.00 71.12 339 GLY A CA 1
ATOM 2695 C C . GLY A 1 339 ? -13.287 -8.208 -16.970 1.00 71.12 339 GLY A C 1
ATOM 2696 O O . GLY A 1 339 ? -13.685 -9.348 -17.209 1.00 71.12 339 GLY A O 1
ATOM 2697 N N . GLN A 1 340 ? -13.332 -7.231 -17.877 1.00 74.62 340 GLN A N 1
ATOM 2698 C CA . GLN A 1 340 ? -13.750 -7.454 -19.263 1.00 74.62 340 GLN A CA 1
ATOM 2699 C C . GLN A 1 340 ? -12.571 -7.978 -20.089 1.00 74.62 340 GLN A C 1
ATOM 2701 O O . GLN A 1 340 ? -11.468 -7.440 -20.001 1.00 74.62 340 GLN A O 1
ATOM 2706 N N . THR A 1 341 ? -12.789 -9.026 -20.880 1.00 76.31 341 THR A N 1
ATOM 2707 C CA . THR A 1 341 ? -11.794 -9.548 -21.828 1.00 76.31 341 THR A CA 1
ATOM 2708 C C . THR A 1 341 ? -11.563 -8.551 -22.962 1.00 76.31 341 THR A C 1
ATOM 2710 O O . THR A 1 341 ? -12.515 -7.932 -23.428 1.00 76.31 341 THR A O 1
ATOM 2713 N N . GLY A 1 342 ? -10.318 -8.407 -23.423 1.00 80.44 342 GLY A N 1
ATOM 2714 C CA . GLY A 1 342 ? -9.973 -7.531 -24.553 1.00 80.44 342 GLY A CA 1
ATOM 2715 C C . GLY A 1 342 ? -9.854 -6.038 -24.221 1.00 80.44 342 GLY A C 1
ATOM 2716 O O . GLY A 1 342 ? -9.576 -5.247 -25.113 1.00 80.44 342 GLY A O 1
ATOM 2717 N N . VAL A 1 343 ? -10.027 -5.642 -22.955 1.00 83.00 343 VAL A N 1
ATOM 2718 C CA . VAL A 1 343 ? -9.808 -4.260 -22.496 1.00 83.00 343 VAL A CA 1
ATOM 2719 C C . VAL A 1 343 ? -8.508 -4.193 -21.703 1.00 83.00 343 VAL A C 1
ATOM 2721 O O . VAL A 1 343 ? -8.319 -4.973 -20.766 1.00 83.00 343 VAL A O 1
ATOM 2724 N N . SER A 1 344 ? -7.625 -3.258 -22.054 1.00 87.25 344 SER A N 1
ATOM 2725 C CA . SER A 1 344 ? -6.415 -2.996 -21.271 1.00 87.25 344 SER A CA 1
ATOM 2726 C C . SER A 1 344 ? -6.792 -2.320 -19.952 1.00 87.25 344 SER A C 1
ATOM 2728 O O . SER A 1 344 ? -7.391 -1.244 -19.945 1.00 87.25 344 SER A O 1
ATOM 2730 N N . MET A 1 345 ? -6.510 -2.974 -18.827 1.00 88.62 345 MET A N 1
ATOM 2731 C CA . MET A 1 345 ? -6.793 -2.430 -17.495 1.00 88.62 345 MET A CA 1
ATOM 2732 C C . MET A 1 345 ? -5.825 -2.977 -16.455 1.00 88.62 345 MET A C 1
ATOM 2734 O O . MET A 1 345 ? -5.265 -4.068 -16.609 1.00 88.62 345 MET A O 1
ATOM 2738 N N . TYR A 1 346 ? -5.664 -2.209 -15.383 1.00 92.38 346 TYR A N 1
ATOM 2739 C CA . TYR A 1 346 ? -4.853 -2.585 -14.239 1.00 92.38 346 TYR A CA 1
ATOM 2740 C C . TYR A 1 346 ? -5.610 -3.628 -13.412 1.00 92.38 346 TYR A C 1
ATOM 2742 O O . TYR A 1 346 ? -6.609 -3.300 -12.776 1.00 92.38 346 TYR A O 1
ATOM 2750 N N . ARG A 1 347 ? -5.177 -4.895 -13.443 1.00 93.38 347 ARG A N 1
ATOM 2751 C CA . ARG A 1 347 ? -5.866 -6.013 -12.769 1.00 93.38 347 ARG A CA 1
ATOM 2752 C C . ARG A 1 347 ? -5.051 -6.546 -11.592 1.00 93.38 347 ARG A C 1
ATOM 2754 O O . ARG A 1 347 ? -3.828 -6.605 -11.696 1.00 93.38 347 ARG A O 1
ATOM 2761 N N . PRO A 1 348 ? -5.702 -7.005 -10.505 1.00 95.75 348 PRO A N 1
ATOM 2762 C CA . PRO A 1 348 ? -4.996 -7.774 -9.493 1.00 95.75 348 PRO A CA 1
ATOM 2763 C C . PRO A 1 348 ? -4.403 -9.026 -10.135 1.00 95.75 348 PRO A C 1
ATOM 2765 O O . PRO A 1 348 ? -5.058 -9.656 -10.969 1.00 95.75 348 PRO A O 1
ATOM 2768 N N . ALA A 1 349 ? -3.186 -9.400 -9.761 1.00 96.19 349 ALA A N 1
ATOM 2769 C CA . ALA A 1 349 ? -2.497 -10.520 -10.393 1.00 96.19 349 ALA A CA 1
ATOM 2770 C C . ALA A 1 349 ? -1.677 -11.331 -9.393 1.00 96.19 349 ALA A C 1
ATOM 2772 O O . ALA A 1 349 ? -1.193 -10.792 -8.397 1.00 96.19 349 ALA A O 1
ATOM 2773 N N . LYS A 1 350 ? -1.533 -12.635 -9.660 1.00 95.88 350 LYS A N 1
ATOM 2774 C CA . LYS A 1 350 ? -0.660 -13.504 -8.858 1.00 95.88 350 LYS A CA 1
ATOM 2775 C C . LYS A 1 350 ? 0.793 -13.122 -9.093 1.00 95.88 350 LYS A C 1
ATOM 2777 O O . LYS A 1 350 ? 1.211 -12.999 -10.243 1.00 95.88 350 LYS A O 1
ATOM 2782 N N . VAL A 1 351 ? 1.555 -13.009 -8.012 1.00 96.69 351 VAL A N 1
ATOM 2783 C CA . VAL A 1 351 ? 2.967 -12.603 -8.067 1.00 96.69 351 VAL A CA 1
ATOM 2784 C C . VAL A 1 351 ? 3.905 -13.600 -7.391 1.00 96.69 351 VAL A C 1
ATOM 2786 O O . VAL A 1 351 ? 5.111 -13.396 -7.414 1.00 96.69 351 VAL A O 1
ATOM 2789 N N . CYS A 1 352 ? 3.387 -14.712 -6.859 1.00 92.94 352 CYS A N 1
ATOM 2790 C CA . CYS A 1 352 ? 4.168 -15.725 -6.137 1.00 92.94 352 CYS A CA 1
ATOM 2791 C C . CYS A 1 352 ? 5.414 -16.227 -6.892 1.00 92.94 352 CYS A C 1
ATOM 2793 O O . CYS A 1 352 ? 6.438 -16.475 -6.269 1.00 92.94 352 CYS A O 1
ATOM 2795 N N . MET A 1 353 ? 5.367 -16.314 -8.226 1.00 93.31 353 MET A N 1
ATOM 2796 C CA . MET A 1 353 ? 6.506 -16.742 -9.059 1.00 93.31 353 MET A CA 1
ATOM 2797 C C . MET A 1 353 ? 7.674 -15.745 -9.069 1.00 93.31 353 MET A C 1
ATOM 2799 O O . MET A 1 353 ? 8.789 -16.092 -9.459 1.00 93.31 353 MET A O 1
ATOM 2803 N N . TYR A 1 354 ? 7.408 -14.498 -8.689 1.00 93.88 354 TYR A N 1
ATOM 2804 C CA . TYR A 1 354 ? 8.368 -13.400 -8.704 1.00 93.88 354 TYR A CA 1
ATOM 2805 C C . TYR A 1 354 ? 8.585 -12.787 -7.320 1.00 93.88 354 TYR A C 1
ATOM 2807 O O . TYR A 1 354 ? 9.529 -12.023 -7.171 1.00 93.88 354 TYR A O 1
ATOM 2815 N N . SER A 1 355 ? 7.750 -13.113 -6.334 1.00 91.56 355 SER A N 1
ATOM 2816 C CA . SER A 1 355 ? 7.853 -12.593 -4.972 1.00 91.56 355 SER A CA 1
ATOM 2817 C C . SER A 1 355 ? 9.096 -13.132 -4.255 1.00 91.56 355 SER A C 1
ATOM 2819 O O . SER A 1 355 ? 9.530 -14.258 -4.508 1.00 91.56 355 SER A O 1
ATOM 2821 N N . GLU A 1 356 ? 9.661 -12.339 -3.340 1.00 90.00 356 GLU A N 1
ATOM 2822 C CA . GLU A 1 356 ? 10.672 -12.813 -2.380 1.00 90.00 356 GLU A CA 1
ATOM 2823 C C . GLU A 1 356 ? 10.085 -13.847 -1.399 1.00 90.00 356 GLU A C 1
ATOM 2825 O O . GLU A 1 356 ? 10.817 -14.689 -0.877 1.00 90.00 356 GLU A O 1
ATOM 2830 N N . PHE A 1 357 ? 8.752 -13.874 -1.252 1.00 91.56 357 PHE A N 1
ATOM 2831 C CA . PHE A 1 357 ? 8.025 -14.796 -0.378 1.00 91.56 357 PHE A CA 1
ATOM 2832 C C . PHE A 1 357 ? 6.995 -15.647 -1.153 1.00 91.56 357 PHE A C 1
ATOM 2834 O O . PHE A 1 357 ? 5.785 -15.495 -0.969 1.00 91.56 357 PHE A O 1
ATOM 2841 N N . PRO A 1 358 ? 7.423 -16.595 -2.017 1.00 93.38 358 PRO A N 1
ATOM 2842 C CA . PRO A 1 358 ? 6.505 -17.392 -2.840 1.00 93.38 358 PRO A CA 1
ATOM 2843 C C . PRO A 1 358 ? 5.444 -18.165 -2.045 1.00 93.38 358 PRO A C 1
ATOM 2845 O O . PRO A 1 358 ? 4.340 -18.384 -2.546 1.00 93.38 358 PRO A O 1
ATOM 2848 N N . SER A 1 359 ? 5.767 -18.564 -0.810 1.00 92.50 359 SER A N 1
ATOM 2849 C CA . SER A 1 359 ? 4.878 -19.302 0.095 1.00 92.50 359 SER A CA 1
ATOM 2850 C C . SER A 1 359 ? 3.673 -18.498 0.576 1.00 92.50 359 SER A C 1
ATOM 2852 O O . SER A 1 359 ? 2.746 -19.080 1.126 1.00 92.50 359 SER A O 1
ATOM 2854 N N . GLU A 1 360 ? 3.661 -17.177 0.397 1.00 92.62 360 GLU A N 1
ATOM 2855 C CA . GLU A 1 360 ? 2.527 -16.347 0.812 1.00 92.62 360 GLU A CA 1
ATOM 2856 C C . GLU A 1 360 ? 1.355 -16.399 -0.175 1.00 92.62 360 GLU A C 1
ATOM 2858 O O . GLU A 1 360 ? 0.285 -15.851 0.105 1.00 92.62 360 GLU A O 1
ATOM 2863 N N . SER A 1 361 ? 1.530 -17.063 -1.326 1.00 95.62 361 SER A N 1
ATOM 2864 C CA . SER A 1 361 ? 0.521 -17.151 -2.387 1.00 95.62 361 SER A CA 1
ATOM 2865 C C . SER A 1 361 ? -0.040 -15.766 -2.749 1.00 95.62 361 SER A C 1
ATOM 2867 O O . SER A 1 361 ? -1.253 -15.554 -2.856 1.00 95.62 361 SER A O 1
ATOM 2869 N N . GLU A 1 362 ? 0.883 -14.808 -2.882 1.00 96.81 362 GLU A N 1
ATOM 2870 C CA . GLU A 1 362 ? 0.593 -13.382 -2.965 1.00 96.81 362 GLU A CA 1
ATOM 2871 C C . GLU A 1 362 ? -0.101 -12.995 -4.284 1.00 96.81 362 GLU A C 1
ATOM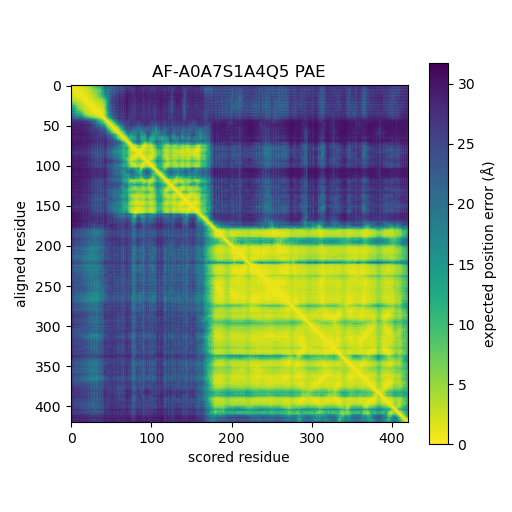 2873 O O . GLU A 1 362 ? 0.284 -13.405 -5.389 1.00 96.81 362 GLU A O 1
ATOM 2878 N N . VAL A 1 363 ? -1.124 -12.152 -4.150 1.00 97.44 363 VAL A N 1
ATOM 2879 C CA . VAL A 1 363 ? -1.804 -11.416 -5.214 1.00 97.44 363 VAL A CA 1
ATOM 2880 C C . VAL A 1 363 ? -1.766 -9.936 -4.869 1.00 97.44 363 VAL A C 1
ATOM 2882 O O . VAL A 1 363 ? -2.233 -9.539 -3.804 1.00 97.44 363 VAL A O 1
ATOM 2885 N N . ILE A 1 364 ? -1.254 -9.110 -5.776 1.00 97.56 364 ILE A N 1
ATOM 2886 C CA . ILE A 1 364 ? -1.160 -7.662 -5.566 1.00 97.56 364 ILE A CA 1
ATOM 2887 C C . ILE A 1 364 ? -2.259 -6.964 -6.356 1.00 97.56 364 ILE A C 1
ATOM 2889 O O . ILE A 1 364 ? -2.460 -7.244 -7.539 1.00 97.56 364 ILE A O 1
ATOM 2893 N N . PHE A 1 365 ? -2.948 -6.033 -5.700 1.00 96.31 365 PHE A N 1
ATOM 2894 C CA . PHE A 1 365 ? -3.787 -5.039 -6.357 1.00 96.31 365 PHE A CA 1
ATOM 2895 C C . PHE A 1 365 ? -2.981 -3.794 -6.725 1.00 96.31 365 PHE A C 1
ATOM 2897 O O . PHE A 1 365 ? -2.237 -3.293 -5.876 1.00 96.31 365 PHE A O 1
ATOM 2904 N N . PRO A 1 366 ? -3.187 -3.241 -7.933 1.00 95.88 366 PRO A N 1
ATOM 2905 C CA . PRO A 1 366 ? -2.709 -1.906 -8.259 1.00 95.88 366 PRO A CA 1
ATOM 2906 C C . PRO A 1 366 ? -3.452 -0.830 -7.432 1.00 95.88 366 PRO A C 1
ATOM 2908 O O . PRO A 1 366 ? -4.538 -1.102 -6.907 1.00 95.88 366 PRO A O 1
ATOM 2911 N N . PRO A 1 367 ? -2.892 0.393 -7.329 1.00 95.12 367 PRO A N 1
ATOM 2912 C CA . PRO A 1 367 ? -3.511 1.536 -6.666 1.00 95.12 367 PRO A CA 1
ATOM 2913 C C . PRO A 1 367 ? -4.947 1.799 -7.114 1.00 95.12 367 PRO A C 1
ATOM 2915 O O . PRO A 1 367 ? -5.310 1.574 -8.270 1.00 95.12 367 PRO A O 1
ATOM 2918 N N . ASN A 1 368 ? -5.732 2.378 -6.207 1.00 92.81 368 ASN A N 1
ATOM 2919 C CA . ASN A 1 368 ? -7.094 2.852 -6.446 1.00 92.81 368 ASN A CA 1
ATOM 2920 C C . ASN A 1 368 ? -8.109 1.753 -6.805 1.00 92.81 368 ASN A C 1
ATOM 2922 O O . ASN A 1 368 ? -9.075 1.982 -7.540 1.00 92.81 368 ASN A O 1
ATOM 2926 N N . ALA A 1 369 ? -7.923 0.549 -6.264 1.00 92.44 369 ALA A N 1
ATOM 2927 C CA . ALA A 1 369 ? -8.913 -0.515 -6.370 1.00 92.44 369 ALA A CA 1
ATOM 2928 C C . ALA A 1 369 ? -10.170 -0.168 -5.552 1.00 92.44 369 ALA A C 1
ATOM 2930 O O . ALA A 1 369 ? -10.070 0.212 -4.383 1.00 92.44 369 ALA A O 1
ATOM 2931 N N . HIS A 1 370 ? -11.349 -0.298 -6.172 1.00 91.94 370 HIS A N 1
ATOM 2932 C CA . HIS A 1 370 ? -12.632 0.014 -5.540 1.00 91.94 370 HIS A CA 1
ATOM 2933 C C . HIS A 1 370 ? -13.343 -1.255 -5.086 1.00 91.94 370 HIS A C 1
ATOM 2935 O O . HIS A 1 370 ? -13.517 -2.213 -5.852 1.00 91.94 370 HIS A O 1
ATOM 2941 N N . PHE A 1 371 ? -13.853 -1.213 -3.862 1.00 93.75 371 PHE A N 1
ATOM 2942 C CA . PHE A 1 371 ? -14.542 -2.323 -3.228 1.00 93.75 371 PHE A CA 1
ATOM 2943 C C . PHE A 1 371 ? -15.911 -1.890 -2.727 1.00 93.75 371 PHE A C 1
ATOM 2945 O O . PHE A 1 371 ? -16.082 -0.771 -2.257 1.00 93.75 371 PHE A O 1
ATOM 2952 N N . LYS A 1 372 ? -16.885 -2.796 -2.800 1.00 92.44 372 LYS A N 1
ATOM 2953 C CA . LYS A 1 372 ? -18.189 -2.652 -2.152 1.00 92.44 372 LYS A CA 1
ATOM 2954 C C . LYS A 1 372 ? -18.292 -3.635 -0.997 1.00 92.44 372 LYS A C 1
ATOM 2956 O O . LYS A 1 372 ? -18.049 -4.829 -1.189 1.00 92.44 372 LYS A O 1
ATOM 2961 N N . VAL A 1 373 ? -18.675 -3.144 0.176 1.00 94.69 373 VAL A N 1
ATOM 2962 C CA . VAL A 1 373 ? -18.901 -3.969 1.364 1.00 94.69 373 VAL A CA 1
ATOM 2963 C C . VAL A 1 373 ? -20.173 -4.787 1.160 1.00 94.69 373 VAL A C 1
ATOM 2965 O O . VAL A 1 373 ? -21.247 -4.247 0.890 1.00 94.69 373 VAL A O 1
ATOM 2968 N N . LEU A 1 374 ? -20.059 -6.104 1.289 1.00 92.06 374 LEU A N 1
ATOM 2969 C CA . LEU A 1 374 ? -21.189 -7.030 1.239 1.00 92.06 374 LEU A CA 1
ATOM 2970 C C . LEU A 1 374 ? -21.738 -7.313 2.636 1.00 92.06 374 LEU A C 1
ATOM 2972 O O . LEU A 1 374 ? -22.951 -7.390 2.820 1.00 92.06 374 LEU A O 1
ATOM 2976 N N . GLU A 1 375 ? -20.841 -7.483 3.603 1.00 95.56 375 GLU A N 1
ATOM 2977 C CA . GLU A 1 375 ? -21.165 -7.857 4.975 1.00 95.56 375 GLU A CA 1
ATOM 2978 C C . GLU A 1 375 ? -19.959 -7.597 5.883 1.00 95.56 375 GLU A C 1
ATOM 2980 O O . GLU A 1 375 ? -18.812 -7.761 5.459 1.00 95.56 375 GLU A O 1
ATOM 2985 N N . VAL A 1 376 ? -20.220 -7.261 7.144 1.00 94.94 376 VAL A N 1
ATOM 2986 C CA . VAL A 1 376 ? -19.230 -7.310 8.221 1.00 94.94 376 VAL A CA 1
ATOM 2987 C C . VAL A 1 376 ? -19.678 -8.383 9.200 1.00 94.94 376 VAL A C 1
ATOM 2989 O O . VAL A 1 376 ? -20.778 -8.308 9.735 1.00 94.94 376 VAL A O 1
ATOM 2992 N N . ARG A 1 377 ? -18.835 -9.395 9.405 1.00 94.38 377 ARG A N 1
ATOM 2993 C CA . ARG A 1 377 ? -19.067 -10.457 10.382 1.00 94.38 377 ARG A CA 1
ATOM 2994 C C . ARG A 1 377 ? -18.227 -10.187 11.626 1.00 94.38 377 ARG A C 1
ATOM 2996 O O . ARG A 1 377 ? -17.010 -10.011 11.489 1.00 94.38 377 ARG A O 1
ATOM 3003 N N . PRO A 1 378 ? -18.827 -10.170 12.824 1.00 92.81 378 PRO A N 1
ATOM 3004 C CA . PRO A 1 378 ? -18.074 -9.992 14.052 1.00 92.81 378 PRO A CA 1
ATOM 3005 C C . PRO A 1 378 ? -17.138 -11.183 14.269 1.00 92.81 378 PRO A C 1
ATOM 3007 O O . PRO A 1 378 ? -17.452 -12.322 13.924 1.00 92.81 378 PRO A O 1
ATOM 3010 N N . GLY A 1 379 ? -15.968 -10.912 14.840 1.00 90.88 379 GLY A N 1
ATOM 3011 C CA . GLY A 1 379 ? -15.039 -11.966 15.236 1.00 90.88 379 GLY A CA 1
ATOM 3012 C C . GLY A 1 379 ? -15.486 -12.637 16.530 1.00 90.88 379 GLY A C 1
ATOM 3013 O O . GLY A 1 379 ? -16.276 -12.078 17.294 1.00 90.88 379 GLY A O 1
ATOM 3014 N N . LYS A 1 380 ? -14.919 -13.805 16.825 1.00 89.94 380 LYS A N 1
ATOM 3015 C CA . LYS A 1 380 ? -15.134 -14.509 18.092 1.00 89.94 380 LYS A CA 1
ATOM 3016 C C . LYS A 1 380 ? -13.870 -14.466 18.927 1.00 89.94 380 LYS A C 1
ATOM 3018 O O . LYS A 1 380 ? -12.792 -14.835 18.459 1.00 89.94 380 LYS A O 1
ATOM 3023 N N . LYS A 1 381 ? -14.008 -14.046 20.180 1.00 84.88 381 LYS A N 1
ATOM 3024 C CA . LYS A 1 381 ? -12.937 -14.128 21.174 1.00 84.88 381 LYS A CA 1
ATOM 3025 C C . LYS A 1 381 ? -13.124 -15.363 22.048 1.00 84.88 381 LYS A C 1
ATOM 3027 O O . LYS A 1 381 ? -14.249 -15.782 22.299 1.00 84.88 381 LYS A O 1
ATOM 3032 N N . THR A 1 382 ? -12.022 -15.935 22.508 1.00 83.38 382 THR A N 1
ATOM 3033 C CA . THR A 1 382 ? -12.007 -16.948 23.562 1.00 83.38 382 THR A CA 1
ATOM 3034 C C . THR A 1 382 ? -12.397 -16.321 24.903 1.00 83.38 382 THR A C 1
ATOM 3036 O O . THR A 1 382 ? -12.419 -15.095 25.048 1.00 83.38 382 THR A O 1
ATOM 3039 N N . LEU A 1 383 ? -12.636 -17.161 25.915 1.00 81.06 383 LEU A N 1
ATOM 3040 C CA . LEU A 1 383 ? -12.877 -16.724 27.298 1.00 81.06 383 LEU A CA 1
ATOM 3041 C C . LEU A 1 383 ? -11.742 -15.847 27.864 1.00 81.06 383 LEU A C 1
ATOM 3043 O O . LEU A 1 383 ? -11.986 -15.033 28.747 1.00 81.06 383 LEU A O 1
ATOM 3047 N N . PHE A 1 384 ? -10.525 -15.954 27.319 1.00 82.56 384 PHE A N 1
ATOM 3048 C CA . PHE A 1 384 ? -9.359 -15.150 27.709 1.00 82.56 384 PHE A CA 1
ATOM 3049 C C . PHE A 1 384 ? -9.187 -13.871 26.873 1.00 82.56 384 PHE A C 1
ATOM 3051 O O . PHE A 1 384 ? -8.157 -13.206 26.949 1.00 82.56 384 PHE A O 1
ATOM 3058 N N . GLY A 1 385 ? -10.162 -13.529 26.027 1.00 76.12 385 GLY A N 1
ATOM 3059 C CA . GLY A 1 385 ? -10.123 -12.326 25.194 1.00 76.12 385 GLY A CA 1
ATOM 3060 C C . GLY A 1 385 ? -9.198 -12.411 23.973 1.00 76.12 385 GLY A C 1
ATOM 3061 O O . GLY A 1 385 ? -9.077 -11.420 23.248 1.00 76.12 385 GLY A O 1
ATOM 3062 N N . LEU A 1 386 ? -8.585 -13.571 23.712 1.00 74.75 386 LEU A N 1
ATOM 3063 C CA . LEU A 1 386 ? -7.811 -13.833 22.494 1.00 74.75 386 LEU A CA 1
ATOM 3064 C C . LEU A 1 386 ? -8.756 -14.068 21.317 1.00 74.75 386 LEU A C 1
ATOM 3066 O O . LEU A 1 386 ? -9.813 -14.667 21.488 1.00 74.75 386 LEU A O 1
ATOM 3070 N N . TRP A 1 387 ? -8.400 -13.624 20.115 1.00 75.5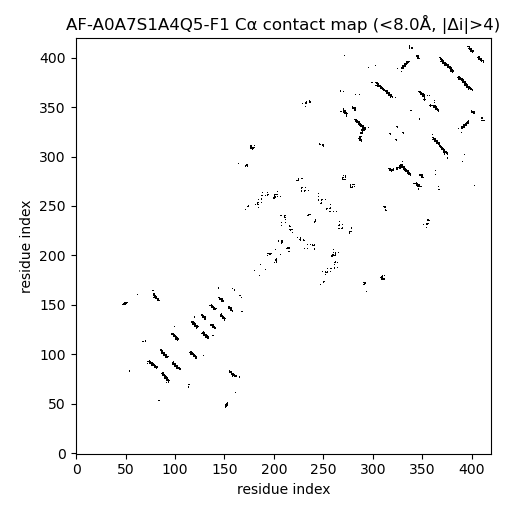0 387 TRP A N 1
ATOM 3071 C CA . TRP A 1 387 ? -9.210 -13.912 18.931 1.00 75.50 387 TRP A CA 1
ATOM 3072 C C . TRP A 1 387 ? -9.117 -15.398 18.578 1.00 75.50 387 TRP A C 1
ATOM 3074 O O . TRP A 1 387 ? -8.032 -15.909 18.323 1.00 75.50 387 TRP A O 1
ATOM 3084 N N . ASN A 1 388 ? -10.264 -16.074 18.581 1.00 85.25 388 ASN A N 1
ATOM 3085 C CA . ASN A 1 388 ? -10.426 -17.406 18.002 1.00 85.25 388 ASN A CA 1
ATOM 3086 C C . ASN A 1 388 ? -10.737 -17.298 16.502 1.00 85.25 388 ASN A C 1
ATOM 3088 O O . ASN A 1 388 ? -10.261 -18.083 15.693 1.00 85.25 388 ASN A O 1
ATOM 3092 N N . GLU A 1 389 ? -11.528 -16.286 16.138 1.00 90.12 389 GLU A N 1
ATOM 3093 C CA . GLU A 1 389 ? -11.867 -15.936 14.761 1.00 90.12 389 GLU A CA 1
ATOM 3094 C C . GLU A 1 389 ? -11.780 -14.412 14.620 1.00 90.12 389 GLU A C 1
ATOM 3096 O O . GLU A 1 389 ? -12.424 -13.681 15.380 1.00 90.12 389 GLU A O 1
ATOM 3101 N N . ASN A 1 390 ? -11.000 -13.920 13.656 1.00 92.31 390 ASN A N 1
ATOM 3102 C CA . ASN A 1 390 ? -10.950 -12.491 13.350 1.00 92.31 390 ASN A CA 1
ATOM 3103 C C . ASN A 1 390 ? -12.322 -12.001 12.842 1.00 92.31 390 ASN A C 1
ATOM 3105 O O . ASN A 1 390 ? -12.995 -12.736 12.114 1.00 92.31 390 ASN A O 1
ATOM 3109 N N . PRO A 1 391 ? -12.733 -10.754 13.142 1.00 94.62 391 PRO A N 1
ATOM 3110 C CA . PRO A 1 391 ? -13.803 -10.094 12.405 1.00 94.62 391 PRO A CA 1
ATOM 3111 C C . PRO A 1 391 ? -13.501 -10.104 10.907 1.00 94.62 391 PRO A C 1
ATOM 3113 O O . PRO A 1 391 ? -12.353 -9.886 10.505 1.00 94.62 391 PRO A O 1
ATOM 3116 N N . VAL A 1 392 ? -14.523 -10.342 10.084 1.00 96.00 392 VAL A N 1
ATOM 3117 C CA . VAL A 1 392 ? -14.370 -10.452 8.630 1.00 96.00 392 VAL A CA 1
ATOM 3118 C C . VAL A 1 392 ? -15.173 -9.377 7.916 1.00 96.00 392 VAL A C 1
ATOM 3120 O O . VAL A 1 392 ? -16.398 -9.364 8.003 1.00 96.00 392 VAL A O 1
ATOM 3123 N N . VAL A 1 393 ? -14.502 -8.532 7.136 1.00 96.19 393 VAL A N 1
ATOM 3124 C CA . VAL A 1 393 ? -15.160 -7.623 6.187 1.00 96.19 393 VAL A CA 1
ATOM 3125 C C . VAL A 1 393 ? -15.195 -8.311 4.827 1.00 96.19 393 VAL A C 1
ATOM 3127 O O . VAL A 1 393 ? -14.160 -8.515 4.191 1.00 96.19 393 VAL A O 1
ATOM 3130 N N . SER A 1 394 ? -16.385 -8.713 4.391 1.00 96.25 394 SER A N 1
ATOM 3131 C CA . SER A 1 394 ? -16.584 -9.355 3.093 1.00 96.25 394 SER A CA 1
ATOM 3132 C C . SER A 1 394 ? -16.886 -8.292 2.047 1.00 96.25 394 SER A C 1
ATOM 3134 O O . SER A 1 394 ? -17.838 -7.525 2.186 1.00 96.25 394 SER A O 1
ATOM 3136 N N . CYS A 1 395 ? -16.094 -8.262 0.983 1.00 95.38 395 CYS A N 1
ATOM 3137 C CA . CYS A 1 395 ? -16.156 -7.253 -0.062 1.00 95.38 395 CYS A CA 1
ATOM 3138 C C . CYS A 1 395 ? -16.198 -7.886 -1.447 1.00 95.38 395 CYS A C 1
ATOM 3140 O O . CYS A 1 395 ? -15.790 -9.029 -1.672 1.00 95.38 395 CYS A O 1
ATOM 3142 N N . ILE A 1 396 ? -16.621 -7.079 -2.411 1.00 93.12 396 ILE A N 1
ATOM 3143 C CA . ILE A 1 396 ? -16.482 -7.384 -3.826 1.00 93.12 396 ILE A CA 1
ATOM 3144 C C . ILE A 1 396 ? -15.758 -6.253 -4.531 1.00 93.12 396 ILE A C 1
ATOM 3146 O O . ILE A 1 396 ? -16.034 -5.083 -4.274 1.00 93.12 396 ILE A O 1
ATOM 3150 N N . MET A 1 397 ? -14.821 -6.599 -5.406 1.00 92.50 397 MET A N 1
ATOM 3151 C CA . MET A 1 397 ? -14.179 -5.622 -6.275 1.00 92.50 397 MET A CA 1
ATOM 3152 C C . MET A 1 397 ? -15.202 -5.132 -7.304 1.00 92.50 397 MET A C 1
ATOM 3154 O O . MET A 1 397 ? -15.757 -5.935 -8.056 1.00 92.50 397 MET A O 1
ATOM 3158 N N . VAL A 1 398 ? -15.456 -3.825 -7.324 1.00 88.44 398 VAL A N 1
ATOM 3159 C CA . VAL A 1 398 ? -16.463 -3.208 -8.203 1.00 88.44 398 VAL A CA 1
ATOM 3160 C C . VAL A 1 398 ? -15.851 -2.368 -9.307 1.00 88.44 398 VAL A C 1
ATOM 3162 O O . VAL A 1 398 ? -16.496 -2.186 -10.337 1.00 88.44 398 VAL A O 1
ATOM 3165 N N . ALA A 1 399 ? -14.625 -1.879 -9.126 1.00 86.19 399 ALA A N 1
ATOM 3166 C CA . ALA A 1 399 ? -13.976 -1.081 -10.148 1.00 86.19 399 ALA A CA 1
ATOM 3167 C C . ALA A 1 399 ? -12.450 -1.085 -10.046 1.00 86.19 399 ALA A C 1
ATOM 3169 O O . ALA A 1 399 ? -11.879 -1.281 -8.970 1.00 86.19 399 ALA A O 1
ATOM 3170 N N . LEU A 1 400 ? -11.815 -0.852 -11.191 1.00 84.06 400 LEU A N 1
ATOM 3171 C CA . LEU A 1 400 ? -10.368 -0.746 -11.354 1.00 84.06 400 LEU A CA 1
ATOM 3172 C C . LEU A 1 400 ? -10.032 0.500 -12.172 1.00 84.06 400 LEU A C 1
ATOM 3174 O O . LEU A 1 400 ? -10.831 0.933 -13.009 1.00 84.06 400 LEU A O 1
ATOM 3178 N N . ALA A 1 401 ? -8.839 1.045 -11.952 1.00 81.31 401 ALA A N 1
ATOM 3179 C CA . ALA A 1 401 ? -8.287 2.069 -12.824 1.00 81.31 401 ALA A CA 1
ATOM 3180 C C . ALA A 1 401 ? -7.981 1.485 -14.218 1.00 81.31 401 ALA A C 1
ATOM 3182 O O . ALA A 1 401 ? -7.573 0.327 -14.364 1.00 81.31 401 ALA A O 1
ATOM 3183 N N . THR A 1 402 ? -8.174 2.297 -15.250 1.00 79.50 402 THR A N 1
ATOM 3184 C CA . THR A 1 402 ? -7.802 1.995 -16.642 1.00 79.50 402 THR A CA 1
ATOM 3185 C C . THR A 1 402 ? -6.609 2.844 -17.076 1.00 79.50 402 THR A C 1
ATOM 3187 O O . THR A 1 402 ? -6.132 3.675 -16.313 1.00 79.50 402 THR A O 1
ATOM 3190 N N . THR A 1 403 ? -6.113 2.662 -18.301 1.00 71.94 403 THR A N 1
ATOM 3191 C CA . THR A 1 403 ? -5.012 3.477 -18.849 1.00 71.94 403 THR A CA 1
ATOM 3192 C C . THR A 1 403 ? -5.386 4.937 -19.086 1.00 71.94 403 THR A C 1
ATOM 3194 O O . THR A 1 403 ? -4.507 5.789 -19.091 1.00 71.94 403 THR A O 1
ATOM 3197 N N . SER A 1 404 ? -6.674 5.241 -19.266 1.00 65.25 404 SER A N 1
ATOM 3198 C CA . SER A 1 404 ? -7.196 6.613 -19.252 1.00 65.25 404 SER A CA 1
ATOM 3199 C C . SER A 1 404 ? -7.465 7.116 -17.828 1.00 65.25 404 SER A C 1
ATOM 3201 O O . SER A 1 404 ? -8.092 8.159 -17.658 1.00 65.25 404 SER A O 1
ATOM 3203 N N . ASP A 1 405 ? -7.072 6.331 -16.814 1.00 58.78 405 ASP A N 1
ATOM 3204 C CA . ASP A 1 405 ? -7.392 6.488 -15.392 1.00 58.78 405 ASP A CA 1
ATOM 3205 C C . ASP A 1 405 ? -8.897 6.715 -15.125 1.00 58.78 405 ASP A C 1
ATOM 3207 O O . ASP A 1 405 ? -9.308 7.151 -14.049 1.00 58.78 405 ASP A O 1
ATOM 3211 N N . GLN A 1 406 ? -9.748 6.340 -16.091 1.00 64.50 406 GLN A N 1
ATOM 3212 C CA . GLN A 1 406 ? -11.179 6.179 -15.893 1.00 64.50 406 GLN A CA 1
ATOM 3213 C C . GLN A 1 406 ? -11.427 4.940 -15.038 1.00 64.50 406 GLN A C 1
ATOM 3215 O O . GLN A 1 406 ? -10.711 3.936 -15.124 1.00 64.50 406 GLN A O 1
ATOM 3220 N N . ILE A 1 407 ? -12.478 5.002 -14.230 1.00 69.06 407 ILE A N 1
ATOM 3221 C CA . ILE A 1 407 ? -12.908 3.886 -13.400 1.00 69.06 407 ILE A CA 1
ATOM 3222 C C . ILE A 1 407 ? -13.725 2.930 -14.275 1.00 69.06 407 ILE A C 1
ATOM 3224 O O . ILE A 1 407 ? -14.855 3.230 -14.661 1.00 69.06 407 ILE A O 1
ATOM 3228 N N . ALA A 1 408 ? -13.163 1.761 -14.583 1.00 68.19 408 ALA A N 1
ATOM 3229 C CA . ALA A 1 408 ? -13.911 0.705 -15.251 1.00 68.19 408 ALA A CA 1
ATOM 3230 C C . ALA A 1 408 ? -14.748 -0.051 -14.222 1.00 68.19 408 ALA A C 1
ATOM 3232 O O . ALA A 1 408 ? -14.222 -0.847 -13.439 1.00 68.19 408 ALA A O 1
ATOM 3233 N N . LEU A 1 409 ? -16.063 0.176 -14.250 1.00 71.44 409 LEU A N 1
ATOM 3234 C CA . LEU A 1 409 ? -17.007 -0.631 -13.487 1.00 71.44 409 LEU A CA 1
ATOM 3235 C C . LEU A 1 409 ? -16.964 -2.074 -13.987 1.00 71.44 409 LEU A C 1
ATOM 3237 O O . LEU A 1 409 ? -17.171 -2.373 -15.167 1.00 71.44 409 LEU A O 1
ATOM 3241 N N . LEU A 1 410 ? -16.706 -2.989 -13.065 1.00 71.44 410 LEU A N 1
ATOM 3242 C CA . LEU A 1 410 ? -16.666 -4.406 -13.362 1.00 71.44 410 LEU A CA 1
ATOM 3243 C C . LEU A 1 410 ? -18.087 -4.953 -13.294 1.00 71.44 410 LEU A C 1
ATOM 3245 O O . LEU A 1 410 ? -18.800 -4.762 -12.308 1.00 71.44 410 LEU A O 1
ATOM 3249 N N . ARG A 1 411 ? -18.495 -5.693 -14.330 1.00 64.00 411 ARG A N 1
ATOM 3250 C CA . ARG A 1 411 ? -19.687 -6.536 -14.228 1.00 64.00 411 ARG A CA 1
ATOM 3251 C C . ARG A 1 411 ? -19.365 -7.644 -13.244 1.00 64.00 411 ARG A C 1
ATOM 3253 O O . ARG A 1 411 ? -18.630 -8.578 -13.556 1.00 64.00 411 ARG A O 1
ATOM 3260 N N . VAL A 1 412 ? -19.881 -7.494 -12.037 1.00 57.22 412 VAL A N 1
ATOM 3261 C CA . VAL A 1 412 ? -19.722 -8.482 -10.989 1.00 57.22 412 VAL A CA 1
ATOM 3262 C C . VAL A 1 412 ? -20.614 -9.677 -11.338 1.00 57.22 412 VAL A C 1
ATOM 3264 O O . VAL A 1 412 ? -21.833 -9.508 -11.385 1.00 57.22 412 VAL A O 1
ATOM 3267 N N . PRO A 1 413 ? -20.064 -10.876 -11.601 1.00 52.41 413 PRO A N 1
ATOM 3268 C CA . PRO A 1 413 ? -20.907 -12.046 -11.784 1.00 52.41 413 PRO A CA 1
ATOM 3269 C C . PRO A 1 413 ? -21.673 -12.315 -10.485 1.00 52.41 413 PRO A C 1
ATOM 3271 O O . PRO A 1 413 ? -21.087 -12.274 -9.397 1.00 52.41 413 PRO A O 1
ATOM 3274 N N . SER A 1 414 ? -22.977 -12.580 -10.600 1.00 44.00 414 SER A N 1
ATOM 3275 C CA . SER A 1 414 ? -23.843 -12.992 -9.495 1.00 44.00 414 SER A CA 1
ATOM 3276 C C . SER A 1 414 ? -23.381 -14.352 -8.975 1.00 44.00 414 SER A C 1
ATOM 3278 O O . SER A 1 414 ? -23.856 -15.401 -9.395 1.00 44.00 414 SER A O 1
ATOM 3280 N N . LEU A 1 415 ? -22.388 -14.347 -8.099 1.00 47.16 415 LEU A N 1
ATOM 3281 C CA . LEU A 1 415 ? -21.985 -15.533 -7.368 1.00 47.16 415 LEU A CA 1
ATOM 3282 C C . LEU A 1 415 ? -22.677 -15.445 -6.012 1.00 47.16 415 LEU A C 1
ATOM 3284 O O . LEU A 1 415 ? -22.381 -14.548 -5.215 1.00 47.16 415 LEU A O 1
ATOM 3288 N N . SER A 1 416 ? -23.615 -16.351 -5.750 1.00 49.03 416 SER A N 1
ATOM 3289 C CA . SER A 1 416 ? -24.028 -16.651 -4.381 1.00 49.03 416 SER A CA 1
ATOM 3290 C C . SER A 1 416 ? -22.764 -16.866 -3.539 1.00 49.03 416 SER A C 1
ATOM 3292 O O . SER A 1 416 ? -21.744 -17.364 -4.028 1.00 49.03 416 SER A O 1
ATOM 3294 N N . LEU A 1 417 ? -22.751 -16.363 -2.301 1.00 47.19 417 LEU A N 1
ATOM 3295 C CA . LEU A 1 417 ? -21.702 -16.766 -1.365 1.00 47.19 417 LEU A CA 1
ATOM 3296 C C . LEU A 1 417 ? -21.748 -18.299 -1.294 1.00 47.19 417 LEU A C 1
ATOM 3298 O O . LEU A 1 417 ? -22.854 -18.829 -1.184 1.00 47.19 417 LEU A O 1
ATOM 3302 N N . PRO A 1 418 ? -20.613 -19.013 -1.427 1.00 44.31 418 PRO A N 1
ATOM 3303 C CA . PRO A 1 418 ? -20.615 -20.419 -1.061 1.00 44.31 418 PRO A CA 1
ATOM 3304 C C . PRO A 1 418 ? -21.112 -20.482 0.382 1.00 44.31 418 PRO A C 1
ATOM 3306 O O . PRO A 1 418 ? -20.619 -19.727 1.225 1.00 44.31 418 PRO A O 1
ATOM 3309 N N . GLU A 1 419 ? -22.140 -21.291 0.628 1.00 39.41 419 GLU A N 1
ATOM 3310 C CA . GLU A 1 419 ? -22.538 -21.633 1.989 1.00 39.41 419 GLU A CA 1
ATOM 3311 C C . GLU A 1 419 ? -21.286 -22.202 2.668 1.00 39.41 419 GLU A C 1
ATOM 3313 O O . GLU A 1 419 ? -20.664 -23.131 2.148 1.00 39.41 419 GLU A O 1
ATOM 3318 N N . VAL A 1 420 ? -20.829 -21.518 3.721 1.00 40.38 420 VAL A N 1
ATOM 3319 C CA . VAL A 1 420 ? -19.631 -21.884 4.489 1.00 40.38 420 VAL A CA 1
ATOM 3320 C C . VAL A 1 420 ? -20.027 -22.852 5.581 1.00 40.38 420 VAL A C 1
ATOM 3322 O O . VAL A 1 420 ? -21.005 -22.522 6.290 1.00 40.38 420 VAL A O 1
#

Mean predicted aligned error: 16.79 Å